Protein AF-A0A4U1CAQ6-F1 (afdb_monomer)

pLDDT: mean 84.87, std 18.34, range [22.44, 98.56]

Solvent-accessible surface area (backbone atoms only — not comparable to full-atom values): 39026 Å² total; per-residue (Å²): 135,87,78,82,72,87,71,79,88,81,68,79,91,65,94,61,98,61,81,80,88,78,86,79,64,59,52,68,44,67,55,95,91,38,83,58,39,37,32,54,71,77,51,65,69,80,38,72,37,67,27,78,69,74,65,69,59,48,78,46,81,89,64,81,45,66,60,28,44,23,30,44,68,43,78,78,47,75,51,74,36,54,25,48,45,38,72,31,66,42,80,91,70,48,24,41,39,34,46,28,22,43,34,42,37,37,40,30,72,85,81,68,52,73,50,79,44,65,35,75,74,52,66,46,82,38,43,71,60,46,46,51,47,63,42,83,90,78,73,31,42,35,40,36,34,83,85,76,70,44,77,34,39,44,38,84,89,74,36,36,63,74,63,89,80,80,81,74,87,74,80,49,56,41,30,58,40,30,73,49,76,40,80,89,76,42,28,41,38,36,39,34,2,29,26,88,65,29,27,29,53,62,37,39,36,36,32,71,84,75,73,44,78,45,76,59,86,70,43,77,47,87,67,63,13,21,19,39,22,19,34,28,53,38,73,87,60,54,34,36,39,38,37,38,7,39,31,10,87,82,14,38,54,89,54,72,54,39,77,38,44,42,34,32,36,35,34,68,87,77,39,25,33,41,74,75,53,63,56,88,80,87,71,86,71,51,30,33,20,46,21,25,43,56,56,54,89,45,33,39,37,39,39,31,32,48,78,92,35,47,85,33,49,36,36,37,32,43,34,34,68,84,76,61,46,68,46,64,23,26,49,69,43,86,37,68,44,54,68,92,44,32,51,38,41,43,47,72,40,76,93,77,39,24,38,36,40,38,41,34,34,50,45,98,84,44,32,20,39,37,40,34,30,36,31,34,61,80,55,37,60,52,82,71,66,68,79,70,76,77,73,73,59,66,63,59,54,53,51,51,53,50,52,51,51,51,52,50,54,49,50,55,58,59,66,72,70,72,86,84,88,88,82,86,88,80,89,82,85,84,83,87,83,84,86,89,81,93,76,87,75,88,78,80,82,77,77,76,80,79,78,82,59,44,18,32,38,36,44,41,12,70,72,40,34,21,21,62,90,38,50,79,51,42,88,73,49,47,74,68,47,40,51,52,48,48,53,26,41,52,33,18,72,75,69,75,62,25,33,40,66,67,55,51,30,57,75,76,30,63,91,42,57,72,70,56,30,52,54,53,47,56,56,47,51,55,52,48,35,66,58,31,64,51,24,56,67,32,41,66,49,72,58,99,70,14,32,29,59,49,62,44,79,92,64,36,48,41,51,59,58,54,48,49,57,58,73,68,45,88,62,83,77,46,74,68,57,51,51,52,52,47,63,47,51,77,58,28,58,66,33,75,89,61,92,49,80,83,48,50,60,53,47,53,50,52,52,51,53,52,45,51,54,49,53,55,44,55,74,73,48,63,70,86,76,52,31,69,58,48,37,54,54,23,51,56,41,40,72,75,40,61,65,47,64,67,40,50,43,52,28,32,42,24,27,44,76,71,68,38,49,70,58,20,53,53,51,50,54,49,34,41,52,47,34,27,69,74,70,75,43,77,67,91,73,56,69,69,72,58,65,104

InterPro domains:
  IPR011043 Galactose oxidase/kelch, beta-propeller [SSF50965] (87-329)
  IPR015915 Kelch-type beta-propeller [G3DSA:2.120.10.80] (70-351)
  IPR051677 AfsR/DnrI/RedD regulatory protein [PTHR35807] (457-677)

Secondary structure (DSSP, 8-state):
----------------SS--------EEEEETTEEEEEE----SSSSEE--SSS---EE-SS---GGGGGTSPEEEEEEEEEBS-EEEEETTTTEEEEE-SSEEEEEETTT--EEEEE-TTS-----TT-EEEEETTTTEEEEEETTTTEEEEEETTTTEESS------PPPS-BT-EEEEETTTTEEEEE--EETTEE---EEEEETTTTEEEE---EES-----BS-EEEE-TTSSEEEEEEEEE-TTSBSSS--EEEEEEEEEETTTTEEEEEEE----SS--EEEEEEEEETTTEEEEEEE-TT-SEEEEEEEEEETTT--EEEEEEEEEEE--GGGEEEEEEEETTTTEEEEEEEEE-TTSEEEEEEEEEESSPPBGGG--------THHHHHHHHHHHHHHHHHHHHHHTS----------------------------PPPP-----SEEE-BBS-EEE-TT--B-GGG--HHHHHHHHHHHHHHHHHSS-EEHHHHHHHH-TTS-HHHHHHHHHHHHHHHHHHHTTSTTEEEEEETTEEEEEE-TTT-EEHHHHHHHHHT--SPPPHHHHHHHHHHHTT-SBSTT---HHHHHHHHHHHHHHHHHHHHHHHHS-TTT-HHHHHHHHHHHHHH-TT-HHHHHHHHHHHHHTT-HHHHHHHHHHHHHHHHHHHSS--SS-HHHHH-

Mean predicted aligned error: 18.47 Å

Sequence (692 aa):
MIYLVLCVKHILLLRISYVPRFKIQDIKITENQKIKYHWPLNELRGTNVSEEVSGNNAYAVNPQWIKNFYLEWNQVATYKIHGAATVVYDYKKDKLITIGTDSVFTCNLINGIFENKNYKSGKYPTTKGNRSFFNPINDRVYNFTSERQEVNFFNFKTNEWSGKIKNTDEVPLHWHLNHFFSAKDSSLYLFGGYGQFTYKSDVYKYSFINNSWDTLKVSGDIFTPRYLAALAPSENKNNLYILGGYGSTTGQQVLKPRFLYDLVSFDLEKQSFKKLFTLNVKDEDFVFGNSMVSEGDSILYALTYPKHKFNTEIQLIKISLKNSSWKKVGKRLPFLFHDTQSFVELFYSKPLKKFIAVTSFLDKNDDSNFVVYTLNSPPLSDVYSSSAAKIKFKWIYLLLIFLILLLAVFYIKRNRKNGTEKAFEANPNSEIKTPYNTNHPIIDVVAPEANIIKNTIFLFGDLQLFDKEGNDITKYFTPLIKELFLAVTLYTLRWGRGISSEKLNELIWFDKSVKSARNNRSVNIAKLKGILENVQNCTVSKETGYWTIDFDNHLVKIDYQTYINIVSDKNKLDQEKAMQLISIIERGSFLPNAEYEWLDAFKSEISNEIIDVYNHYIKSIDLSSDPEFLIRLSDCIFYIDPVNEEAMIIKCKSLALLGKHSLAQKSFENFSREYAKIYSQAFDRDLNTILS

Foldseek 3Di:
DPPPPPPPPDDPPDPDVDDDDDDDAWDFDDDPNHTPWTFGLQDQDDFWTAIDHPRPIDGHDPDDRPLNLLFAWDWLDWDKAFFLKEWEAPLVQCKIWIDHFFWIWIARPVVRDIDIDGAPVRTDHRDQQKYWYADPVVRWIWIDAPVVLDIWIADPVRSYIPDDDDDDPDWGAFQQWAWDQDPPQRKIWTAWGHDPQFIDGWIWIAGPVVRDIDTDPEAEDDRARFHLWAWDAAPVRQKIKIAWGWAGNVRGNLHDIDTFGWIWIQGPVRRYIDTQDGADDDDAGWGWASYWDDDHRFKIKTWIWHQPDQFTWIWIKIATSVPRDMATFHDIDTAGDDDSQKGWDWDARPVQQKIKIKIWGQDPSSMIIIIIIIGHPPHHGPPPPDPPPPPPCVVVVVVVVVVVVVVVVVVVVVVVPDDDDDDDDDDDDDDDDDDDDDDDDDDDPDDDDDDQDEQEFAQAAATWGAFRVSDTLVVLCDLLLVQVCCQQECQCLVPVFGAALVRSCVQRPVVDDPVVSVVVVVVSLVSNQVSCVRRPAWHWDADPRHIHIGHDPVRHHYLVNLLCVQLVDPDQRDPVSLVSVLVSCVSHQRNPPDPRSVCVVVSVVSLVSLLVNLVSNVVVDDLLPDLPVLLSSLVSNCRSPVQDPVSLLSNLLSCVSVVNNVVNVVSVVSNQVVVCVVVVDGDDDDSVRSND

Nearest PDB structures (foldseek):
  7k5b-assembly1_C  TM=6.777E-01  e=6.414E-10  Tetrahymena thermophila
  7kek-assembly1_C  TM=6.498E-01  e=7.086E-10  Tetrahymena thermophila
  7moq-assembly1_A  TM=6.507E-01  e=5.476E-09  Tetrahymena thermophila CU428
  6zyw-assembly1_A  TM=6.488E-01  e=6.359E-09  Tetrahymena thermophila SB210
  8bwy-assembly1_A  TM=6.507E-01  e=1.412E-08  Chlamydomonas reinhardtii

Structure (mmCIF, N/CA/C/O backbone):
data_AF-A0A4U1CAQ6-F1
#
_entry.id   AF-A0A4U1CAQ6-F1
#
loop_
_atom_site.group_PDB
_atom_site.id
_atom_site.type_symbol
_atom_site.label_atom_id
_atom_site.label_alt_id
_atom_site.label_comp_id
_atom_site.label_asym_id
_atom_site.label_entity_id
_atom_site.label_seq_id
_atom_site.pdbx_PDB_ins_code
_atom_site.Cartn_x
_atom_site.Cartn_y
_atom_site.Cartn_z
_atom_site.occupancy
_atom_site.B_iso_or_equiv
_atom_site.auth_seq_id
_atom_site.auth_comp_id
_atom_site.auth_asym_id
_atom_site.auth_atom_id
_atom_site.pdbx_PDB_model_num
ATOM 1 N N . MET A 1 1 ? -51.496 5.328 18.119 1.00 28.23 1 MET A N 1
ATOM 2 C CA . MET A 1 1 ? -50.602 5.634 16.984 1.00 28.23 1 MET A CA 1
ATOM 3 C C . MET A 1 1 ? -50.786 7.109 16.648 1.00 28.23 1 MET A C 1
ATOM 5 O O . MET A 1 1 ? -51.776 7.464 16.023 1.00 28.23 1 MET A O 1
ATOM 9 N N . ILE A 1 2 ? -49.935 7.987 17.188 1.00 25.06 2 ILE A N 1
ATOM 10 C CA . ILE A 1 2 ? -49.988 9.421 16.869 1.00 25.06 2 ILE A CA 1
ATOM 11 C C . ILE A 1 2 ? -49.348 9.566 15.490 1.00 25.06 2 ILE A C 1
ATOM 13 O O . ILE A 1 2 ? -48.133 9.461 15.352 1.00 25.06 2 ILE A O 1
ATOM 17 N N . TYR A 1 3 ? -50.169 9.740 14.457 1.00 24.58 3 TYR A N 1
ATOM 18 C CA . TYR A 1 3 ? -49.680 10.127 13.141 1.00 24.58 3 TYR A CA 1
ATOM 19 C C . TYR A 1 3 ? -49.303 11.603 13.207 1.00 24.58 3 TYR A C 1
ATOM 21 O O . TYR A 1 3 ? -50.162 12.475 13.085 1.00 24.58 3 TYR A O 1
ATOM 29 N N . LEU A 1 4 ? -48.020 11.900 13.408 1.00 32.16 4 LEU A N 1
ATOM 30 C CA . LEU A 1 4 ? -47.519 13.248 13.176 1.00 32.16 4 LEU A CA 1
ATOM 31 C C . LEU A 1 4 ? -47.391 13.445 11.657 1.00 32.16 4 LEU A C 1
ATOM 33 O O . LEU A 1 4 ? -46.311 13.345 11.080 1.00 32.16 4 LEU A O 1
ATOM 37 N N . VAL A 1 5 ? -48.519 13.669 10.982 1.00 30.58 5 VAL A N 1
ATOM 38 C CA . VAL A 1 5 ? -48.504 14.173 9.608 1.00 30.58 5 VAL A CA 1
ATOM 39 C C . VAL A 1 5 ? -48.152 15.651 9.709 1.00 30.58 5 VAL A C 1
ATOM 41 O O . VAL A 1 5 ? -49.009 16.483 9.997 1.00 30.58 5 VAL A O 1
ATOM 44 N N . LEU A 1 6 ? -46.881 15.987 9.485 1.00 34.41 6 LEU A N 1
ATOM 45 C CA . LEU A 1 6 ? -46.457 17.358 9.204 1.00 34.41 6 LEU A CA 1
ATOM 46 C C . LEU A 1 6 ? -47.029 17.769 7.838 1.00 34.41 6 LEU A C 1
ATOM 48 O O . LEU A 1 6 ? -46.345 17.794 6.821 1.00 34.41 6 LEU A O 1
ATOM 52 N N . CYS A 1 7 ? -48.330 18.049 7.808 1.00 27.36 7 CYS A N 1
ATOM 53 C CA . CYS A 1 7 ? -48.971 18.724 6.698 1.00 27.36 7 CYS A CA 1
ATOM 54 C C . CYS A 1 7 ? -48.710 20.216 6.899 1.00 27.36 7 CYS A C 1
ATOM 56 O O . CYS A 1 7 ? -49.371 20.868 7.708 1.00 27.36 7 CYS A O 1
ATOM 58 N N . VAL A 1 8 ? -47.715 20.756 6.196 1.00 33.28 8 VAL A N 1
ATOM 59 C CA . VAL A 1 8 ? -47.498 22.205 6.123 1.00 33.28 8 VAL A CA 1
ATOM 60 C C . VAL A 1 8 ? -48.642 22.803 5.294 1.00 33.28 8 VAL A C 1
ATOM 62 O O . VAL A 1 8 ? -48.516 23.054 4.098 1.00 33.28 8 VAL A O 1
ATOM 65 N N . LYS A 1 9 ? -49.806 22.997 5.924 1.00 28.44 9 LYS A N 1
ATOM 66 C CA . LYS A 1 9 ? -50.920 23.797 5.400 1.00 28.44 9 LYS A CA 1
ATOM 67 C C . LYS A 1 9 ? -50.545 25.273 5.527 1.00 28.44 9 LYS A C 1
ATOM 69 O O . LYS A 1 9 ? -50.965 25.917 6.472 1.00 28.44 9 LYS A O 1
ATOM 74 N N . HIS A 1 10 ? -49.684 25.757 4.634 1.00 31.92 10 HIS A N 1
ATOM 75 C CA . HIS A 1 10 ? -49.628 27.138 4.125 1.00 31.92 10 HIS A CA 1
ATOM 76 C C . HIS A 1 10 ? -48.306 27.358 3.388 1.00 31.92 10 HIS A C 1
ATOM 78 O O . HIS A 1 10 ? -47.423 28.083 3.832 1.00 31.92 10 HIS A O 1
ATOM 84 N N . ILE A 1 11 ? -48.183 26.748 2.214 1.00 34.62 11 ILE A N 1
ATOM 85 C CA . ILE A 1 11 ? -47.408 27.354 1.136 1.00 34.62 11 ILE A CA 1
ATOM 86 C C . ILE A 1 11 ? -48.393 27.476 -0.018 1.00 34.62 11 ILE A C 1
ATOM 88 O O . ILE A 1 11 ? -48.931 26.471 -0.486 1.00 34.62 11 ILE A O 1
ATOM 92 N N . LEU A 1 12 ? -48.709 28.721 -0.394 1.00 29.03 12 LEU A N 1
ATOM 93 C CA . LEU A 1 12 ? -49.419 29.021 -1.633 1.00 29.03 12 LEU A CA 1
ATOM 94 C C . LEU A 1 12 ? -48.791 28.193 -2.755 1.00 29.03 12 LEU A C 1
ATOM 96 O O . LEU A 1 12 ? -47.568 28.141 -2.858 1.00 29.03 12 LEU A O 1
ATOM 100 N N . LEU A 1 13 ? -49.638 27.568 -3.573 1.00 31.66 13 LEU A N 1
ATOM 101 C CA . LEU A 1 13 ? -49.295 26.841 -4.793 1.00 31.66 13 LEU A CA 1
ATOM 102 C C . LEU A 1 13 ? -48.465 27.715 -5.752 1.00 31.66 13 LEU A C 1
ATOM 104 O O . LEU A 1 13 ? -48.960 28.235 -6.745 1.00 31.66 13 LEU A O 1
ATOM 108 N N . LEU A 1 14 ? -47.175 27.844 -5.474 1.00 29.06 14 LEU A N 1
ATOM 109 C CA . LEU A 1 14 ? -46.151 28.093 -6.465 1.00 29.06 14 LEU A CA 1
ATOM 110 C C . LEU A 1 14 ? -45.656 26.710 -6.867 1.00 29.06 14 LEU A C 1
ATOM 112 O O . LEU A 1 14 ? -45.165 25.949 -6.032 1.00 29.06 14 LEU A O 1
ATOM 116 N N . ARG A 1 15 ? -45.824 26.360 -8.146 1.00 32.84 15 ARG A N 1
ATOM 117 C CA . ARG A 1 15 ? -45.139 25.221 -8.767 1.00 32.84 15 ARG A CA 1
ATOM 118 C C . ARG A 1 15 ? -43.631 25.464 -8.663 1.00 32.84 15 ARG A C 1
ATOM 120 O O . ARG A 1 15 ? -43.019 26.007 -9.574 1.00 32.84 15 ARG A O 1
ATOM 127 N N . ILE A 1 16 ? -43.044 25.098 -7.532 1.00 31.36 16 ILE A N 1
ATOM 128 C CA . ILE A 1 16 ? -41.603 25.057 -7.337 1.00 31.36 16 ILE A CA 1
ATOM 129 C C . ILE A 1 16 ? -41.195 23.616 -7.628 1.00 31.36 16 ILE A C 1
ATOM 131 O O . ILE A 1 16 ? -41.531 22.699 -6.885 1.00 31.36 16 ILE A O 1
ATOM 135 N N . SER A 1 17 ? -40.458 23.415 -8.718 1.00 37.69 17 SER A N 1
ATOM 136 C CA . SER A 1 17 ? -39.894 22.132 -9.174 1.00 37.69 17 SER A CA 1
ATOM 137 C C . SER A 1 17 ? -38.837 21.540 -8.224 1.00 37.69 17 SER A C 1
ATOM 139 O O . SER A 1 17 ? -38.138 20.595 -8.577 1.00 37.69 17 SER A O 1
ATOM 141 N N . TYR A 1 18 ? -38.689 22.108 -7.029 1.00 38.78 18 TYR A N 1
ATOM 142 C CA . TYR A 1 18 ? -37.704 21.744 -6.025 1.00 38.78 18 TYR A CA 1
ATOM 143 C C . TYR A 1 18 ? -38.428 21.441 -4.719 1.00 38.78 18 TYR A C 1
ATOM 145 O O . TYR A 1 18 ? -38.875 22.345 -4.017 1.00 38.78 18 TYR A O 1
ATOM 153 N N . VAL A 1 19 ? -38.519 20.154 -4.382 1.00 45.56 19 VAL A N 1
ATOM 154 C CA . VAL A 1 19 ? -38.873 19.731 -3.025 1.00 45.56 19 VAL A CA 1
ATOM 155 C C . VAL A 1 19 ? -37.799 20.298 -2.084 1.00 45.56 19 VAL A C 1
ATOM 157 O O . VAL A 1 19 ? -36.616 19.995 -2.282 1.00 45.56 19 VAL A O 1
ATOM 160 N N . PRO A 1 20 ? -38.149 21.130 -1.086 1.00 43.97 20 PRO A N 1
ATOM 161 C CA . PRO A 1 20 ? -37.180 21.643 -0.128 1.00 43.97 20 PRO A CA 1
ATOM 162 C C . PRO A 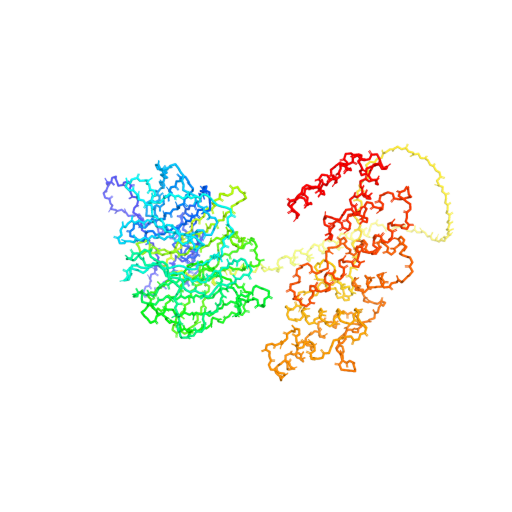1 20 ? -36.481 20.476 0.568 1.00 43.97 20 PRO A C 1
ATOM 164 O O . PRO A 1 20 ? -37.133 19.595 1.125 1.00 43.97 20 PRO A O 1
ATOM 167 N N . ARG A 1 21 ? -35.146 20.450 0.551 1.00 58.28 21 ARG A N 1
ATOM 168 C CA . ARG A 1 21 ? -34.379 19.462 1.319 1.00 58.28 21 ARG A CA 1
ATOM 169 C C . ARG A 1 21 ? -34.323 19.918 2.774 1.00 58.28 21 ARG A C 1
ATOM 171 O O . ARG A 1 21 ? -33.455 20.704 3.140 1.00 58.28 21 ARG A O 1
ATOM 178 N N . PHE A 1 22 ? -35.249 19.443 3.599 1.00 71.56 22 PHE A N 1
ATOM 179 C CA . PHE A 1 22 ? -35.213 19.648 5.047 1.00 71.56 22 PHE A CA 1
ATOM 180 C C . PHE A 1 22 ? -34.475 18.493 5.739 1.00 71.56 22 PHE A C 1
ATOM 182 O O . PHE A 1 22 ? -34.559 17.339 5.323 1.00 71.56 22 PHE A O 1
ATOM 189 N N . LYS A 1 23 ? -33.722 18.815 6.795 1.00 83.81 23 LYS A N 1
ATOM 190 C CA . LYS A 1 23 ? -33.110 17.837 7.704 1.00 83.81 23 LYS A CA 1
ATOM 191 C C . LYS A 1 23 ? -33.914 17.851 8.999 1.00 83.81 23 LYS A C 1
ATOM 193 O O . LYS A 1 23 ? -34.172 18.930 9.523 1.00 83.81 23 LYS A O 1
ATOM 198 N N . ILE A 1 24 ? -34.294 16.681 9.502 1.00 86.88 24 ILE A N 1
ATOM 199 C CA . ILE A 1 24 ? -35.015 16.533 10.772 1.00 86.88 24 ILE A CA 1
ATOM 200 C C . ILE A 1 24 ? -34.137 15.697 11.702 1.00 86.88 24 ILE A C 1
ATOM 202 O O . ILE A 1 24 ? -33.580 14.691 11.270 1.00 86.88 24 ILE A O 1
ATOM 206 N N . GLN A 1 25 ? -34.001 16.132 12.950 1.00 89.00 25 GLN A N 1
ATOM 207 C CA . GLN A 1 25 ? -33.320 15.413 14.028 1.00 89.00 25 GLN A CA 1
ATOM 208 C C . GLN A 1 25 ? -34.000 15.748 15.361 1.00 89.00 25 GLN A C 1
ATOM 210 O O . GLN A 1 25 ? -34.669 16.779 15.448 1.00 89.00 25 GLN A O 1
ATOM 215 N N . ASP A 1 26 ? -33.810 14.911 16.381 1.00 90.75 26 ASP A N 1
ATOM 216 C CA . ASP A 1 26 ? -34.224 15.188 17.766 1.00 90.75 26 ASP A CA 1
ATOM 217 C C . ASP A 1 26 ? -35.695 15.606 17.942 1.00 90.75 26 ASP A C 1
ATOM 219 O O . ASP A 1 26 ? -36.009 16.640 18.539 1.00 90.75 26 ASP A O 1
ATOM 223 N N . ILE A 1 27 ? -36.629 14.780 17.467 1.00 92.69 27 ILE A N 1
ATOM 224 C CA . ILE A 1 27 ? -38.053 15.004 17.737 1.00 92.69 27 ILE A CA 1
ATOM 225 C C . ILE A 1 27 ? -38.309 14.731 19.220 1.00 92.69 27 ILE A C 1
ATOM 227 O O . ILE A 1 27 ? -38.175 13.598 19.679 1.00 92.69 27 ILE A O 1
ATOM 231 N N . LYS A 1 28 ? -38.705 15.765 19.966 1.00 93.50 28 LYS A N 1
ATOM 232 C CA . LYS A 1 28 ? -39.032 15.686 21.395 1.00 93.50 28 LYS A CA 1
ATOM 233 C C . LYS A 1 28 ? -40.467 16.131 21.629 1.00 93.50 28 LYS A C 1
ATOM 235 O O . LYS A 1 28 ? -40.875 17.184 21.148 1.00 93.50 28 LYS A O 1
ATOM 240 N N . ILE A 1 29 ? -41.211 15.349 22.403 1.00 92.75 29 ILE A N 1
ATOM 241 C CA . ILE A 1 29 ? -42.544 15.713 22.888 1.00 92.75 29 ILE A CA 1
ATOM 242 C C . ILE A 1 29 ? -42.456 15.870 24.401 1.00 92.75 29 ILE A C 1
ATOM 244 O O . ILE A 1 29 ? -42.012 14.957 25.100 1.00 92.75 29 ILE A O 1
ATOM 248 N N . THR A 1 30 ? -42.873 17.029 24.902 1.00 93.31 30 THR A N 1
ATOM 249 C CA . THR A 1 30 ? -42.869 17.357 26.329 1.00 93.31 30 THR A CA 1
ATOM 250 C C . THR A 1 30 ? -44.290 17.424 26.882 1.00 93.31 30 THR A C 1
ATOM 252 O O . THR A 1 30 ? -45.215 17.879 26.215 1.00 93.31 30 THR A O 1
ATOM 255 N N . GLU A 1 31 ? -44.467 16.972 28.121 1.00 91.44 31 GLU A N 1
ATOM 256 C CA . GLU A 1 31 ? -45.706 17.080 28.893 1.00 91.44 31 GLU A CA 1
ATOM 257 C C . GLU A 1 31 ? -45.340 17.600 30.286 1.00 91.44 31 GLU A C 1
ATOM 259 O O . GLU A 1 31 ? -44.414 17.088 30.917 1.00 91.44 31 GLU A O 1
ATOM 264 N N . ASN A 1 32 ? -46.010 18.657 30.757 1.00 90.94 32 ASN A N 1
ATOM 265 C CA . ASN A 1 32 ? -45.697 19.314 32.036 1.00 90.94 32 ASN A CA 1
ATOM 266 C C . ASN A 1 32 ? -44.202 19.660 32.194 1.00 90.94 32 ASN A C 1
ATOM 268 O O . ASN A 1 32 ? -43.602 19.416 33.238 1.00 90.94 32 ASN A O 1
ATOM 272 N N . GLN A 1 33 ? -43.589 20.186 31.126 1.00 88.44 33 GLN A N 1
ATOM 273 C CA . GLN A 1 33 ? -42.160 20.540 31.048 1.00 88.44 33 GLN A CA 1
ATOM 274 C C . GLN A 1 33 ? -41.172 19.363 31.195 1.00 88.44 33 GLN A C 1
ATOM 276 O O . GLN A 1 33 ? -39.962 19.583 31.201 1.00 88.44 33 GLN A O 1
ATOM 281 N N . LYS A 1 34 ? -41.644 18.111 31.241 1.00 90.56 34 LYS A N 1
ATOM 282 C CA . LYS A 1 34 ? -40.799 16.909 31.185 1.00 90.56 34 LYS A CA 1
ATOM 283 C C . LYS A 1 34 ? -40.857 16.283 29.797 1.00 90.56 34 LYS A C 1
ATOM 285 O O . LYS A 1 34 ? -41.908 16.266 29.162 1.00 90.56 34 LYS A O 1
ATOM 290 N N . ILE A 1 35 ? -39.729 15.765 29.312 1.00 91.44 35 ILE A N 1
ATOM 291 C CA . ILE A 1 35 ? -39.686 15.018 28.049 1.00 91.44 35 ILE A CA 1
ATOM 292 C C . ILE A 1 35 ? -40.438 13.702 28.252 1.00 91.44 35 ILE A C 1
ATOM 294 O O . ILE A 1 35 ? -40.077 12.911 29.119 1.00 91.44 35 ILE A O 1
ATOM 298 N N . LYS A 1 36 ? -41.487 13.498 27.457 1.00 91.25 36 LYS A N 1
ATOM 299 C CA . LYS A 1 36 ? -42.315 12.289 27.461 1.00 91.25 36 LYS A CA 1
ATOM 300 C C . LYS A 1 36 ? -41.901 11.313 26.362 1.00 91.25 36 LYS A C 1
ATOM 302 O O . LYS A 1 36 ? -41.936 10.111 26.589 1.00 91.25 36 LYS A O 1
ATOM 307 N N . TYR A 1 37 ? -41.486 11.837 25.206 1.00 92.00 37 TYR A N 1
ATOM 308 C CA . TYR A 1 37 ? -40.961 11.055 24.086 1.00 92.00 37 TYR A CA 1
ATOM 309 C C . TYR A 1 37 ? -39.767 11.759 23.441 1.00 92.00 37 TYR A C 1
ATOM 311 O O . TYR A 1 37 ? -39.779 12.989 23.305 1.00 92.00 37 TYR A O 1
ATOM 319 N N . HIS A 1 38 ? -38.771 10.995 22.998 1.00 93.19 38 HIS A N 1
ATOM 320 C CA . HIS A 1 38 ? -37.619 11.498 22.248 1.00 93.19 38 HIS A CA 1
ATOM 321 C C . HIS A 1 38 ? -37.181 10.493 21.180 1.00 93.19 38 HIS A C 1
ATOM 323 O O . HIS A 1 38 ? -36.745 9.387 21.489 1.00 93.19 38 HIS A O 1
ATOM 329 N N . TRP A 1 39 ? -37.265 10.914 19.917 1.00 94.12 39 TRP A N 1
ATOM 330 C CA . TRP A 1 39 ? -36.693 10.221 18.764 1.00 94.12 39 TRP A CA 1
ATOM 331 C C . TRP A 1 39 ? -35.493 11.021 18.241 1.00 94.12 39 TRP A C 1
ATOM 333 O O . TRP A 1 39 ? -35.684 12.064 17.604 1.00 94.12 39 TRP A O 1
ATOM 343 N N . PRO A 1 40 ? -34.254 10.561 18.472 1.00 91.38 40 PRO A N 1
ATOM 344 C CA . PRO A 1 40 ? -33.057 11.247 17.987 1.00 91.38 40 PRO A CA 1
ATOM 345 C C . PRO A 1 40 ? -32.954 11.306 16.458 1.00 91.38 40 PRO A C 1
ATOM 347 O O . PRO A 1 40 ? -32.348 12.239 15.931 1.00 91.38 40 PRO A O 1
ATOM 350 N N . LEU A 1 41 ? -33.549 10.333 15.749 1.00 90.69 41 LEU A N 1
ATOM 351 C CA . LEU A 1 41 ? -33.422 10.142 14.295 1.00 90.69 41 LEU A CA 1
ATOM 352 C C . LEU A 1 41 ? -31.959 9.927 13.856 1.00 90.69 41 LEU A C 1
ATOM 354 O O . LEU A 1 41 ? -31.465 10.545 12.909 1.00 90.69 41 LEU A O 1
ATOM 358 N N . ASN A 1 42 ? -31.237 9.073 14.585 1.00 87.81 42 ASN A N 1
ATOM 359 C CA . ASN A 1 42 ? -29.804 8.825 14.420 1.00 87.81 42 ASN A CA 1
ATOM 360 C C . ASN A 1 42 ? -29.485 7.406 13.903 1.00 87.81 42 ASN A C 1
ATOM 362 O O . ASN A 1 42 ? -28.390 6.876 14.139 1.00 87.81 42 ASN A O 1
ATOM 366 N N . GLU A 1 43 ? -30.432 6.790 13.210 1.00 88.56 43 GLU A N 1
ATOM 367 C CA . GLU A 1 43 ? -30.311 5.482 12.589 1.00 88.56 43 GLU A CA 1
ATOM 368 C C . GLU A 1 43 ? -29.311 5.515 11.424 1.00 88.56 43 GLU A C 1
ATOM 370 O O . GLU A 1 43 ? -29.066 6.546 10.796 1.00 88.56 43 GLU A O 1
ATOM 375 N N . LEU A 1 44 ? -28.692 4.366 11.138 1.00 85.69 44 LEU A N 1
ATOM 376 C CA . LEU A 1 44 ? -27.789 4.218 9.989 1.00 85.69 44 LEU A CA 1
ATOM 377 C C . LEU A 1 44 ? -28.541 3.809 8.716 1.00 85.69 44 LEU A C 1
ATOM 379 O O . LEU A 1 44 ? -28.158 4.196 7.618 1.00 85.69 44 LEU A O 1
ATOM 383 N N . ARG A 1 45 ? -29.596 2.999 8.855 1.00 87.62 45 ARG A N 1
ATOM 384 C CA . ARG A 1 45 ? -30.367 2.424 7.747 1.00 87.62 45 ARG A CA 1
ATOM 385 C C . ARG A 1 45 ? -31.740 1.955 8.217 1.00 87.62 45 ARG A C 1
ATOM 387 O O . ARG A 1 45 ? -31.965 1.793 9.413 1.00 87.62 45 ARG A O 1
ATOM 394 N N . GLY A 1 46 ? -32.600 1.629 7.256 1.00 89.81 46 GLY A N 1
ATOM 395 C CA . GLY A 1 46 ? -33.924 1.064 7.508 1.00 89.81 46 GLY A CA 1
ATOM 396 C C . GLY A 1 46 ? -34.971 2.132 7.797 1.00 89.81 46 GLY A C 1
ATOM 397 O O . GLY A 1 46 ? -34.743 3.316 7.578 1.00 89.81 46 GLY A O 1
ATOM 398 N N . THR A 1 47 ? -36.137 1.696 8.249 1.00 91.75 47 THR A N 1
ATOM 399 C CA . THR A 1 47 ? -37.320 2.551 8.421 1.00 91.75 47 THR A CA 1
ATOM 400 C C . THR A 1 47 ? -37.786 2.638 9.869 1.00 91.75 47 THR A C 1
ATOM 402 O O . THR A 1 47 ? -38.593 3.496 10.194 1.00 91.75 47 THR A O 1
ATOM 405 N N . ASN A 1 48 ? -37.294 1.773 10.754 1.00 92.25 48 ASN A N 1
ATOM 406 C CA . ASN A 1 48 ? -37.661 1.797 12.167 1.00 92.25 48 ASN A CA 1
ATOM 407 C C . ASN A 1 48 ? -36.829 2.844 12.899 1.00 92.25 48 ASN A C 1
ATOM 409 O O . ASN A 1 48 ? -35.609 2.845 12.764 1.00 92.25 48 ASN A O 1
ATOM 413 N N . VAL A 1 49 ? -37.490 3.678 13.694 1.00 91.06 49 VAL A N 1
ATOM 414 C CA . VAL A 1 49 ? -36.873 4.742 14.483 1.00 91.06 49 VAL A CA 1
ATOM 415 C C . VAL A 1 49 ? -37.032 4.426 15.958 1.00 91.06 49 VAL A C 1
ATOM 417 O O . VAL A 1 49 ? -38.151 4.193 16.423 1.00 91.06 49 VAL A O 1
ATOM 420 N N . SER A 1 50 ? -35.926 4.419 16.692 1.00 90.06 50 SER A N 1
ATOM 421 C CA . SER A 1 50 ? -35.945 4.092 18.121 1.00 90.06 50 SER A CA 1
ATOM 422 C C . SER A 1 50 ? -36.365 5.300 18.955 1.00 90.06 50 SER A C 1
ATOM 424 O O . SER A 1 50 ? -35.975 6.430 18.665 1.00 90.06 50 SER A O 1
ATOM 426 N N . GLU A 1 51 ? -37.169 5.060 19.987 1.00 93.06 51 GLU A N 1
ATOM 427 C CA . GLU A 1 51 ? -37.584 6.077 20.959 1.00 93.06 51 GLU A CA 1
ATOM 428 C C . GLU A 1 51 ? -36.909 5.812 22.307 1.00 93.06 51 GLU A C 1
ATOM 430 O O . GLU A 1 51 ? -36.935 4.682 22.793 1.00 93.06 51 GLU A O 1
ATOM 435 N N . GLU A 1 52 ? -36.287 6.831 22.901 1.00 92.12 52 GLU A N 1
ATOM 436 C CA . GLU A 1 52 ? -35.361 6.640 24.028 1.00 92.12 52 GLU A CA 1
ATOM 437 C C . GLU A 1 52 ? -36.012 6.704 25.424 1.00 92.12 52 GLU A C 1
ATOM 439 O O . GLU A 1 52 ? -35.406 6.230 26.383 1.00 92.12 52 GLU A O 1
ATOM 444 N N . VAL A 1 53 ? -37.221 7.260 25.581 1.00 90.56 53 VAL A N 1
ATOM 445 C CA . VAL A 1 53 ? -37.822 7.524 26.908 1.00 90.56 53 VAL A CA 1
ATOM 446 C C . VAL A 1 53 ? -38.819 6.448 27.335 1.00 90.56 53 VAL A C 1
ATOM 448 O O . VAL A 1 53 ? -38.787 5.971 28.466 1.00 90.56 53 VAL A O 1
ATOM 451 N N . SER A 1 54 ? -39.727 6.069 26.443 1.00 86.94 54 SER A N 1
ATOM 452 C CA . SER A 1 54 ? -40.871 5.189 26.719 1.00 86.94 54 SER A CA 1
ATOM 453 C C . SER A 1 54 ? -40.881 3.903 25.881 1.00 86.94 54 SER A C 1
ATOM 455 O O . SER A 1 54 ? -41.751 3.055 26.075 1.00 86.94 54 SER A O 1
ATOM 457 N N . GLY A 1 55 ? -39.940 3.756 24.941 1.00 86.38 55 GLY A N 1
ATOM 458 C CA . GLY A 1 55 ? -39.833 2.617 24.027 1.00 86.38 55 GLY A CA 1
ATOM 459 C C . GLY A 1 55 ? -40.858 2.619 22.887 1.00 86.38 55 GLY A C 1
ATOM 460 O O . GLY A 1 55 ? -41.058 1.593 22.235 1.00 86.38 55 GLY A O 1
ATOM 461 N N . ASN A 1 56 ? -41.525 3.750 22.631 1.00 88.75 56 ASN A N 1
ATOM 462 C CA . ASN A 1 56 ? -42.530 3.871 21.572 1.00 88.75 56 ASN A CA 1
ATOM 463 C C . ASN A 1 56 ? -41.885 4.183 20.215 1.00 88.75 56 ASN A C 1
ATOM 465 O O . ASN A 1 56 ? -41.898 5.319 19.739 1.00 88.75 56 ASN A O 1
ATOM 469 N N . ASN A 1 57 ? -41.320 3.155 19.585 1.00 91.31 57 ASN A N 1
ATOM 470 C CA . ASN A 1 57 ? -40.650 3.273 18.290 1.00 91.31 57 ASN A CA 1
ATOM 471 C C . ASN A 1 57 ? -41.567 3.854 17.197 1.00 91.31 57 ASN A C 1
ATOM 473 O O . ASN A 1 57 ? -42.769 3.587 17.154 1.00 91.31 57 ASN A O 1
ATOM 477 N N . ALA A 1 58 ? -40.974 4.625 16.287 1.00 89.44 58 ALA A N 1
ATOM 478 C CA . ALA A 1 58 ? -41.647 5.227 15.140 1.00 89.44 58 ALA A CA 1
ATOM 479 C C . ALA A 1 58 ? -41.204 4.580 13.817 1.00 89.44 58 ALA A C 1
ATOM 481 O O . ALA A 1 58 ? -40.301 3.742 13.777 1.00 89.44 58 ALA A O 1
ATOM 482 N N . TYR A 1 59 ? -41.856 4.972 12.722 1.00 90.94 59 TYR A N 1
ATOM 483 C CA . TYR A 1 59 ? -41.537 4.511 11.375 1.00 90.94 59 TYR A CA 1
ATOM 484 C C . TYR A 1 59 ? -41.312 5.706 10.447 1.00 90.94 59 TYR A C 1
ATOM 486 O O . TYR A 1 59 ? -42.152 6.601 10.361 1.00 90.94 59 TYR A O 1
ATOM 494 N N . ALA A 1 60 ? -40.188 5.706 9.742 1.00 88.38 60 ALA A N 1
ATOM 495 C CA . ALA A 1 60 ? -39.847 6.670 8.712 1.00 88.38 60 ALA A CA 1
ATOM 496 C C . ALA A 1 60 ? -40.078 6.055 7.325 1.00 88.38 60 ALA A C 1
ATOM 498 O O . ALA A 1 60 ? -39.593 4.965 7.026 1.00 88.38 60 ALA A O 1
ATOM 499 N N . VAL A 1 61 ? -40.793 6.773 6.460 1.00 86.56 61 VAL A N 1
ATOM 500 C CA . VAL A 1 61 ? -41.050 6.366 5.071 1.00 86.56 61 VAL A CA 1
ATOM 501 C C . VAL A 1 61 ? -39.990 6.999 4.170 1.00 86.56 61 VAL A C 1
ATOM 503 O O . VAL A 1 61 ? -39.827 8.216 4.181 1.00 86.56 61 VAL A O 1
ATOM 506 N N . ASN A 1 62 ? -39.272 6.179 3.395 1.00 84.00 62 ASN A N 1
ATOM 507 C CA . ASN A 1 62 ? -38.176 6.598 2.506 1.00 84.00 62 ASN A CA 1
ATOM 508 C C . ASN A 1 62 ? -37.113 7.514 3.163 1.00 84.00 62 ASN A C 1
ATOM 510 O O . ASN A 1 62 ? -36.756 8.547 2.586 1.00 84.00 62 ASN A O 1
ATOM 514 N N . PRO A 1 63 ? -36.588 7.177 4.359 1.00 87.69 63 PRO A N 1
ATOM 515 C CA . PRO A 1 63 ? -35.602 8.021 5.017 1.00 87.69 63 PRO A CA 1
ATOM 516 C C . PRO A 1 63 ? -34.266 8.031 4.268 1.00 87.69 63 PRO A C 1
ATOM 518 O O . PRO A 1 63 ? -33.800 7.016 3.750 1.00 87.69 63 PRO A O 1
ATOM 521 N N . GLN A 1 64 ? -33.611 9.190 4.282 1.00 86.94 64 GLN A N 1
ATOM 522 C CA . GLN A 1 64 ? -32.216 9.360 3.879 1.00 86.94 64 GLN A CA 1
ATOM 523 C C . GLN A 1 64 ? -31.393 9.667 5.131 1.00 86.94 64 GLN A C 1
ATOM 525 O O . GLN A 1 64 ? -31.312 10.813 5.578 1.00 86.94 64 GLN A O 1
ATOM 530 N N . TRP A 1 65 ? -30.812 8.628 5.728 1.00 89.38 65 TRP A N 1
ATOM 531 C CA . TRP A 1 65 ? -30.093 8.740 6.994 1.00 89.38 65 TRP A CA 1
ATOM 532 C C . TRP A 1 65 ? -28.757 9.457 6.828 1.00 89.38 65 TRP A C 1
ATOM 534 O O . TRP A 1 65 ? -27.772 8.898 6.349 1.00 89.38 65 TRP A O 1
ATOM 544 N N . ILE A 1 66 ? -28.709 10.710 7.279 1.00 88.12 66 ILE A N 1
ATOM 545 C CA . ILE A 1 66 ? -27.538 11.576 7.107 1.00 88.12 66 ILE A CA 1
ATOM 546 C C . ILE A 1 66 ? -26.308 11.021 7.826 1.00 88.12 66 ILE A C 1
ATOM 548 O O . ILE A 1 66 ? -25.199 11.135 7.307 1.00 88.12 66 ILE A O 1
ATOM 552 N N . LYS A 1 67 ? -26.505 10.386 8.988 1.00 88.62 67 LYS A N 1
ATOM 553 C CA . LYS A 1 67 ? -25.442 9.752 9.777 1.00 88.62 67 LYS A CA 1
ATOM 554 C C . LYS A 1 67 ? -24.652 8.726 8.963 1.00 88.62 67 LYS A C 1
ATOM 556 O O . LYS A 1 67 ? -23.440 8.634 9.141 1.00 88.62 67 LYS A O 1
ATOM 561 N N . ASN A 1 68 ? -25.306 8.017 8.037 1.00 89.75 68 ASN A N 1
ATOM 562 C CA . ASN A 1 68 ? -24.641 7.034 7.188 1.00 89.75 68 ASN A CA 1
ATOM 563 C C . ASN A 1 68 ? -23.584 7.674 6.279 1.00 89.75 68 ASN A C 1
ATOM 565 O O . ASN A 1 68 ? -22.513 7.111 6.119 1.00 89.75 68 ASN A O 1
ATOM 569 N N . PHE A 1 69 ? -23.808 8.891 5.768 1.00 90.31 69 PHE A N 1
ATOM 570 C CA . PHE A 1 69 ? -22.835 9.581 4.905 1.00 90.31 69 PHE A CA 1
ATOM 571 C C . PHE A 1 69 ? -21.539 10.001 5.618 1.00 90.31 69 PHE A C 1
ATOM 573 O O . PHE A 1 69 ? -20.575 10.377 4.954 1.00 90.31 69 PHE A O 1
ATOM 580 N N . TYR A 1 70 ? -21.513 9.979 6.955 1.00 93.56 70 TYR A N 1
ATOM 581 C CA . TYR A 1 70 ? -20.311 10.217 7.766 1.00 93.56 70 TYR A CA 1
ATOM 582 C C . TYR A 1 70 ? -19.620 8.912 8.187 1.00 93.56 70 TYR A C 1
ATOM 584 O O . TYR A 1 70 ? -18.593 8.955 8.865 1.00 93.56 70 TYR A O 1
ATOM 592 N N . LEU A 1 71 ? -20.181 7.756 7.823 1.00 91.81 71 LEU A N 1
ATOM 593 C CA . LEU A 1 71 ? -19.662 6.437 8.166 1.00 91.81 71 LEU A CA 1
ATOM 594 C C . LEU A 1 71 ? -19.326 5.619 6.911 1.00 91.81 71 LEU A C 1
ATOM 596 O O . LEU A 1 71 ? -18.243 5.054 6.838 1.00 91.81 71 LEU A O 1
ATOM 600 N N . GLU A 1 72 ? -20.216 5.557 5.925 1.00 92.62 72 GLU A N 1
ATOM 601 C CA . GLU A 1 72 ? -20.047 4.776 4.698 1.00 92.62 72 GLU A CA 1
ATOM 602 C C . GLU A 1 72 ? -19.505 5.620 3.544 1.00 92.62 72 GLU A C 1
ATOM 604 O O . GLU A 1 72 ? -19.960 6.739 3.292 1.00 92.62 72 GLU A O 1
ATOM 609 N N . TRP A 1 73 ? -18.539 5.052 2.822 1.00 95.62 73 TRP A N 1
ATOM 610 C CA . TRP A 1 73 ? -18.022 5.623 1.585 1.00 95.62 73 TRP A CA 1
ATOM 611 C C . TRP A 1 73 ? -19.058 5.498 0.474 1.00 95.62 73 TRP A C 1
ATOM 613 O O . TRP A 1 73 ? -19.532 4.406 0.172 1.00 95.62 73 TRP A O 1
ATOM 623 N N . ASN A 1 74 ? -19.373 6.616 -0.173 1.00 93.19 74 ASN A N 1
ATOM 624 C CA . ASN A 1 74 ? -20.224 6.628 -1.352 1.00 93.19 74 ASN A CA 1
ATOM 625 C C . ASN A 1 74 ? -19.367 6.587 -2.619 1.00 93.19 74 ASN A C 1
ATOM 627 O O . ASN A 1 74 ? -18.598 7.522 -2.859 1.00 93.19 74 ASN A O 1
ATOM 631 N N . GLN A 1 75 ? -19.515 5.544 -3.431 1.00 94.31 75 GLN A N 1
ATOM 632 C CA . GLN A 1 75 ? -18.885 5.458 -4.748 1.00 94.31 75 GLN A CA 1
ATOM 633 C C . GLN A 1 75 ? -19.587 6.420 -5.712 1.00 94.31 75 GLN A C 1
ATOM 635 O O . GLN A 1 75 ? -20.783 6.293 -5.961 1.00 94.31 75 GLN A O 1
ATOM 640 N N . VAL A 1 76 ? -18.852 7.397 -6.242 1.00 91.88 76 VAL A N 1
ATOM 641 C CA . VAL A 1 76 ? -19.407 8.447 -7.117 1.00 91.88 76 VAL A CA 1
ATOM 642 C C . VAL A 1 76 ? -18.996 8.296 -8.577 1.00 91.88 76 VAL A C 1
ATOM 644 O O . VAL A 1 76 ? -19.679 8.833 -9.445 1.00 91.88 76 VAL A O 1
ATOM 647 N N . ALA A 1 77 ? -17.904 7.582 -8.865 1.00 91.56 77 ALA A N 1
ATOM 648 C CA . ALA A 1 77 ? -17.464 7.333 -10.234 1.00 91.56 77 ALA A CA 1
ATOM 649 C C . ALA A 1 77 ? -16.636 6.048 -10.345 1.00 91.56 77 ALA A C 1
ATOM 651 O O . ALA A 1 77 ? -15.877 5.709 -9.436 1.00 91.56 77 ALA A O 1
ATOM 652 N N . THR A 1 78 ? -16.738 5.396 -11.501 1.00 94.38 78 THR A N 1
ATOM 653 C CA . THR A 1 78 ? -15.855 4.313 -11.943 1.00 94.38 78 THR A CA 1
ATOM 654 C C . THR A 1 78 ? -15.586 4.507 -13.422 1.00 94.38 78 THR A C 1
ATOM 656 O O . THR A 1 78 ? -16.528 4.691 -14.192 1.00 94.38 78 THR A O 1
ATOM 659 N N . TYR A 1 79 ? -14.320 4.507 -13.819 1.00 94.44 79 TYR A N 1
ATOM 660 C CA . TYR A 1 79 ? -13.935 4.722 -15.211 1.00 94.44 79 TYR A CA 1
ATOM 661 C C . TYR A 1 79 ? -12.566 4.109 -15.502 1.00 94.44 79 TYR A C 1
ATOM 663 O O . TYR A 1 79 ? -11.768 3.873 -14.597 1.00 94.44 79 TYR A O 1
ATOM 671 N N . LYS A 1 80 ? -12.305 3.846 -16.781 1.00 95.25 80 LYS A N 1
ATOM 672 C CA . LYS A 1 80 ? -11.055 3.274 -17.279 1.00 95.25 80 LYS A CA 1
ATOM 673 C C . LYS A 1 80 ? -10.394 4.268 -18.227 1.00 95.25 80 LYS A C 1
ATOM 675 O O . LYS A 1 80 ? -11.086 4.881 -19.036 1.00 95.25 80 LYS A O 1
ATOM 680 N N . ILE A 1 81 ? -9.079 4.426 -18.109 1.00 95.31 81 ILE A N 1
ATOM 681 C CA . ILE A 1 81 ? -8.267 5.324 -18.935 1.00 95.31 81 ILE A CA 1
ATOM 682 C C . ILE A 1 81 ? -7.085 4.543 -19.493 1.00 95.31 81 ILE A C 1
ATOM 684 O O . ILE A 1 81 ? -6.427 3.818 -18.750 1.00 95.31 81 ILE A O 1
ATOM 688 N N . HIS A 1 82 ? -6.803 4.720 -20.780 1.00 93.06 82 HIS A N 1
ATOM 689 C CA . HIS A 1 82 ? -5.689 4.048 -21.434 1.00 93.06 82 HIS A CA 1
ATOM 690 C C . HIS A 1 82 ? -4.328 4.592 -20.965 1.00 93.06 82 HIS A C 1
ATOM 692 O O . HIS A 1 82 ? -4.115 5.811 -20.910 1.00 93.06 82 HIS A O 1
ATOM 698 N N . GLY A 1 83 ? -3.401 3.684 -20.664 1.00 92.31 83 GLY A N 1
ATOM 699 C CA . GLY A 1 83 ? -2.056 3.944 -20.154 1.00 92.31 83 GLY A CA 1
ATOM 700 C C . GLY A 1 83 ? -1.932 3.880 -18.630 1.00 92.31 83 GLY A C 1
ATOM 701 O O . GLY A 1 83 ? -2.922 3.750 -17.904 1.00 92.31 83 GLY A O 1
ATOM 702 N N . ALA A 1 84 ? -0.696 4.037 -18.135 1.00 92.94 84 ALA A N 1
ATOM 703 C CA . ALA A 1 84 ? -0.372 4.268 -16.722 1.00 92.94 84 ALA A CA 1
ATOM 704 C C . ALA A 1 84 ? -0.844 5.666 -16.277 1.00 92.94 84 ALA A C 1
ATOM 706 O O . ALA A 1 84 ? -0.068 6.596 -16.063 1.00 92.94 84 ALA A O 1
ATOM 707 N N . ALA A 1 85 ? -2.159 5.841 -16.221 1.00 95.81 85 ALA A N 1
ATOM 708 C CA . ALA A 1 85 ? -2.786 7.122 -15.997 1.00 95.81 85 ALA A CA 1
ATOM 709 C C . ALA A 1 85 ? -2.628 7.581 -14.545 1.00 95.81 85 ALA A C 1
ATOM 711 O O . ALA A 1 85 ? -2.599 6.794 -13.598 1.00 95.81 85 ALA A O 1
ATOM 712 N N . THR A 1 86 ? -2.600 8.896 -14.357 1.00 96.31 86 THR A N 1
ATOM 713 C CA . THR A 1 86 ? -2.438 9.524 -13.037 1.00 96.31 86 THR A CA 1
ATOM 714 C C . THR A 1 86 ? -3.599 10.460 -12.750 1.00 96.31 86 THR A C 1
ATOM 716 O O . THR A 1 86 ? -4.172 11.037 -13.672 1.00 96.31 86 THR A O 1
ATOM 719 N N . VAL A 1 87 ? -3.959 10.627 -11.477 1.00 97.06 87 VAL A N 1
ATOM 720 C CA . VAL A 1 87 ? -5.054 11.507 -11.048 1.00 97.06 87 VAL A CA 1
ATOM 721 C C . VAL A 1 87 ? -4.532 12.625 -10.156 1.00 97.06 87 VAL A C 1
ATOM 723 O O . VAL A 1 87 ? -3.703 12.401 -9.278 1.00 97.06 87 VAL A O 1
ATOM 726 N N . VAL A 1 88 ? -5.035 13.837 -10.375 1.00 97.00 88 VAL A N 1
ATOM 727 C CA . VAL A 1 88 ? -4.753 15.015 -9.552 1.00 97.00 88 VAL A CA 1
ATOM 728 C C . VAL A 1 88 ? -6.046 15.721 -9.180 1.00 97.00 88 VAL A C 1
ATOM 730 O O . VAL A 1 88 ? -7.065 15.596 -9.863 1.00 97.00 88 VAL A O 1
ATOM 733 N N . TYR A 1 89 ? -5.995 16.499 -8.105 1.00 96.25 89 TYR A N 1
ATOM 734 C CA . TYR A 1 89 ? -7.132 17.269 -7.624 1.00 96.25 89 TYR A CA 1
ATOM 735 C C . TYR A 1 89 ? -6.890 18.774 -7.773 1.00 96.25 89 TYR A C 1
ATOM 737 O O . TYR A 1 89 ? -6.026 19.354 -7.110 1.00 96.25 89 TYR A O 1
ATOM 745 N N . ASP A 1 90 ? -7.682 19.417 -8.631 1.00 95.12 90 ASP A N 1
ATOM 746 C CA . ASP A 1 90 ? -7.797 20.872 -8.684 1.00 95.12 90 ASP A CA 1
ATOM 747 C C . ASP A 1 90 ? -8.751 21.334 -7.576 1.00 95.12 90 ASP A C 1
ATOM 749 O O . ASP A 1 90 ? -9.976 21.379 -7.725 1.00 95.12 90 ASP A O 1
ATOM 753 N N . TYR A 1 91 ? -8.154 21.702 -6.444 1.00 91.00 91 TYR A N 1
ATOM 754 C CA . TYR A 1 91 ? -8.867 22.173 -5.262 1.00 91.00 91 TYR A CA 1
ATOM 755 C C . TYR A 1 91 ? -9.519 23.555 -5.430 1.00 91.00 91 TYR A C 1
ATOM 757 O O . TYR A 1 91 ? -10.293 23.947 -4.559 1.00 91.00 91 TYR A O 1
ATOM 765 N N . LYS A 1 92 ? -9.208 24.319 -6.492 1.00 91.19 92 LYS A N 1
ATOM 766 C CA . LYS A 1 92 ? -9.867 25.609 -6.767 1.00 91.19 92 LYS A CA 1
ATOM 767 C C . LYS A 1 92 ? -11.225 25.414 -7.437 1.00 91.19 92 LYS A C 1
ATOM 769 O O . LYS A 1 92 ? -12.100 26.259 -7.271 1.00 91.19 92 LYS A O 1
ATOM 774 N N . LYS A 1 93 ? -11.380 24.332 -8.206 1.00 92.38 93 LYS A N 1
ATOM 775 C CA . LYS A 1 93 ? -12.581 24.042 -9.009 1.00 92.38 93 LYS A CA 1
ATOM 776 C C . LYS A 1 93 ? -13.323 22.773 -8.571 1.00 92.38 93 LYS A C 1
ATOM 778 O O . LYS A 1 93 ? -14.253 22.373 -9.267 1.00 92.38 93 LYS A O 1
ATOM 783 N N . ASP A 1 94 ? -12.899 22.134 -7.476 1.00 93.88 94 ASP A N 1
ATOM 784 C CA . ASP A 1 94 ? -13.393 20.827 -7.004 1.00 93.88 94 ASP A CA 1
ATOM 785 C C . ASP A 1 94 ? -13.459 19.789 -8.133 1.00 93.88 94 ASP A C 1
ATOM 787 O O . ASP A 1 94 ? -14.474 19.124 -8.368 1.00 93.88 94 ASP A O 1
ATOM 791 N N . LYS A 1 95 ? -12.357 19.685 -8.878 1.00 95.25 95 LYS A N 1
ATOM 792 C CA . LYS A 1 95 ? -12.278 18.884 -10.097 1.00 95.25 95 LYS A CA 1
ATOM 793 C C . LYS A 1 95 ? -11.157 17.858 -9.986 1.00 95.25 95 LYS A C 1
ATOM 795 O O . LYS A 1 95 ? -10.004 18.213 -9.753 1.00 95.25 95 LYS A O 1
ATOM 800 N N . LEU A 1 96 ? -11.493 16.587 -10.180 1.00 97.38 96 LEU A N 1
ATOM 801 C CA . LEU A 1 96 ? -10.497 15.551 -10.441 1.00 97.38 96 LEU A CA 1
ATOM 802 C C . LEU A 1 96 ? -10.085 15.632 -11.905 1.00 97.38 96 LEU A C 1
ATOM 804 O O . LEU A 1 96 ? -10.933 15.804 -12.782 1.00 97.38 96 LEU A O 1
ATOM 808 N N . ILE A 1 97 ? -8.788 15.518 -12.155 1.00 97.44 97 ILE A N 1
ATOM 809 C CA . ILE A 1 97 ? -8.204 15.526 -13.491 1.00 97.44 97 ILE A CA 1
ATOM 810 C C . ILE A 1 97 ? -7.359 14.264 -13.616 1.00 97.44 97 ILE A C 1
ATOM 812 O O . ILE A 1 97 ? -6.408 14.081 -12.858 1.00 97.44 97 ILE A O 1
ATOM 816 N N . THR A 1 98 ? -7.707 13.400 -14.561 1.00 97.25 98 THR A N 1
ATOM 817 C CA . THR A 1 98 ? -6.978 12.172 -14.865 1.00 97.25 98 THR A CA 1
ATOM 818 C C . THR A 1 98 ? -6.266 12.320 -16.204 1.00 97.25 98 THR A C 1
ATOM 820 O O . THR A 1 98 ? -6.874 12.692 -17.206 1.00 97.25 98 THR A O 1
ATOM 823 N N . ILE A 1 99 ? -4.966 12.049 -16.204 1.00 96.06 99 ILE A N 1
ATOM 824 C CA . ILE A 1 99 ? -4.080 12.141 -17.362 1.00 96.06 99 ILE A CA 1
ATOM 825 C C . ILE A 1 99 ? -3.855 10.737 -17.915 1.00 96.06 99 ILE A C 1
ATOM 827 O O . ILE A 1 99 ? -3.236 9.928 -17.226 1.00 96.06 99 ILE A O 1
ATOM 831 N N . GLY A 1 100 ? -4.366 10.463 -19.116 1.00 95.00 100 GLY A N 1
ATOM 832 C CA . GLY A 1 100 ? -4.158 9.217 -19.854 1.00 95.00 100 GLY A CA 1
ATOM 833 C C . GLY A 1 100 ? -3.183 9.367 -21.017 1.00 95.00 100 GLY A C 1
ATOM 834 O O . GLY A 1 100 ? -2.536 10.400 -21.176 1.00 95.00 100 GLY A O 1
ATOM 835 N N . THR A 1 101 ? -3.093 8.331 -21.850 1.00 92.62 101 THR A N 1
ATOM 836 C CA . THR A 1 101 ? -2.180 8.325 -23.002 1.00 92.62 101 THR A CA 1
ATOM 837 C C . THR A 1 101 ? -2.683 9.164 -24.174 1.00 92.62 101 THR A C 1
ATOM 839 O O . THR A 1 101 ? -1.901 9.766 -24.899 1.00 92.62 101 THR A O 1
ATOM 842 N N . ASP A 1 102 ? -3.986 9.215 -24.407 1.00 91.56 102 ASP A N 1
ATOM 843 C CA . ASP A 1 102 ? -4.595 9.879 -25.567 1.00 91.56 102 ASP A CA 1
ATOM 844 C C . ASP A 1 102 ? -5.461 11.083 -25.184 1.00 91.56 102 ASP A C 1
ATOM 846 O O . ASP A 1 102 ? -5.820 11.907 -26.032 1.00 91.56 102 ASP A O 1
ATOM 850 N N . SER A 1 103 ? -5.799 11.193 -23.901 1.00 93.19 103 SER A N 1
ATOM 851 C CA . SER A 1 103 ? -6.845 12.086 -23.449 1.00 93.19 103 SER A CA 1
ATOM 852 C C . SER A 1 103 ? -6.706 12.494 -21.984 1.00 93.19 103 SER A C 1
ATOM 854 O O . SER A 1 103 ? -6.113 11.807 -21.148 1.00 93.19 103 SER A O 1
ATOM 856 N N . VAL A 1 104 ? -7.255 13.669 -21.670 1.00 95.31 104 VAL A N 1
ATOM 857 C CA . VAL A 1 104 ? -7.464 14.136 -20.300 1.00 95.31 104 VAL A CA 1
ATOM 858 C C . VAL A 1 104 ? -8.935 14.001 -19.938 1.00 95.31 104 VAL A C 1
ATOM 860 O O . VAL A 1 104 ? -9.816 14.558 -20.596 1.00 95.31 104 VAL A O 1
ATOM 863 N N . PHE A 1 105 ? -9.184 13.302 -18.841 1.00 95.25 105 PHE A N 1
ATOM 864 C CA . PHE A 1 105 ? -10.508 13.141 -18.271 1.00 95.25 105 PHE A CA 1
ATOM 865 C C . PHE A 1 105 ? -10.669 14.073 -17.075 1.00 95.25 105 PHE A C 1
ATOM 867 O O . PHE A 1 105 ? -9.763 14.202 -16.252 1.00 95.25 105 PHE A O 1
ATOM 874 N N . THR A 1 106 ? -11.817 14.733 -16.948 1.00 95.25 106 THR A N 1
ATOM 875 C CA . THR A 1 106 ? -12.122 15.551 -15.774 1.00 95.25 106 THR A CA 1
ATOM 876 C C . THR A 1 106 ? -13.474 15.206 -15.181 1.00 95.25 106 THR A C 1
ATOM 878 O O . THR A 1 106 ? -14.432 14.984 -15.912 1.00 95.25 106 THR A O 1
ATOM 881 N N . CYS A 1 107 ? -13.549 15.198 -13.852 1.00 94.38 107 CYS A N 1
ATOM 882 C CA . CYS A 1 107 ? -14.768 14.971 -13.084 1.00 94.38 107 CYS A CA 1
ATOM 883 C C . CYS A 1 107 ? -14.963 16.135 -12.112 1.00 94.38 107 CYS A C 1
ATOM 885 O O . CYS A 1 107 ? -14.184 16.301 -11.170 1.00 94.38 107 CYS A O 1
ATOM 887 N N . ASN A 1 108 ? -15.997 16.946 -12.326 1.00 92.62 108 ASN A N 1
ATOM 888 C CA . ASN A 1 108 ? -16.386 17.994 -11.388 1.00 92.62 108 ASN A CA 1
ATOM 889 C C . ASN A 1 108 ? -17.250 17.390 -10.274 1.00 92.62 108 ASN A C 1
ATOM 891 O O . ASN A 1 108 ? -18.341 16.883 -10.520 1.00 92.62 108 ASN A O 1
ATOM 895 N N . LEU A 1 109 ? -16.770 17.457 -9.035 1.00 89.50 109 LEU A N 1
ATOM 896 C CA . LEU A 1 109 ? -17.412 16.804 -7.894 1.00 89.50 109 LEU A CA 1
ATOM 897 C C . LEU A 1 109 ? -18.640 17.559 -7.363 1.00 89.50 109 LEU A C 1
ATOM 899 O O . LEU A 1 109 ? -19.417 16.990 -6.598 1.00 89.50 109 LEU A O 1
ATOM 903 N N . ILE A 1 110 ? -18.828 18.825 -7.747 1.00 86.62 110 ILE A N 1
ATOM 904 C CA . ILE A 1 110 ? -19.963 19.652 -7.311 1.00 86.62 110 ILE A CA 1
ATOM 905 C C . ILE A 1 110 ? -21.222 19.289 -8.097 1.00 86.62 110 ILE A C 1
ATOM 907 O O . ILE A 1 110 ? -22.290 19.119 -7.512 1.00 86.62 110 ILE A O 1
ATOM 911 N N . ASN A 1 111 ? -21.103 19.190 -9.422 1.00 85.44 111 ASN A N 1
ATOM 912 C CA . ASN A 1 111 ? -22.236 18.949 -10.319 1.00 85.44 111 ASN A CA 1
ATOM 913 C C . ASN A 1 111 ? -22.233 17.549 -10.956 1.00 85.44 111 ASN A C 1
ATOM 915 O O . ASN A 1 111 ? -23.198 17.202 -11.629 1.00 85.44 111 ASN A O 1
ATOM 919 N N . GLY A 1 112 ? -21.185 16.749 -10.737 1.00 83.38 112 GLY A N 1
ATOM 920 C CA . GLY A 1 112 ? -21.056 15.399 -11.287 1.00 83.38 112 GLY A CA 1
ATOM 921 C C . GLY A 1 112 ? -20.783 15.362 -12.792 1.00 83.38 112 GLY A C 1
ATOM 922 O O . GLY A 1 112 ? -20.983 14.322 -13.411 1.00 83.38 112 GLY A O 1
ATOM 923 N N . ILE A 1 113 ? -20.373 16.481 -13.402 1.00 89.50 113 ILE A N 1
ATOM 924 C CA . ILE A 1 113 ? -20.106 16.546 -14.843 1.00 89.50 113 ILE A CA 1
ATOM 925 C C . ILE A 1 113 ? -18.750 15.910 -15.154 1.00 89.50 113 ILE A C 1
ATOM 927 O O . ILE A 1 113 ? -17.728 16.274 -14.561 1.00 89.50 113 ILE A O 1
ATOM 931 N N . PHE A 1 114 ? -18.760 15.011 -16.139 1.00 90.88 114 PHE A N 1
ATOM 932 C CA . PHE A 1 114 ? -17.579 14.376 -16.709 1.00 90.88 114 PHE A CA 1
ATOM 933 C C . PHE A 1 114 ? -17.273 14.952 -18.091 1.00 90.88 114 PHE A C 1
ATOM 935 O O . PHE A 1 114 ? -18.169 15.111 -18.919 1.00 90.88 114 PHE A O 1
ATOM 942 N N . GLU A 1 115 ? -16.001 15.229 -18.354 1.00 93.50 115 GLU A N 1
ATOM 943 C CA . GLU A 1 115 ? -15.515 15.657 -19.666 1.00 93.50 115 GLU A CA 1
ATOM 944 C C . GLU A 1 115 ? -14.307 14.814 -20.056 1.00 93.50 115 GLU A C 1
ATOM 946 O O . GLU A 1 115 ? -13.423 14.592 -19.230 1.00 93.50 115 GLU A O 1
ATOM 951 N N . ASN A 1 116 ? -14.236 14.413 -21.324 1.00 93.81 116 ASN A N 1
ATOM 952 C CA . ASN A 1 116 ? -13.042 13.818 -21.907 1.00 93.81 116 ASN A CA 1
ATOM 953 C C . ASN A 1 116 ? -12.544 14.690 -23.063 1.00 93.81 116 ASN A C 1
ATOM 955 O O . ASN A 1 116 ? -13.342 15.109 -23.904 1.00 93.81 116 ASN A O 1
ATOM 959 N N . LYS A 1 117 ? -11.243 14.982 -23.107 1.00 93.12 117 LYS A N 1
ATOM 960 C CA . LYS A 1 117 ? -10.625 15.773 -24.177 1.00 93.12 117 LYS A CA 1
ATOM 961 C C . LYS A 1 117 ? -9.402 15.057 -24.718 1.00 93.12 117 LYS A C 1
ATOM 963 O O . LYS A 1 117 ? -8.425 14.871 -23.997 1.00 93.12 117 LYS A O 1
ATOM 968 N N . ASN A 1 118 ? -9.446 14.728 -26.003 1.00 94.50 118 ASN A N 1
ATOM 969 C CA . ASN A 1 118 ? -8.306 14.156 -26.709 1.00 94.50 118 ASN A CA 1
ATOM 970 C C . ASN A 1 118 ? -7.192 15.193 -26.860 1.00 94.50 118 ASN A C 1
ATOM 972 O O . ASN A 1 118 ? -7.450 16.392 -27.020 1.00 94.50 118 ASN A O 1
ATOM 976 N N . TYR A 1 119 ? -5.949 14.728 -26.845 1.00 92.94 119 TYR A N 1
ATOM 977 C CA . TYR A 1 119 ? -4.801 15.586 -27.096 1.00 92.94 119 TYR A CA 1
ATOM 978 C C . TYR A 1 119 ? -4.725 15.958 -28.571 1.00 92.94 119 TYR A C 1
ATOM 980 O O . TYR A 1 119 ? -4.766 15.102 -29.453 1.00 92.94 119 TYR A O 1
ATOM 988 N N . LYS A 1 120 ? -4.530 17.245 -28.858 1.00 89.62 120 LYS A N 1
ATOM 989 C CA . LYS A 1 120 ? -4.326 17.716 -30.233 1.00 89.62 120 LYS A CA 1
ATOM 990 C C . LYS A 1 120 ? -3.010 17.200 -30.829 1.00 89.62 120 LYS A C 1
ATOM 992 O O . LYS A 1 120 ? -2.910 17.033 -32.038 1.00 89.62 120 LYS A O 1
ATOM 997 N N . SER A 1 121 ? -2.035 16.870 -29.980 1.00 83.75 121 SER A N 1
ATOM 998 C CA . SER A 1 121 ? -0.796 16.177 -30.356 1.00 83.75 121 SER A CA 1
ATOM 999 C C . SER A 1 121 ? -0.975 14.675 -30.637 1.00 83.75 121 SER A C 1
ATOM 1001 O O . SER A 1 121 ? 0.001 13.998 -30.948 1.00 83.75 121 SER A O 1
ATOM 1003 N N . GLY A 1 122 ? -2.188 14.126 -30.505 1.00 86.44 122 GLY A N 1
ATOM 1004 C CA . GLY A 1 122 ? -2.485 12.704 -30.682 1.00 86.44 122 GLY A CA 1
ATOM 1005 C C . GLY A 1 122 ? -2.285 11.895 -29.402 1.00 86.44 122 GLY A C 1
ATOM 1006 O O . GLY A 1 122 ? -3.261 11.477 -28.788 1.00 86.44 122 GLY A O 1
ATOM 1007 N N . LYS A 1 123 ? -1.033 11.665 -28.991 1.00 88.88 123 LYS A N 1
ATOM 1008 C CA . LYS A 1 123 ? -0.705 10.862 -27.798 1.00 88.88 123 LYS A CA 1
ATOM 1009 C C . LYS A 1 123 ? 0.339 11.535 -26.905 1.00 88.88 123 LYS A C 1
ATOM 1011 O O . LYS A 1 123 ? 1.145 12.342 -27.364 1.00 88.88 123 LYS A O 1
ATOM 1016 N N . TYR A 1 124 ? 0.313 11.162 -25.634 1.00 88.75 124 TYR A N 1
ATOM 1017 C CA . TYR A 1 124 ? 1.246 11.497 -24.571 1.00 88.75 124 TYR A CA 1
ATOM 1018 C C . TYR A 1 124 ? 1.633 10.196 -23.851 1.00 88.75 124 TYR A C 1
ATOM 1020 O O . TYR A 1 124 ? 0.781 9.609 -23.193 1.00 88.75 124 TYR A O 1
ATOM 1028 N N . PRO A 1 125 ? 2.868 9.687 -23.983 1.00 83.94 125 PRO A N 1
ATOM 1029 C CA . PRO A 1 125 ? 3.260 8.432 -23.347 1.00 83.94 125 PRO A CA 1
ATOM 1030 C C . PRO A 1 125 ? 3.186 8.543 -21.818 1.00 83.94 125 PRO A C 1
ATOM 1032 O O . PRO A 1 125 ? 3.998 9.227 -21.199 1.00 83.94 125 PRO A O 1
ATOM 1035 N N . THR A 1 126 ? 2.221 7.867 -21.194 1.00 85.69 126 THR A N 1
ATOM 1036 C CA . THR A 1 126 ? 2.187 7.707 -19.737 1.00 85.69 126 THR A CA 1
ATOM 1037 C C . THR A 1 126 ? 2.993 6.469 -19.367 1.00 85.69 126 THR A C 1
ATOM 1039 O O . THR A 1 126 ? 2.486 5.349 -19.457 1.00 85.69 126 THR A O 1
ATOM 1042 N N . THR A 1 127 ? 4.263 6.657 -19.012 1.00 85.69 127 THR A N 1
ATOM 1043 C CA . THR A 1 127 ? 5.125 5.552 -18.587 1.00 85.69 127 THR A CA 1
ATOM 1044 C C . THR A 1 127 ? 4.723 5.058 -17.206 1.00 85.69 127 THR A C 1
ATOM 1046 O O . THR A 1 127 ? 4.243 5.811 -16.356 1.00 85.69 127 THR A O 1
ATOM 1049 N N . LYS A 1 128 ? 4.986 3.777 -16.962 1.00 85.38 128 LYS A N 1
ATOM 1050 C CA . LYS A 1 128 ? 4.960 3.178 -15.629 1.00 85.38 128 LYS A CA 1
ATOM 1051 C C . LYS A 1 128 ? 5.768 4.076 -14.668 1.00 85.38 128 LYS A C 1
ATOM 1053 O O . LYS A 1 128 ? 6.817 4.587 -15.039 1.00 85.38 128 LYS A O 1
ATOM 1058 N N . GLY A 1 129 ? 5.240 4.360 -13.478 1.00 85.50 129 GLY A N 1
ATOM 1059 C CA . GLY A 1 129 ? 5.905 5.200 -12.469 1.00 85.50 129 GLY A CA 1
ATOM 1060 C C . GLY A 1 129 ? 5.822 6.724 -12.660 1.00 85.50 129 GLY A C 1
ATOM 1061 O O . GLY A 1 129 ? 6.243 7.449 -11.756 1.00 85.50 129 GLY A O 1
ATOM 1062 N N . ASN A 1 130 ? 5.248 7.233 -13.759 1.00 90.56 130 ASN A N 1
ATOM 1063 C CA . ASN A 1 130 ? 5.019 8.672 -13.900 1.00 90.56 130 ASN A CA 1
ATOM 1064 C C . ASN A 1 130 ? 4.078 9.202 -12.802 1.00 90.56 130 ASN A C 1
ATOM 1066 O O . ASN A 1 130 ? 3.269 8.475 -12.220 1.00 90.56 130 ASN A O 1
ATOM 1070 N N . ARG A 1 131 ? 4.172 10.497 -12.499 1.00 94.00 131 ARG A N 1
ATOM 1071 C CA . ARG A 1 131 ? 3.278 11.167 -11.546 1.00 94.00 131 ARG A CA 1
ATOM 1072 C C . ARG A 1 131 ? 2.854 12.520 -12.075 1.00 94.00 131 ARG A C 1
ATOM 1074 O O . ARG A 1 131 ? 3.545 13.137 -12.879 1.00 94.00 131 ARG A O 1
ATOM 1081 N N . SER A 1 132 ? 1.703 12.981 -11.605 1.00 95.56 132 SER A N 1
ATOM 1082 C CA . SER A 1 132 ? 1.171 14.288 -11.964 1.00 95.56 132 SER A CA 1
ATOM 1083 C C . SER A 1 132 ? 0.860 15.102 -10.725 1.00 95.56 132 SER A C 1
ATOM 1085 O O . SER A 1 132 ? 0.502 14.550 -9.689 1.00 95.56 132 SER A O 1
ATOM 1087 N N . PHE A 1 133 ? 0.930 16.422 -10.858 1.00 95.56 133 PHE A N 1
ATOM 1088 C CA . PHE A 1 133 ? 0.442 17.357 -9.852 1.00 95.56 133 PHE A CA 1
ATOM 1089 C C . PHE A 1 133 ? -0.221 18.563 -10.522 1.00 95.56 133 PHE A C 1
ATOM 1091 O O . PHE A 1 133 ? 0.067 18.914 -11.669 1.00 95.56 133 PHE A O 1
ATOM 1098 N N . PHE A 1 134 ? -1.124 19.218 -9.797 1.00 94.25 134 PHE A N 1
ATOM 1099 C CA . PHE A 1 134 ? -1.752 20.453 -10.253 1.00 94.25 134 PHE A CA 1
ATOM 1100 C C . PHE A 1 134 ? -0.987 21.668 -9.729 1.00 94.25 134 PHE A C 1
ATOM 1102 O O . PHE A 1 134 ? -0.760 21.795 -8.523 1.00 94.25 134 PHE A O 1
ATOM 1109 N N . ASN A 1 135 ? -0.625 22.583 -10.627 1.00 92.56 135 ASN A N 1
ATOM 1110 C CA . ASN A 1 135 ? -0.054 23.870 -10.267 1.00 92.56 135 ASN A CA 1
ATOM 1111 C C . ASN A 1 135 ? -1.158 24.945 -10.250 1.00 92.56 135 ASN A C 1
ATOM 1113 O O . ASN A 1 135 ? -1.612 25.403 -11.304 1.00 92.56 135 ASN A O 1
ATOM 1117 N N . PRO A 1 136 ? -1.569 25.413 -9.060 1.00 86.06 136 PRO A N 1
ATOM 1118 C CA . PRO A 1 136 ? -2.645 26.384 -8.931 1.00 86.06 136 PRO A CA 1
ATOM 1119 C C . PRO A 1 136 ? -2.251 27.800 -9.366 1.00 86.06 136 PRO A C 1
ATOM 1121 O O . PRO A 1 136 ? -3.142 28.637 -9.507 1.00 86.06 136 PRO A O 1
ATOM 1124 N N . ILE A 1 137 ? -0.958 28.110 -9.519 1.00 87.75 137 ILE A N 1
ATOM 1125 C CA . ILE A 1 137 ? -0.485 29.459 -9.869 1.00 87.75 137 ILE A CA 1
ATOM 1126 C C . ILE A 1 137 ? -0.819 29.768 -11.329 1.00 87.75 137 ILE A C 1
ATOM 1128 O O . ILE A 1 137 ? -1.274 30.864 -11.639 1.00 87.75 137 ILE A O 1
ATOM 1132 N N . ASN A 1 138 ? -0.630 28.789 -12.215 1.00 89.56 138 ASN A N 1
ATOM 1133 C CA . ASN A 1 138 ? -0.790 28.952 -13.659 1.00 89.56 138 ASN A CA 1
ATOM 1134 C C . ASN A 1 138 ? -1.907 28.088 -14.271 1.00 89.56 138 ASN A C 1
ATOM 1136 O O . ASN A 1 138 ? -2.063 28.101 -15.490 1.00 89.56 138 ASN A O 1
ATOM 1140 N N . ASP A 1 139 ? -2.690 27.388 -13.440 1.00 89.12 139 ASP A N 1
ATOM 1141 C CA . ASP A 1 139 ? -3.830 26.553 -13.851 1.00 89.12 139 ASP A CA 1
ATOM 1142 C C . ASP A 1 139 ? -3.429 25.442 -14.839 1.00 89.12 139 ASP A C 1
ATOM 1144 O O . ASP A 1 139 ? -4.106 25.180 -15.835 1.00 89.12 139 ASP A O 1
ATOM 1148 N N . ARG A 1 140 ? -2.280 24.807 -14.579 1.00 92.38 140 ARG A N 1
ATOM 1149 C CA . ARG A 1 140 ? -1.732 23.721 -15.403 1.00 92.38 140 ARG A CA 1
ATOM 1150 C C . ARG A 1 140 ? -1.579 22.444 -14.597 1.00 92.38 140 ARG A C 1
ATOM 1152 O O . ARG A 1 140 ? -1.243 22.472 -13.412 1.00 92.38 140 ARG A O 1
ATOM 1159 N N . VAL A 1 141 ? -1.768 21.317 -15.273 1.00 94.81 141 VAL A N 1
ATOM 1160 C CA . VAL A 1 141 ? -1.374 20.007 -14.753 1.00 94.81 141 VAL A CA 1
ATOM 1161 C C . VAL A 1 141 ? -0.006 19.676 -15.311 1.00 94.81 141 VAL A C 1
ATOM 1163 O O . VAL A 1 141 ? 0.219 19.783 -16.514 1.00 94.81 141 VAL A O 1
ATOM 1166 N N . TYR A 1 142 ? 0.895 19.297 -14.420 1.00 95.06 142 TYR A N 1
ATOM 1167 C CA . TYR A 1 142 ? 2.224 18.830 -14.757 1.00 95.06 142 TYR A CA 1
ATOM 1168 C C . TYR A 1 142 ? 2.265 17.318 -14.609 1.00 95.06 142 TYR A C 1
ATOM 1170 O O . TYR A 1 142 ? 1.693 16.787 -13.659 1.00 95.06 142 TYR A O 1
ATOM 1178 N N . ASN A 1 143 ? 2.960 16.653 -15.521 1.00 94.56 143 ASN A N 1
ATOM 1179 C CA . ASN A 1 143 ? 3.343 15.256 -15.435 1.00 94.56 143 ASN A CA 1
ATOM 1180 C C . ASN A 1 143 ? 4.869 15.172 -15.469 1.00 94.56 143 ASN A C 1
ATOM 1182 O O . ASN A 1 143 ? 5.530 15.949 -16.166 1.00 94.56 143 ASN A O 1
ATOM 1186 N N . PHE A 1 144 ? 5.421 14.272 -14.671 1.00 92.38 144 PHE A N 1
ATOM 1187 C CA . PHE A 1 144 ? 6.853 14.097 -14.550 1.00 92.38 144 PHE A CA 1
ATOM 1188 C C . PHE A 1 144 ? 7.222 12.630 -14.354 1.00 92.38 144 PHE A C 1
ATOM 1190 O O . PHE A 1 144 ? 6.431 11.821 -13.859 1.00 92.38 144 PHE A O 1
ATOM 1197 N N . THR A 1 145 ? 8.467 12.324 -14.697 1.00 88.75 145 THR A N 1
ATOM 1198 C CA . THR A 1 145 ? 9.125 11.035 -14.454 1.00 88.75 145 THR A CA 1
ATOM 1199 C C . THR A 1 145 ? 10.450 11.313 -13.761 1.00 88.75 145 THR A C 1
ATOM 1201 O O . THR A 1 145 ? 11.221 12.147 -14.245 1.00 88.75 145 THR A O 1
ATOM 1204 N N . SER A 1 146 ? 10.730 10.651 -12.642 1.00 82.31 146 SER A N 1
ATOM 1205 C CA . SER A 1 146 ? 11.973 10.891 -11.897 1.00 82.31 146 SER A CA 1
ATOM 1206 C C . SER A 1 146 ? 13.193 10.307 -12.610 1.00 82.31 146 SER A C 1
ATOM 1208 O O . SER A 1 146 ? 14.280 10.861 -12.498 1.00 82.31 146 SER A O 1
ATOM 1210 N N . GLU A 1 147 ? 13.007 9.242 -13.388 1.00 79.69 147 GLU A N 1
ATOM 1211 C CA . GLU A 1 147 ? 14.051 8.520 -14.120 1.00 79.69 147 GLU A CA 1
ATOM 1212 C C . GLU A 1 147 ? 14.705 9.401 -15.183 1.00 79.69 147 GLU A C 1
ATOM 1214 O O . GLU A 1 147 ? 15.926 9.452 -15.304 1.00 79.69 147 GLU A O 1
ATOM 1219 N N . ARG A 1 148 ? 13.879 10.138 -15.928 1.00 77.25 148 ARG A N 1
ATOM 1220 C CA . ARG A 1 148 ? 14.328 10.988 -17.039 1.00 77.25 148 ARG A CA 1
ATOM 1221 C C . ARG A 1 148 ? 14.478 12.440 -16.669 1.00 77.25 148 ARG A C 1
ATOM 1223 O O . ARG A 1 148 ? 14.893 13.235 -17.507 1.00 77.25 148 ARG A O 1
ATOM 1230 N N . GLN A 1 149 ? 14.082 12.796 -15.447 1.00 83.44 149 GLN A N 1
ATOM 1231 C CA . GLN A 1 149 ? 14.081 14.183 -15.013 1.00 83.44 149 GLN A CA 1
ATOM 1232 C C . GLN A 1 149 ? 13.255 15.086 -15.959 1.00 83.44 149 GLN A C 1
ATOM 1234 O O . GLN A 1 149 ? 13.480 16.290 -16.079 1.00 83.44 149 GLN A O 1
ATOM 1239 N N . GLU A 1 150 ? 12.246 14.509 -16.615 1.00 87.94 150 GLU A N 1
ATOM 1240 C CA . GLU A 1 150 ? 11.345 15.217 -17.518 1.00 87.94 150 GLU A CA 1
ATOM 1241 C C . GLU A 1 150 ? 10.154 15.776 -16.744 1.00 87.94 150 GLU A C 1
ATOM 1243 O O . GLU A 1 150 ? 9.529 15.081 -15.940 1.00 87.94 150 GLU A O 1
ATOM 1248 N N . VAL A 1 151 ? 9.816 17.036 -17.019 1.00 92.19 151 VAL A N 1
ATOM 1249 C CA . VAL A 1 151 ? 8.662 17.726 -16.440 1.00 92.19 151 VAL A CA 1
ATOM 1250 C C . VAL A 1 151 ? 7.912 18.427 -17.563 1.00 92.19 151 VAL A C 1
ATOM 1252 O O . VAL A 1 151 ? 8.384 19.405 -18.138 1.00 92.19 151 VAL A O 1
ATOM 1255 N N . ASN A 1 152 ? 6.720 17.930 -17.872 1.00 93.00 152 ASN A N 1
ATOM 1256 C CA . ASN A 1 152 ? 5.881 18.427 -18.954 1.00 93.00 152 ASN A CA 1
ATOM 1257 C C . ASN A 1 152 ? 4.555 18.930 -18.394 1.00 93.00 152 ASN A C 1
ATOM 1259 O O . ASN A 1 152 ? 4.066 18.408 -17.397 1.00 93.00 152 ASN A O 1
ATOM 1263 N N . PHE A 1 153 ? 3.945 19.928 -19.028 1.00 93.69 153 PHE A N 1
ATOM 1264 C CA . PHE A 1 153 ? 2.625 20.408 -18.627 1.00 93.69 153 PHE A CA 1
ATOM 1265 C C . PHE A 1 153 ? 1.609 20.293 -19.749 1.00 93.69 153 PHE A C 1
ATOM 1267 O O . PHE A 1 153 ? 1.923 20.487 -20.924 1.00 93.69 153 PHE A O 1
ATOM 1274 N N . PHE A 1 154 ? 0.369 20.036 -19.352 1.00 93.75 154 PHE A N 1
ATOM 1275 C CA . PHE A 1 154 ? -0.784 20.083 -20.227 1.00 93.75 154 PHE A CA 1
ATOM 1276 C C . PHE A 1 154 ? -1.433 21.466 -20.177 1.00 93.75 154 PHE A C 1
ATOM 1278 O O . PHE A 1 154 ? -1.692 22.017 -19.101 1.00 93.75 154 PHE A O 1
ATOM 1285 N N . ASN A 1 155 ? -1.715 22.032 -21.350 1.00 89.62 155 ASN A N 1
ATOM 1286 C CA . ASN A 1 155 ? -2.406 23.307 -21.481 1.00 89.62 155 ASN A CA 1
ATOM 1287 C C . ASN A 1 155 ? -3.870 23.094 -21.895 1.00 89.62 155 ASN A C 1
ATOM 1289 O O . ASN A 1 155 ? -4.163 22.808 -23.053 1.00 89.62 155 ASN A O 1
ATOM 1293 N N . PHE A 1 156 ? -4.801 23.333 -20.967 1.00 89.12 156 PHE A N 1
ATOM 1294 C CA . PHE A 1 156 ? -6.245 23.193 -21.208 1.00 89.12 156 PHE A CA 1
ATOM 1295 C C . PHE A 1 156 ? -6.819 24.126 -22.285 1.00 89.12 156 PHE A C 1
ATOM 1297 O O . PHE A 1 156 ? -7.935 23.891 -22.743 1.00 89.12 156 PHE A O 1
ATOM 1304 N N . LYS A 1 157 ? -6.108 25.195 -22.674 1.00 89.06 157 LYS A N 1
ATOM 1305 C CA . LYS A 1 157 ? -6.561 26.113 -23.733 1.00 89.06 157 LYS A CA 1
ATOM 1306 C C . LYS A 1 157 ? -6.237 25.585 -25.128 1.00 89.06 157 LYS A C 1
ATOM 1308 O O . LYS A 1 157 ? -7.047 25.741 -26.031 1.00 89.06 157 LYS A O 1
ATOM 1313 N N . THR A 1 158 ? -5.057 24.992 -25.306 1.00 89.00 158 THR A N 1
ATOM 1314 C CA . THR A 1 158 ? -4.598 24.475 -26.608 1.00 89.00 158 THR A CA 1
ATOM 1315 C C . THR A 1 158 ? -4.846 22.976 -26.772 1.00 89.00 158 THR A C 1
ATOM 1317 O O . THR A 1 158 ? -4.809 22.482 -27.894 1.00 89.00 158 THR A O 1
ATOM 1320 N N . ASN A 1 159 ? -5.131 22.267 -25.673 1.00 90.44 159 ASN A N 1
ATOM 1321 C CA . ASN A 1 159 ? -5.202 20.807 -25.585 1.00 90.44 159 ASN A CA 1
ATOM 1322 C C . ASN A 1 159 ? -3.909 20.114 -26.046 1.00 90.44 159 ASN A C 1
ATOM 1324 O O . ASN A 1 159 ? -3.942 19.057 -26.676 1.00 90.44 159 ASN A O 1
ATOM 1328 N N . GLU A 1 160 ? -2.765 20.721 -25.733 1.00 90.06 160 GLU A N 1
ATOM 1329 C CA . GLU A 1 160 ? -1.436 20.246 -26.123 1.00 90.06 160 GLU A CA 1
ATOM 1330 C C . GLU A 1 160 ? -0.512 20.151 -24.904 1.00 90.06 160 GLU A C 1
ATOM 1332 O O . GLU A 1 160 ? -0.643 20.904 -23.931 1.00 90.06 160 GLU A O 1
ATOM 1337 N N . TRP A 1 161 ? 0.437 19.221 -24.986 1.00 92.81 161 TRP A N 1
ATOM 1338 C CA . TRP A 1 161 ? 1.536 19.078 -24.038 1.00 92.81 161 TRP A CA 1
ATOM 1339 C C . TRP A 1 161 ? 2.726 19.949 -24.434 1.00 92.81 161 TRP A C 1
ATOM 1341 O O . TRP A 1 161 ? 2.979 20.176 -25.615 1.00 92.81 161 TRP A O 1
ATOM 1351 N N . SER A 1 162 ? 3.475 20.424 -23.440 1.00 90.38 162 SER A N 1
ATOM 1352 C CA . SER A 1 162 ? 4.625 21.309 -23.652 1.00 90.38 162 SER A CA 1
ATOM 1353 C C . SER A 1 162 ? 5.854 20.642 -24.277 1.00 90.38 162 SER A C 1
ATOM 1355 O O . SER A 1 162 ? 6.678 21.345 -24.856 1.00 90.38 162 SER A O 1
ATOM 1357 N N . GLY A 1 163 ? 6.015 19.323 -24.134 1.00 78.69 163 GLY A N 1
ATOM 1358 C CA . GLY A 1 163 ? 7.204 18.591 -24.580 1.00 78.69 163 GLY A CA 1
ATOM 1359 C C . GLY A 1 163 ? 6.900 17.482 -25.582 1.00 78.69 163 GLY A C 1
ATOM 1360 O O . GLY A 1 163 ? 5.788 16.961 -25.649 1.00 78.69 163 GLY A O 1
ATOM 1361 N N . LYS A 1 164 ? 7.920 17.119 -26.368 1.00 67.00 164 LYS A N 1
ATOM 1362 C CA . LYS A 1 164 ? 7.908 15.960 -27.271 1.00 67.00 164 LYS A CA 1
ATOM 1363 C C . LYS A 1 164 ? 8.498 14.773 -26.515 1.00 67.00 164 LYS A C 1
ATOM 1365 O O . LYS A 1 164 ? 9.666 14.832 -26.148 1.00 67.00 164 LYS A O 1
ATOM 1370 N N . ILE A 1 165 ? 7.719 13.721 -26.285 1.00 61.69 165 ILE A N 1
ATOM 1371 C CA . ILE A 1 165 ? 8.147 12.598 -25.438 1.00 61.69 165 ILE A CA 1
ATOM 1372 C C . ILE A 1 165 ? 8.391 11.356 -26.285 1.00 61.69 165 ILE A C 1
ATOM 1374 O O . ILE A 1 165 ? 7.589 11.011 -27.154 1.00 61.69 165 ILE A O 1
ATOM 1378 N N . LYS A 1 166 ? 9.509 10.680 -26.012 1.00 63.84 166 LYS A N 1
ATOM 1379 C CA . LYS A 1 166 ? 9.838 9.371 -26.582 1.00 63.84 166 LYS A CA 1
ATOM 1380 C C . LYS A 1 166 ? 9.249 8.273 -25.703 1.00 63.84 166 LYS A C 1
ATOM 1382 O O . LYS A 1 166 ? 9.464 8.284 -24.492 1.00 63.84 166 LYS A O 1
ATOM 1387 N N . ASN A 1 167 ? 8.549 7.319 -26.311 1.00 66.31 167 ASN A N 1
ATOM 1388 C CA . ASN A 1 167 ? 8.095 6.124 -25.605 1.00 66.31 167 ASN A CA 1
ATOM 1389 C C . ASN A 1 167 ? 9.301 5.313 -25.091 1.00 66.31 167 ASN A C 1
ATOM 1391 O O . ASN A 1 167 ? 10.367 5.364 -25.708 1.00 66.31 167 ASN A O 1
ATOM 1395 N N . THR A 1 168 ? 9.154 4.609 -23.968 1.00 65.31 168 THR A N 1
ATOM 1396 C CA . THR A 1 168 ? 10.224 3.768 -23.409 1.00 65.31 168 THR A CA 1
ATOM 1397 C C . THR A 1 168 ? 9.698 2.614 -22.591 1.00 65.31 168 THR A C 1
ATOM 1399 O O . THR A 1 168 ? 8.653 2.729 -21.952 1.00 65.31 168 THR A O 1
ATOM 1402 N N . ASP A 1 169 ? 10.507 1.563 -22.564 1.00 67.81 169 ASP A N 1
ATOM 1403 C CA . ASP A 1 169 ? 10.302 0.356 -21.774 1.00 67.81 169 ASP A CA 1
ATOM 1404 C C . ASP A 1 169 ? 11.193 0.342 -20.515 1.00 67.81 169 ASP A C 1
ATOM 1406 O O . ASP A 1 169 ? 11.360 -0.691 -19.869 1.00 67.81 169 ASP A O 1
ATOM 1410 N N . GLU A 1 170 ? 11.790 1.486 -20.150 1.00 74.44 170 GLU A N 1
ATOM 1411 C CA . GLU A 1 170 ? 12.592 1.624 -18.930 1.00 74.44 170 GLU A CA 1
ATOM 1412 C C . GLU A 1 170 ? 11.783 1.267 -17.675 1.00 74.44 170 GLU A C 1
ATOM 1414 O O . GLU A 1 170 ? 10.677 1.762 -17.442 1.00 74.44 170 GLU A O 1
ATOM 1419 N N . VAL A 1 171 ? 12.375 0.424 -16.826 1.00 80.25 171 VAL A N 1
ATOM 1420 C CA . VAL A 1 171 ? 11.791 0.052 -15.537 1.00 80.25 171 VAL A CA 1
ATOM 1421 C C . VAL A 1 171 ? 11.896 1.238 -14.571 1.00 80.25 171 VAL A C 1
ATOM 1423 O O . VAL A 1 171 ? 13.009 1.717 -14.335 1.00 80.25 171 VAL A O 1
ATOM 1426 N N . PRO A 1 172 ? 10.790 1.686 -13.949 1.00 85.25 172 PRO A N 1
ATOM 1427 C CA . PRO A 1 172 ? 10.829 2.834 -13.050 1.00 85.25 172 PRO A CA 1
ATOM 1428 C C . PRO A 1 172 ? 11.666 2.570 -11.797 1.00 85.25 172 PRO A C 1
ATOM 1430 O O . PRO A 1 172 ? 11.649 1.479 -11.218 1.00 85.25 172 PRO A O 1
ATOM 1433 N N . LEU A 1 173 ? 12.383 3.603 -11.367 1.00 88.88 173 LEU A N 1
ATOM 1434 C CA . LEU A 1 173 ? 13.301 3.609 -10.231 1.00 88.88 173 LEU A CA 1
ATOM 1435 C C . LEU A 1 173 ? 12.628 4.058 -8.929 1.00 88.88 173 LEU A C 1
ATOM 1437 O O . LEU A 1 173 ? 13.138 3.751 -7.850 1.00 88.88 173 LEU A O 1
ATOM 1441 N N . HIS A 1 174 ? 11.521 4.803 -9.020 1.00 92.75 174 HIS A N 1
ATOM 1442 C CA . HIS A 1 174 ? 10.892 5.469 -7.873 1.00 92.75 174 HIS A CA 1
ATOM 1443 C C . HIS A 1 174 ? 9.377 5.229 -7.793 1.00 92.75 174 HIS A C 1
ATOM 1445 O O . HIS A 1 174 ? 8.582 6.153 -7.590 1.00 92.75 174 HIS A O 1
ATOM 1451 N N . TRP A 1 175 ? 8.949 3.973 -7.909 1.00 93.50 175 TRP A N 1
ATOM 1452 C CA . TRP A 1 175 ? 7.560 3.597 -7.664 1.00 93.50 175 TRP A CA 1
ATOM 1453 C C . TRP A 1 175 ? 7.082 4.085 -6.298 1.00 93.50 175 TRP A C 1
ATOM 1455 O O . TRP A 1 175 ? 7.807 4.008 -5.307 1.00 93.50 175 TRP A O 1
ATOM 1465 N N . HIS A 1 176 ? 5.844 4.578 -6.241 1.00 95.06 176 HIS A N 1
ATOM 1466 C CA . HIS A 1 176 ? 5.234 5.133 -5.029 1.00 95.06 176 HIS A CA 1
ATOM 1467 C C . HIS A 1 176 ? 6.008 6.265 -4.341 1.00 95.06 176 HIS A C 1
ATOM 1469 O O . HIS A 1 176 ? 5.760 6.515 -3.160 1.00 95.06 176 HIS A O 1
ATOM 1475 N N . LEU A 1 177 ? 6.873 6.998 -5.051 1.00 95.81 177 LEU A N 1
ATOM 1476 C CA . LEU A 1 177 ? 7.449 8.225 -4.501 1.00 95.81 177 LEU A CA 1
ATOM 1477 C C . LEU A 1 177 ? 6.347 9.173 -3.998 1.00 95.81 177 LEU A C 1
ATOM 1479 O O . LEU A 1 177 ? 5.247 9.253 -4.569 1.00 95.81 177 LEU A O 1
ATOM 1483 N N . ASN A 1 178 ? 6.631 9.907 -2.929 1.00 97.44 178 ASN A N 1
ATOM 1484 C CA . ASN A 1 178 ? 5.811 11.042 -2.530 1.00 97.44 178 ASN A CA 1
ATOM 1485 C C . ASN A 1 178 ? 6.318 12.295 -3.235 1.00 97.44 178 ASN A C 1
ATOM 1487 O O . ASN A 1 178 ? 7.512 12.435 -3.488 1.00 97.44 178 ASN A O 1
ATOM 1491 N N . HIS A 1 179 ? 5.417 13.221 -3.544 1.00 96.31 179 HIS A N 1
ATOM 1492 C CA . HIS A 1 179 ? 5.793 14.476 -4.173 1.00 96.31 179 HIS A CA 1
ATOM 1493 C C . HIS A 1 179 ? 4.976 15.644 -3.631 1.00 96.31 179 HIS A C 1
ATOM 1495 O O . HIS A 1 179 ? 3.848 15.471 -3.168 1.00 96.31 179 HIS A O 1
ATOM 1501 N N . PHE A 1 180 ? 5.549 16.842 -3.699 1.00 96.50 180 PHE A N 1
ATOM 1502 C CA . PHE A 1 180 ? 4.886 18.072 -3.293 1.00 96.50 180 PHE A CA 1
ATOM 1503 C C . PHE A 1 180 ? 5.347 19.255 -4.141 1.00 96.50 180 PHE A C 1
ATOM 1505 O O . PHE A 1 180 ? 6.543 19.503 -4.279 1.00 96.50 180 PHE A O 1
ATOM 1512 N N . PHE A 1 181 ? 4.393 20.020 -4.670 1.00 95.62 181 PHE A N 1
ATOM 1513 C CA . PHE A 1 181 ? 4.677 21.295 -5.320 1.00 95.62 181 PHE A CA 1
ATOM 1514 C C . PHE A 1 181 ? 4.583 22.445 -4.314 1.00 95.62 181 PHE A C 1
ATOM 1516 O O . PHE A 1 181 ? 3.509 22.749 -3.784 1.00 95.62 181 PHE A O 1
ATOM 1523 N N . SER A 1 182 ? 5.709 23.119 -4.098 1.00 94.94 182 SER A N 1
ATOM 1524 C CA . SER A 1 182 ? 5.806 24.327 -3.291 1.00 94.94 182 SER A CA 1
ATOM 1525 C C . SER A 1 182 ? 5.615 25.561 -4.169 1.00 94.94 182 SER A C 1
ATOM 1527 O O . SER A 1 182 ? 6.437 25.890 -5.023 1.00 94.94 182 SER A O 1
ATOM 1529 N N . ALA A 1 183 ? 4.527 26.288 -3.916 1.00 91.44 183 ALA A N 1
ATOM 1530 C CA . ALA A 1 183 ? 4.268 27.578 -4.550 1.00 91.44 183 ALA A CA 1
ATOM 1531 C C . ALA A 1 183 ? 5.230 28.683 -4.072 1.00 91.44 183 ALA A C 1
ATOM 1533 O O . ALA A 1 183 ? 5.405 29.677 -4.768 1.00 91.44 183 ALA A O 1
ATOM 1534 N N . LYS A 1 184 ? 5.832 28.520 -2.886 1.00 90.25 184 LYS A N 1
ATOM 1535 C CA . LYS A 1 184 ? 6.651 29.542 -2.219 1.00 90.25 184 LYS A CA 1
ATOM 1536 C C . LYS A 1 184 ? 7.969 29.794 -2.947 1.00 90.25 184 LYS A C 1
ATOM 1538 O O . LYS A 1 184 ? 8.369 30.937 -3.113 1.00 90.25 184 LYS A O 1
ATOM 1543 N N . ASP A 1 185 ? 8.609 28.725 -3.397 1.00 92.06 185 ASP A N 1
ATOM 1544 C CA . ASP A 1 185 ? 9.880 28.743 -4.124 1.00 92.06 185 ASP A CA 1
ATOM 1545 C C . ASP A 1 185 ? 9.751 28.127 -5.525 1.00 92.06 185 ASP A C 1
ATOM 1547 O O . ASP A 1 185 ? 10.753 27.777 -6.144 1.00 92.06 185 ASP A O 1
ATOM 1551 N N . SER A 1 186 ? 8.511 27.980 -6.016 1.00 93.31 186 SER A N 1
ATOM 1552 C CA . SER A 1 186 ? 8.177 27.421 -7.333 1.00 93.31 186 SER A CA 1
ATOM 1553 C C . SER A 1 186 ? 8.991 26.168 -7.650 1.00 93.31 186 SER A C 1
ATOM 1555 O O . SER A 1 186 ? 9.736 26.126 -8.629 1.00 93.31 186 SER A O 1
ATOM 1557 N N . SER A 1 187 ? 8.880 25.160 -6.785 1.00 95.31 187 SER A N 1
ATOM 1558 C CA . SER A 1 187 ? 9.686 23.941 -6.869 1.00 95.31 187 SER A CA 1
ATOM 1559 C C . SER A 1 187 ? 8.868 22.679 -6.591 1.00 95.31 187 SER A C 1
ATOM 1561 O O . SER A 1 187 ? 7.944 22.687 -5.776 1.00 95.31 187 SER A O 1
ATOM 1563 N N . LEU A 1 188 ? 9.211 21.584 -7.269 1.00 96.56 188 LEU A N 1
ATOM 1564 C CA . LEU A 1 188 ? 8.676 20.245 -7.014 1.00 96.56 188 LEU A CA 1
ATOM 1565 C C . LEU A 1 188 ? 9.678 19.463 -6.164 1.00 96.56 188 LEU A C 1
ATOM 1567 O O . LEU A 1 188 ? 10.841 19.363 -6.533 1.00 96.56 188 LEU A O 1
ATOM 1571 N N . TYR A 1 189 ? 9.215 18.895 -5.057 1.00 97.25 189 TYR A N 1
ATOM 1572 C CA . TYR A 1 189 ? 10.002 18.059 -4.157 1.00 97.25 189 TYR A CA 1
ATOM 1573 C C . TYR A 1 189 ? 9.550 16.607 -4.274 1.00 97.25 189 TYR A C 1
ATOM 1575 O O . TYR A 1 189 ? 8.343 16.358 -4.253 1.00 97.25 189 TYR A O 1
ATOM 1583 N N . LEU A 1 190 ? 10.493 15.667 -4.366 1.00 97.50 190 LEU A N 1
ATOM 1584 C CA . LEU A 1 190 ? 10.246 14.224 -4.411 1.00 97.50 190 LEU A CA 1
ATOM 1585 C C . LEU A 1 190 ? 10.908 13.532 -3.220 1.00 97.50 190 LEU A C 1
ATOM 1587 O O . LEU A 1 190 ? 12.031 13.872 -2.855 1.00 97.50 190 LEU A O 1
ATOM 1591 N N . PHE A 1 191 ? 10.225 12.539 -2.655 1.00 97.62 191 PHE A N 1
ATOM 1592 C CA . PHE A 1 191 ? 10.680 11.796 -1.485 1.00 97.62 191 PHE A CA 1
ATOM 1593 C C . PHE A 1 191 ? 10.464 10.302 -1.675 1.00 97.62 191 PHE A C 1
ATOM 1595 O O . PHE A 1 191 ? 9.362 9.856 -2.008 1.00 97.62 191 PHE A O 1
ATOM 1602 N N . GLY A 1 192 ? 11.504 9.537 -1.365 1.00 96.25 192 GLY A N 1
ATOM 1603 C CA . GLY A 1 192 ? 11.440 8.087 -1.302 1.00 96.25 192 GLY A CA 1
ATOM 1604 C C . GLY A 1 192 ? 11.046 7.423 -2.617 1.00 96.25 192 GLY A C 1
ATOM 1605 O O . GLY A 1 192 ? 11.373 7.893 -3.706 1.00 96.25 192 GLY A O 1
ATOM 1606 N N . GLY A 1 193 ? 10.359 6.295 -2.494 1.00 95.75 193 GLY A N 1
ATOM 1607 C CA . GLY A 1 193 ? 10.019 5.410 -3.594 1.00 95.75 193 GLY A CA 1
ATOM 1608 C C . GLY A 1 193 ? 10.854 4.135 -3.584 1.00 95.75 193 GLY A C 1
ATOM 1609 O O . GLY A 1 193 ? 11.715 3.921 -2.726 1.00 95.75 193 GLY A O 1
ATOM 1610 N N . TYR A 1 194 ? 10.551 3.259 -4.529 1.00 94.88 194 TYR A N 1
ATOM 1611 C CA . TYR A 1 194 ? 11.162 1.944 -4.647 1.00 94.88 194 TYR A CA 1
ATOM 1612 C C . TYR A 1 194 ? 11.368 1.581 -6.115 1.00 94.88 194 TYR A C 1
ATOM 1614 O O . TYR A 1 194 ? 10.526 1.876 -6.958 1.00 94.88 194 TYR A O 1
ATOM 1622 N N . GLY A 1 195 ? 12.468 0.909 -6.418 1.00 91.25 195 GLY A N 1
ATOM 1623 C CA . GLY A 1 195 ? 12.747 0.387 -7.748 1.00 91.25 195 GLY A CA 1
ATOM 1624 C C . GLY A 1 195 ? 14.108 -0.286 -7.775 1.00 91.25 195 GLY A C 1
ATOM 1625 O O . GLY A 1 195 ? 14.983 0.048 -6.973 1.00 91.25 195 GLY A O 1
ATOM 1626 N N . GLN A 1 196 ? 14.269 -1.260 -8.675 1.00 87.31 196 GLN A N 1
ATOM 1627 C CA . GLN A 1 196 ? 15.497 -2.056 -8.800 1.00 87.31 196 GLN A CA 1
ATOM 1628 C C . GLN A 1 196 ? 15.993 -2.578 -7.437 1.00 87.31 196 GLN A C 1
ATOM 1630 O O . GLN A 1 196 ? 17.124 -2.322 -7.025 1.00 87.31 196 GLN A O 1
ATOM 1635 N N . PHE A 1 197 ? 15.101 -3.248 -6.697 1.00 84.25 197 PHE A N 1
ATOM 1636 C CA . PHE A 1 197 ? 15.383 -3.856 -5.388 1.00 84.25 197 PHE A CA 1
ATOM 1637 C C . PHE A 1 197 ? 15.871 -2.875 -4.306 1.00 84.25 197 PHE A C 1
ATOM 1639 O O . PHE A 1 197 ? 16.430 -3.287 -3.289 1.00 84.25 197 PHE A O 1
ATOM 1646 N N . THR A 1 198 ? 15.653 -1.569 -4.497 1.00 92.62 198 THR A N 1
ATOM 1647 C CA . THR A 1 198 ? 16.156 -0.523 -3.604 1.00 92.62 198 THR A CA 1
ATOM 1648 C C . THR A 1 198 ? 15.057 0.477 -3.243 1.00 92.62 198 THR A C 1
ATOM 1650 O O . THR A 1 198 ? 14.491 1.143 -4.112 1.00 92.62 198 THR A O 1
ATOM 1653 N N . TYR A 1 199 ? 14.783 0.630 -1.950 1.00 95.94 199 TYR A N 1
ATOM 1654 C CA . TYR A 1 199 ? 14.047 1.757 -1.383 1.00 95.94 199 TYR A CA 1
ATOM 1655 C C . TYR A 1 199 ? 14.931 3.003 -1.366 1.00 95.94 199 TYR A C 1
ATOM 1657 O O . TYR A 1 199 ? 16.132 2.926 -1.104 1.00 95.94 199 TYR A O 1
ATOM 1665 N N . LYS A 1 200 ? 14.334 4.166 -1.608 1.00 96.06 200 LYS A N 1
ATOM 1666 C CA . LYS A 1 200 ? 15.056 5.432 -1.750 1.00 96.06 200 LYS A CA 1
ATOM 1667 C C . LYS A 1 200 ? 14.830 6.324 -0.533 1.00 96.06 200 LYS A C 1
ATOM 1669 O O . LYS A 1 200 ? 13.765 6.282 0.084 1.00 96.06 200 LYS A O 1
ATOM 1674 N N . SER A 1 201 ? 15.832 7.127 -0.192 1.00 95.56 201 SER A N 1
ATOM 1675 C CA . SER A 1 201 ? 15.764 8.176 0.841 1.00 95.56 201 SER A CA 1
ATOM 1676 C C . SER A 1 201 ? 16.192 9.548 0.331 1.00 95.56 201 SER A C 1
ATOM 1678 O O . SER A 1 201 ? 16.055 10.528 1.061 1.00 95.56 201 SER A O 1
ATOM 1680 N N . ASP A 1 202 ? 16.717 9.626 -0.892 1.00 94.62 202 ASP A N 1
ATOM 1681 C CA . ASP A 1 202 ? 17.137 10.888 -1.485 1.00 94.62 202 ASP A CA 1
ATOM 1682 C C . ASP A 1 202 ? 15.944 11.829 -1.660 1.00 94.62 202 ASP A C 1
ATOM 1684 O O . ASP A 1 202 ? 14.809 11.404 -1.913 1.00 94.62 202 ASP A O 1
ATOM 1688 N N . VAL A 1 203 ? 16.220 13.124 -1.510 1.00 97.00 203 VAL A N 1
ATOM 1689 C CA . VAL A 1 203 ? 15.248 14.185 -1.756 1.00 97.00 203 VAL A CA 1
ATOM 1690 C C . VAL A 1 203 ? 15.651 14.909 -3.025 1.00 97.00 203 VAL A C 1
ATOM 1692 O O . VAL A 1 203 ? 16.678 15.589 -3.062 1.00 97.00 203 VAL A O 1
ATOM 1695 N N . TYR A 1 204 ? 14.826 14.777 -4.057 1.00 96.12 204 TYR A N 1
ATOM 1696 C CA . TYR A 1 204 ? 15.029 15.482 -5.318 1.00 96.12 204 TYR A CA 1
ATOM 1697 C C . TYR A 1 204 ? 14.194 16.753 -5.347 1.00 96.12 204 TYR A C 1
ATOM 1699 O O . TYR A 1 204 ? 13.051 16.774 -4.884 1.00 96.12 204 TYR A O 1
ATOM 1707 N N . LYS A 1 205 ? 14.758 17.807 -5.926 1.00 96.38 205 LYS A N 1
ATOM 1708 C CA . LYS A 1 205 ? 14.097 19.089 -6.132 1.00 96.38 205 LYS A CA 1
ATOM 1709 C C . LYS A 1 205 ? 14.196 19.479 -7.597 1.00 96.38 205 LYS A C 1
ATOM 1711 O O . LYS A 1 205 ? 15.289 19.515 -8.145 1.00 96.38 205 LYS A O 1
ATOM 1716 N N . TYR A 1 206 ? 13.071 19.831 -8.203 1.00 96.44 206 TYR A N 1
ATOM 1717 C CA . TYR A 1 206 ? 13.039 20.502 -9.496 1.00 96.44 206 TYR A CA 1
ATOM 1718 C C . TYR A 1 206 ? 12.655 21.965 -9.314 1.00 96.44 206 TYR A C 1
ATOM 1720 O O . TYR A 1 206 ? 11.570 22.260 -8.804 1.00 96.44 206 TYR A O 1
ATOM 1728 N N . SER A 1 207 ? 13.527 22.878 -9.738 1.00 95.38 207 SER A N 1
ATOM 1729 C CA . SER A 1 207 ? 13.255 24.316 -9.741 1.00 95.38 207 SER A CA 1
ATOM 1730 C C . SER A 1 207 ? 12.591 24.721 -11.053 1.00 95.38 207 SER A C 1
ATOM 1732 O O . SER A 1 207 ? 13.207 24.626 -12.112 1.00 95.38 207 SER A O 1
ATOM 1734 N N . PHE A 1 208 ? 11.367 25.254 -10.999 1.00 93.62 208 PHE A N 1
ATOM 1735 C CA . PHE A 1 208 ? 10.711 25.821 -12.188 1.00 93.62 208 PHE A CA 1
ATOM 1736 C C . PHE A 1 208 ? 11.294 27.179 -12.599 1.00 93.62 208 PHE A C 1
ATOM 1738 O O . PHE A 1 208 ? 10.996 27.666 -13.686 1.00 93.62 208 PHE A O 1
ATOM 1745 N N . ILE A 1 209 ? 12.103 27.799 -11.734 1.00 93.19 209 ILE A N 1
ATOM 1746 C CA . ILE A 1 209 ? 12.799 29.056 -12.031 1.00 93.19 209 ILE A CA 1
ATOM 1747 C C . ILE A 1 209 ? 14.023 28.766 -12.906 1.00 93.19 209 ILE A C 1
ATOM 1749 O O . ILE A 1 209 ? 14.235 29.435 -13.913 1.00 93.19 209 ILE A O 1
ATOM 1753 N N . ASN A 1 210 ? 14.792 27.735 -12.543 1.00 92.88 210 ASN A N 1
ATOM 1754 C CA . ASN A 1 210 ? 16.054 27.398 -13.207 1.00 92.88 210 ASN A CA 1
ATOM 1755 C C . ASN A 1 210 ? 15.903 26.283 -14.254 1.00 92.88 210 ASN A C 1
ATOM 1757 O O . ASN A 1 210 ? 16.820 26.060 -15.037 1.00 92.88 210 ASN A O 1
ATOM 1761 N N . ASN A 1 211 ? 14.762 25.584 -14.266 1.00 91.88 211 ASN A N 1
ATOM 1762 C CA . ASN A 1 211 ? 14.509 24.373 -15.053 1.00 91.88 211 ASN A CA 1
ATOM 1763 C C . ASN A 1 211 ? 15.576 23.287 -14.845 1.00 91.88 211 ASN A C 1
ATOM 1765 O O . ASN A 1 211 ? 16.049 22.670 -15.798 1.00 91.88 211 ASN A O 1
ATOM 1769 N N . SER A 1 212 ? 15.963 23.069 -13.589 1.00 94.25 212 SER A N 1
ATOM 1770 C CA . SER A 1 212 ? 17.014 22.127 -13.205 1.00 94.25 212 SER A CA 1
ATOM 1771 C C . SER A 1 212 ? 16.552 21.195 -12.092 1.00 94.25 212 SER A C 1
ATOM 1773 O O . SER A 1 212 ? 15.755 21.581 -11.229 1.00 94.25 212 SER A O 1
ATOM 1775 N N . TRP A 1 213 ? 17.079 19.972 -12.122 1.00 95.31 213 TRP A N 1
ATOM 1776 C CA . TRP A 1 213 ? 16.981 19.014 -11.029 1.00 95.31 213 TRP A CA 1
ATOM 1777 C C . TRP A 1 213 ? 18.217 19.076 -10.149 1.00 95.31 213 TRP A C 1
ATOM 1779 O O . TRP A 1 213 ? 19.337 19.106 -10.649 1.00 95.31 213 TRP A O 1
ATOM 1789 N N . ASP A 1 214 ? 17.988 19.014 -8.845 1.00 94.88 214 ASP A N 1
ATOM 1790 C CA . ASP A 1 214 ? 19.016 18.955 -7.821 1.00 94.88 214 ASP A CA 1
ATOM 1791 C C . ASP A 1 214 ? 18.690 17.835 -6.825 1.00 94.88 214 ASP A C 1
ATOM 1793 O O . ASP A 1 214 ? 17.528 17.614 -6.466 1.00 94.88 214 ASP A O 1
ATOM 1797 N N . THR A 1 215 ? 19.722 17.152 -6.332 1.00 95.69 215 THR A N 1
ATOM 1798 C CA . THR A 1 215 ? 19.612 16.265 -5.165 1.00 95.69 215 THR A CA 1
ATOM 1799 C C . THR A 1 215 ? 19.981 17.062 -3.922 1.00 95.69 215 THR A C 1
ATOM 1801 O O . THR A 1 215 ? 21.098 17.573 -3.809 1.00 95.69 215 THR A O 1
ATOM 1804 N N . LEU A 1 216 ? 19.046 17.192 -2.982 1.00 95.81 216 LEU A N 1
ATOM 1805 C CA . LEU A 1 216 ? 19.245 18.019 -1.797 1.00 95.81 216 LEU A CA 1
ATOM 1806 C C . LEU A 1 216 ? 20.158 17.334 -0.780 1.00 95.81 216 LEU A C 1
ATOM 1808 O O . LEU A 1 216 ? 19.999 16.157 -0.455 1.00 95.81 216 LEU A O 1
ATOM 1812 N N . LYS A 1 217 ? 21.070 18.116 -0.200 1.00 94.44 217 LYS A N 1
ATOM 1813 C CA . LYS A 1 217 ? 21.820 17.718 0.993 1.00 94.44 217 LYS A CA 1
ATOM 1814 C C . LYS A 1 217 ? 20.972 18.019 2.222 1.00 94.44 217 LYS A C 1
ATOM 1816 O O . LYS A 1 217 ? 20.967 19.141 2.720 1.00 94.44 217 LYS A O 1
ATOM 1821 N N . VAL A 1 218 ? 20.232 17.016 2.676 1.00 95.62 218 VAL A N 1
ATOM 1822 C CA . VAL A 1 218 ? 19.337 17.138 3.831 1.00 95.62 218 VAL A CA 1
ATOM 1823 C C . VAL A 1 218 ? 20.091 17.004 5.154 1.00 95.62 218 VAL A C 1
ATOM 1825 O O . VAL A 1 218 ? 21.108 16.318 5.241 1.00 95.62 218 VAL A O 1
ATOM 1828 N N . SER A 1 219 ? 19.581 17.656 6.197 1.00 95.94 219 SER A N 1
ATOM 1829 C CA . SER A 1 219 ? 20.119 17.579 7.565 1.00 95.94 219 SER A CA 1
ATOM 1830 C C . SER A 1 219 ? 19.061 17.105 8.573 1.00 95.94 219 SER A C 1
ATOM 1832 O O . SER A 1 219 ? 17.907 16.875 8.210 1.00 95.94 219 SER A O 1
ATOM 1834 N N . GLY A 1 220 ? 19.434 16.962 9.847 1.00 96.62 220 GLY A N 1
ATOM 1835 C CA . GLY A 1 220 ? 18.522 16.544 10.917 1.00 96.62 220 GLY A CA 1
ATOM 1836 C C . GLY A 1 220 ? 18.450 15.026 11.098 1.00 96.62 220 GLY A C 1
ATOM 1837 O O . GLY A 1 220 ? 19.460 14.336 10.980 1.00 96.62 220 GLY A O 1
ATOM 1838 N N . ASP A 1 221 ? 17.264 14.521 11.436 1.00 97.06 221 ASP A N 1
ATOM 1839 C CA . ASP A 1 221 ? 17.038 13.096 11.694 1.00 97.06 221 ASP A CA 1
ATOM 1840 C C . ASP A 1 221 ? 17.106 12.256 10.408 1.00 97.06 221 ASP A C 1
ATOM 1842 O O . ASP A 1 221 ? 16.812 12.723 9.309 1.00 97.06 221 ASP A O 1
ATOM 1846 N N . ILE A 1 222 ? 17.446 10.972 10.539 1.00 93.38 222 ILE A N 1
ATOM 1847 C CA . ILE A 1 222 ? 17.554 10.060 9.393 1.00 93.38 222 ILE A CA 1
ATOM 1848 C C . ILE A 1 222 ? 16.171 9.795 8.782 1.00 93.38 222 ILE A C 1
ATOM 1850 O O . ILE A 1 222 ? 15.296 9.202 9.422 1.00 93.38 222 ILE A O 1
ATOM 1854 N N . PHE A 1 223 ? 16.003 10.131 7.502 1.00 97.06 223 PHE A N 1
ATOM 1855 C CA . PHE A 1 223 ? 14.863 9.684 6.709 1.00 97.06 223 PHE A CA 1
ATOM 1856 C C . PHE A 1 223 ? 15.107 8.262 6.193 1.00 97.06 223 PHE A C 1
ATOM 1858 O O . PHE A 1 223 ? 15.855 8.044 5.246 1.00 97.06 223 PHE A O 1
ATOM 1865 N N . THR A 1 224 ? 14.499 7.271 6.854 1.00 96.81 224 THR A N 1
ATOM 1866 C CA . THR A 1 224 ? 14.633 5.859 6.447 1.00 96.81 224 THR A CA 1
ATOM 1867 C C . THR A 1 224 ? 14.097 5.647 5.022 1.00 96.81 224 THR A C 1
ATOM 1869 O O . THR A 1 224 ? 12.956 6.058 4.778 1.00 96.81 224 THR A O 1
ATOM 1872 N N . PRO A 1 225 ? 14.859 4.986 4.125 1.00 97.94 225 PRO A N 1
ATOM 1873 C CA . PRO A 1 225 ? 14.406 4.646 2.782 1.00 97.94 225 PRO A CA 1
ATOM 1874 C C . PRO A 1 225 ? 13.074 3.895 2.767 1.00 97.94 225 PRO A C 1
ATOM 1876 O O . PRO A 1 225 ? 12.900 2.929 3.515 1.00 97.94 225 PRO A O 1
ATOM 1879 N N . ARG A 1 226 ? 12.117 4.339 1.942 1.00 97.75 226 ARG A N 1
ATOM 1880 C CA . ARG A 1 226 ? 10.743 3.811 1.986 1.00 97.75 226 ARG A CA 1
ATOM 1881 C C . ARG A 1 226 ? 9.916 4.075 0.733 1.00 97.75 226 ARG A C 1
ATOM 1883 O O . ARG A 1 226 ? 10.134 5.058 0.033 1.00 97.75 226 ARG A O 1
ATOM 1890 N N . TYR A 1 227 ? 8.884 3.260 0.548 1.00 97.31 227 TYR A N 1
ATOM 1891 C CA . TYR A 1 227 ? 7.749 3.509 -0.349 1.00 97.31 227 TYR A CA 1
ATOM 1892 C C . TYR A 1 227 ? 6.416 3.237 0.374 1.00 97.31 227 TYR A C 1
ATOM 1894 O O . TYR A 1 227 ? 6.425 2.893 1.559 1.00 97.31 227 TYR A O 1
ATOM 1902 N N . LEU A 1 228 ? 5.275 3.400 -0.309 1.00 97.50 228 LEU A N 1
ATOM 1903 C CA . LEU A 1 228 ? 3.927 3.203 0.265 1.00 97.50 228 LEU A CA 1
ATOM 1904 C C . LEU A 1 228 ? 3.668 4.053 1.528 1.00 97.50 228 LEU A C 1
ATOM 1906 O O . LEU A 1 228 ? 2.977 3.632 2.460 1.00 97.50 228 LEU A O 1
ATOM 1910 N N . ALA A 1 229 ? 4.275 5.240 1.569 1.00 98.25 229 ALA A N 1
ATOM 1911 C CA . ALA A 1 229 ? 4.123 6.228 2.629 1.00 98.25 229 ALA A CA 1
ATOM 1912 C C . ALA A 1 229 ? 3.124 7.314 2.208 1.00 98.25 229 ALA A C 1
ATOM 1914 O O . ALA A 1 229 ? 2.948 7.579 1.016 1.00 98.25 229 ALA A O 1
ATOM 1915 N N . ALA A 1 230 ? 2.509 7.976 3.187 1.00 98.44 230 ALA A N 1
ATOM 1916 C CA . ALA A 1 230 ? 1.606 9.097 2.940 1.00 98.44 230 ALA A CA 1
ATOM 1917 C C . ALA A 1 230 ? 2.311 10.437 3.144 1.00 98.44 230 ALA A C 1
ATOM 1919 O O . ALA A 1 230 ? 3.083 10.587 4.090 1.00 98.44 230 ALA A O 1
ATOM 1920 N N . LEU A 1 231 ? 1.986 11.432 2.314 1.00 98.19 231 LEU A N 1
ATOM 1921 C CA . LEU A 1 231 ? 2.471 12.806 2.461 1.00 98.19 231 LEU A CA 1
ATOM 1922 C C . LEU A 1 231 ? 1.312 13.805 2.580 1.00 98.19 231 LEU A C 1
ATOM 1924 O O . LEU A 1 231 ? 0.325 13.705 1.852 1.00 98.19 231 LEU A O 1
ATOM 1928 N N . ALA A 1 232 ? 1.452 14.789 3.474 1.00 96.56 232 ALA A N 1
ATOM 1929 C CA . ALA A 1 232 ? 0.636 16.008 3.488 1.00 96.56 232 ALA A CA 1
ATOM 1930 C C . ALA A 1 232 ? 1.459 17.236 3.890 1.00 96.56 232 ALA A C 1
ATOM 1932 O O . ALA A 1 232 ? 2.299 17.137 4.784 1.00 96.56 232 ALA A O 1
ATOM 1933 N N . PRO A 1 233 ? 1.181 18.417 3.317 1.00 95.38 233 PRO A N 1
ATOM 1934 C CA . PRO A 1 233 ? 1.707 19.666 3.851 1.00 95.38 233 PRO A CA 1
ATOM 1935 C C . PRO A 1 233 ? 1.023 20.047 5.174 1.00 95.38 233 PRO A C 1
ATOM 1937 O O . PRO A 1 233 ? -0.155 19.748 5.388 1.00 95.38 233 PRO A O 1
ATOM 1940 N N . SER A 1 234 ? 1.737 20.769 6.038 1.00 93.56 234 SER A N 1
ATOM 1941 C CA . SER A 1 234 ? 1.142 21.532 7.143 1.00 93.56 234 SER A CA 1
ATOM 1942 C C . SER A 1 234 ? 0.194 22.615 6.619 1.00 93.56 234 SER A C 1
ATOM 1944 O O . SER A 1 234 ? 0.215 22.955 5.432 1.00 93.56 234 SER A O 1
ATOM 1946 N N . GLU A 1 235 ? -0.627 23.201 7.492 1.00 88.94 235 GLU A N 1
ATOM 1947 C CA . GLU A 1 235 ? -1.601 24.219 7.084 1.00 88.94 235 GLU A CA 1
ATOM 1948 C C . GLU A 1 235 ? -0.922 25.435 6.429 1.00 88.94 235 GLU A C 1
ATOM 1950 O O . GLU A 1 235 ? -1.351 25.909 5.374 1.00 88.94 235 GLU A O 1
ATOM 1955 N N . ASN A 1 236 ? 0.202 25.877 7.000 1.00 87.38 236 ASN A N 1
ATOM 1956 C CA . ASN A 1 236 ? 1.037 26.950 6.452 1.00 87.38 236 ASN A CA 1
ATOM 1957 C C . ASN A 1 236 ? 1.947 26.516 5.286 1.00 87.38 236 ASN A C 1
ATOM 1959 O O . ASN A 1 236 ? 2.644 27.357 4.722 1.00 87.38 236 ASN A O 1
ATOM 1963 N N . LYS A 1 237 ? 1.955 25.225 4.927 1.00 89.62 237 LYS A N 1
ATOM 1964 C CA . LYS A 1 237 ? 2.773 24.628 3.859 1.00 89.62 237 LYS A CA 1
ATOM 1965 C C . LYS A 1 237 ? 4.286 24.852 3.988 1.00 89.62 237 LYS A C 1
ATOM 1967 O O . LYS A 1 237 ? 4.986 24.753 2.987 1.00 89.62 237 LYS A O 1
ATOM 1972 N N . ASN A 1 238 ? 4.793 25.143 5.186 1.00 91.19 238 ASN A N 1
ATOM 1973 C CA . ASN A 1 238 ? 6.235 25.246 5.439 1.00 91.19 238 ASN A CA 1
ATOM 1974 C C . ASN A 1 238 ? 6.861 23.887 5.784 1.00 91.19 238 ASN A C 1
ATOM 1976 O O . ASN A 1 238 ? 8.046 23.681 5.536 1.00 91.19 238 ASN A O 1
ATOM 1980 N N . ASN A 1 239 ? 6.069 22.967 6.341 1.00 95.00 239 ASN A N 1
ATOM 1981 C CA . ASN A 1 239 ? 6.510 21.622 6.686 1.00 95.00 239 ASN A CA 1
ATOM 1982 C C . ASN A 1 239 ? 5.738 20.586 5.874 1.00 95.00 239 ASN A C 1
ATOM 1984 O O . ASN A 1 239 ? 4.541 20.741 5.627 1.00 95.00 239 ASN A O 1
ATOM 1988 N N . LEU A 1 240 ? 6.409 19.498 5.511 1.00 97.25 240 LEU A N 1
ATOM 1989 C CA . LEU A 1 240 ? 5.787 18.325 4.909 1.00 97.25 240 LEU A CA 1
ATOM 1990 C C . LEU A 1 240 ? 5.809 17.182 5.909 1.00 97.25 240 LEU A C 1
ATOM 1992 O O . LEU A 1 240 ? 6.871 16.771 6.366 1.00 97.25 240 LEU A O 1
ATOM 1996 N N . TYR A 1 241 ? 4.639 16.667 6.249 1.00 98.00 241 TYR A N 1
ATOM 1997 C CA . TYR A 1 241 ? 4.502 15.465 7.050 1.00 98.00 241 TYR A CA 1
ATOM 1998 C C . TYR A 1 241 ? 4.571 14.247 6.134 1.00 98.00 241 TYR A C 1
ATOM 2000 O O . TYR A 1 241 ? 3.830 14.178 5.154 1.00 98.00 241 TYR A O 1
ATOM 2008 N N . ILE A 1 242 ? 5.432 13.287 6.468 1.00 98.56 242 ILE A N 1
ATOM 2009 C CA . ILE A 1 242 ? 5.549 11.994 5.791 1.00 98.56 242 ILE A CA 1
ATOM 2010 C C . ILE A 1 242 ? 5.322 10.908 6.834 1.00 98.56 242 ILE A C 1
ATOM 2012 O O . ILE A 1 242 ? 5.987 10.882 7.872 1.00 98.56 242 ILE A O 1
ATOM 2016 N N . LEU A 1 243 ? 4.351 10.038 6.577 1.00 98.50 243 LEU A N 1
ATOM 2017 C CA . LEU A 1 243 ? 3.910 9.022 7.519 1.00 98.50 243 LEU A CA 1
ATOM 2018 C C . LEU A 1 243 ? 4.141 7.618 6.976 1.00 98.50 243 LEU A C 1
ATOM 2020 O O . LEU A 1 243 ? 3.608 7.241 5.931 1.00 98.50 243 LEU A O 1
ATOM 2024 N N . GLY A 1 244 ? 4.856 6.838 7.783 1.00 98.06 244 GLY A N 1
ATOM 2025 C CA . GLY A 1 244 ? 4.949 5.395 7.673 1.00 98.06 244 GLY A CA 1
ATOM 2026 C C . GLY A 1 244 ? 5.550 4.909 6.363 1.00 98.06 244 GLY A C 1
ATOM 2027 O O . GLY A 1 244 ? 6.477 5.535 5.855 1.00 98.06 244 GLY A O 1
ATOM 2028 N N . GLY A 1 245 ? 5.067 3.775 5.859 1.00 97.75 245 GLY A N 1
ATOM 2029 C CA . GLY A 1 245 ? 5.536 3.137 4.630 1.00 97.75 245 GLY A CA 1
ATOM 2030 C C . GLY A 1 245 ? 6.134 1.758 4.871 1.00 97.75 245 GLY A C 1
ATOM 2031 O O . GLY A 1 245 ? 5.953 1.160 5.929 1.00 97.75 245 GLY A O 1
ATOM 2032 N N . TYR A 1 246 ? 6.855 1.250 3.882 1.00 97.44 246 TYR A N 1
ATOM 2033 C CA . TYR A 1 246 ? 7.596 -0.004 3.969 1.00 97.44 246 TYR A CA 1
ATOM 2034 C C . TYR A 1 246 ? 8.990 0.196 3.377 1.00 97.44 246 TYR A C 1
ATOM 2036 O O . TYR A 1 246 ? 9.149 0.897 2.378 1.00 97.44 246 TYR A O 1
ATOM 2044 N N . GLY A 1 247 ? 10.009 -0.362 4.018 1.00 94.94 247 GLY A N 1
ATOM 2045 C CA . GLY A 1 247 ? 11.385 -0.190 3.567 1.00 94.94 247 GLY A CA 1
ATOM 2046 C C . GLY A 1 247 ? 12.410 -0.679 4.576 1.00 94.94 247 GLY A C 1
ATOM 2047 O O . GLY A 1 247 ? 12.061 -1.295 5.582 1.00 94.94 247 GLY A O 1
ATOM 2048 N N . SER A 1 248 ? 13.684 -0.401 4.324 1.00 88.50 248 SER A N 1
ATOM 2049 C CA . SER A 1 248 ? 14.802 -0.827 5.170 1.00 88.50 248 SER A CA 1
ATOM 2050 C C . SER A 1 248 ? 15.726 0.344 5.488 1.00 88.50 248 SER A C 1
ATOM 2052 O O . SER A 1 248 ? 15.787 1.335 4.764 1.00 88.50 248 SER A O 1
ATOM 2054 N N . THR A 1 249 ? 16.477 0.241 6.585 1.00 89.31 249 THR A N 1
ATOM 2055 C CA . THR A 1 249 ? 17.442 1.282 6.981 1.00 89.31 249 THR A CA 1
ATOM 2056 C C . THR A 1 249 ? 18.601 1.426 6.003 1.00 89.31 249 THR A C 1
ATOM 2058 O O . THR A 1 249 ? 19.187 2.498 5.930 1.00 89.31 249 THR A O 1
ATOM 2061 N N . THR A 1 250 ? 18.924 0.371 5.255 1.00 82.19 250 THR A N 1
ATOM 2062 C CA . THR A 1 250 ? 19.982 0.364 4.235 1.00 82.19 250 THR A CA 1
ATOM 2063 C C . THR A 1 250 ? 19.466 0.722 2.842 1.00 82.19 250 THR A C 1
ATOM 2065 O O . THR A 1 250 ? 20.262 0.903 1.928 1.00 82.19 250 THR A O 1
ATOM 2068 N N . GLY A 1 251 ? 18.145 0.764 2.648 1.00 86.75 251 GLY A N 1
ATOM 2069 C CA . GLY A 1 251 ? 17.514 0.892 1.337 1.00 86.75 251 GLY A CA 1
ATOM 2070 C C . GLY A 1 251 ? 17.473 -0.408 0.536 1.00 86.75 251 GLY A C 1
ATOM 2071 O O . GLY A 1 251 ? 16.629 -0.541 -0.336 1.00 86.75 251 GLY A O 1
ATOM 2072 N N . GLN A 1 252 ? 18.297 -1.406 0.844 1.00 78.56 252 GLN A N 1
ATOM 2073 C CA . GLN A 1 252 ? 18.297 -2.675 0.117 1.00 78.56 252 GLN A CA 1
ATOM 2074 C C . GLN A 1 252 ? 17.069 -3.515 0.478 1.00 78.56 252 GLN A C 1
ATOM 2076 O O . GLN A 1 252 ? 16.773 -3.695 1.663 1.00 78.56 252 GLN A O 1
ATOM 2081 N N . GLN A 1 253 ? 16.373 -4.053 -0.527 1.00 68.75 253 GLN A N 1
ATOM 2082 C CA . GLN A 1 253 ? 15.215 -4.925 -0.316 1.00 68.75 253 GLN A CA 1
ATOM 2083 C C . GLN A 1 253 ? 15.584 -6.220 0.396 1.00 68.75 253 GLN A C 1
ATOM 2085 O O . GLN A 1 253 ? 14.809 -6.686 1.223 1.00 68.75 253 GLN A O 1
ATOM 2090 N N . VAL A 1 254 ? 16.759 -6.770 0.098 1.00 56.62 254 VAL A N 1
ATOM 2091 C CA . VAL A 1 254 ? 17.233 -8.033 0.679 1.00 56.62 254 VAL A CA 1
ATOM 2092 C C . VAL A 1 254 ? 17.484 -7.893 2.188 1.00 56.62 254 VAL A C 1
ATOM 2094 O O . VAL A 1 254 ? 17.352 -8.848 2.938 1.00 56.62 254 VAL A O 1
ATOM 2097 N N . LEU A 1 255 ? 17.781 -6.680 2.671 1.00 59.53 255 LEU A N 1
ATOM 2098 C CA . LEU A 1 255 ? 18.200 -6.444 4.053 1.00 59.53 255 LEU A CA 1
ATOM 2099 C C . LEU A 1 255 ? 17.036 -5.971 4.938 1.00 59.53 255 LEU A C 1
ATOM 2101 O O . LEU A 1 255 ? 16.835 -4.769 5.124 1.00 59.53 255 LEU A O 1
ATOM 2105 N N . LYS A 1 256 ? 16.298 -6.933 5.516 1.00 68.31 256 LYS A N 1
ATOM 2106 C CA . LYS A 1 256 ? 15.235 -6.763 6.538 1.00 68.31 256 LYS A CA 1
ATOM 2107 C C . LYS A 1 256 ? 14.315 -5.550 6.297 1.00 68.31 256 LYS A C 1
ATOM 2109 O O . LYS A 1 256 ? 14.297 -4.603 7.098 1.00 68.31 256 LYS A O 1
ATOM 2114 N N . PRO A 1 257 ? 13.528 -5.551 5.210 1.00 84.00 257 PRO A N 1
ATOM 2115 C CA . PRO A 1 257 ? 12.494 -4.554 5.024 1.00 84.00 257 PRO A CA 1
ATOM 2116 C C . PRO A 1 257 ? 11.405 -4.724 6.089 1.00 84.00 257 PRO A C 1
ATOM 2118 O O . PRO A 1 257 ? 11.104 -5.826 6.546 1.00 84.00 257 PRO A O 1
ATOM 2121 N N . ARG A 1 258 ? 10.827 -3.612 6.531 1.00 92.44 258 ARG A N 1
ATOM 2122 C CA . ARG A 1 258 ? 9.836 -3.579 7.605 1.00 92.44 258 ARG A CA 1
ATOM 2123 C C . ARG A 1 258 ? 8.800 -2.500 7.368 1.00 92.44 258 ARG A C 1
ATOM 2125 O O . ARG A 1 258 ? 9.056 -1.501 6.694 1.00 92.44 258 ARG A O 1
ATOM 2132 N N . PHE A 1 259 ? 7.654 -2.678 8.009 1.00 96.44 259 PHE A N 1
ATOM 2133 C CA . PHE A 1 259 ? 6.662 -1.627 8.137 1.00 96.44 259 PHE A CA 1
ATOM 2134 C C . PHE A 1 259 ? 7.217 -0.482 8.981 1.00 96.44 259 PHE A C 1
ATOM 2136 O O . PHE A 1 259 ? 7.848 -0.672 10.029 1.00 96.44 259 PHE A O 1
ATOM 2143 N N . LEU A 1 260 ? 6.998 0.726 8.487 1.00 97.56 260 LEU A N 1
ATOM 2144 C CA . LEU A 1 260 ? 7.370 1.969 9.124 1.00 97.56 260 LEU A CA 1
ATOM 2145 C C . LEU A 1 260 ? 6.093 2.660 9.583 1.00 97.56 260 LEU A C 1
ATOM 2147 O O . LEU A 1 260 ? 5.098 2.729 8.863 1.00 97.56 260 LEU A O 1
ATOM 2151 N N . TYR A 1 261 ? 6.148 3.202 10.793 1.00 97.56 261 TYR A N 1
ATOM 2152 C CA . TYR A 1 261 ? 5.032 3.893 11.437 1.00 97.56 261 TYR A CA 1
ATOM 2153 C C . TYR A 1 261 ? 5.469 5.228 12.045 1.00 97.56 261 TYR A C 1
ATOM 2155 O O . TYR A 1 261 ? 4.749 5.835 12.835 1.00 97.56 261 TYR A O 1
ATOM 2163 N N . ASP A 1 262 ? 6.686 5.674 11.738 1.00 97.62 262 ASP A N 1
ATOM 2164 C CA . ASP A 1 262 ? 7.174 6.993 12.099 1.00 97.62 262 ASP A CA 1
ATOM 2165 C C . ASP A 1 262 ? 6.475 8.077 11.280 1.00 97.62 262 ASP A C 1
ATOM 2167 O O . ASP A 1 262 ? 6.278 7.956 10.072 1.00 97.62 262 ASP A O 1
ATOM 2171 N N . LEU A 1 263 ? 6.101 9.144 11.977 1.00 98.12 263 LEU A N 1
ATOM 2172 C CA . LEU A 1 263 ? 5.741 10.410 11.376 1.00 98.12 263 LEU A CA 1
ATOM 2173 C C . LEU A 1 263 ? 6.975 11.307 11.421 1.00 98.12 263 LEU A C 1
ATOM 2175 O O . LEU A 1 263 ? 7.469 11.636 12.506 1.00 98.12 263 LEU A O 1
ATOM 2179 N N . VAL A 1 264 ? 7.448 11.718 10.253 1.00 97.94 264 VAL A N 1
ATOM 2180 C CA . VAL A 1 264 ? 8.550 12.670 10.106 1.00 97.94 264 VAL A CA 1
ATOM 2181 C C . VAL A 1 264 ? 8.030 13.964 9.490 1.00 97.94 264 VAL A C 1
ATOM 2183 O O . VAL A 1 264 ? 7.122 13.947 8.661 1.00 97.94 264 VAL A O 1
ATOM 2186 N N . SER A 1 265 ? 8.586 15.096 9.908 1.00 97.62 265 SER A N 1
ATOM 2187 C CA . SER A 1 265 ? 8.381 16.389 9.262 1.00 97.62 265 SER A CA 1
ATOM 2188 C C . SER A 1 265 ? 9.637 16.799 8.510 1.00 97.62 265 SER A C 1
ATOM 2190 O O . SER A 1 265 ? 10.725 16.743 9.082 1.00 97.62 265 SER A O 1
ATOM 2192 N N . PHE A 1 266 ? 9.479 17.254 7.274 1.00 98.25 266 PHE A N 1
ATOM 2193 C CA . PHE A 1 266 ? 10.518 17.910 6.492 1.00 98.25 266 PHE A CA 1
ATOM 2194 C C . PHE A 1 266 ? 10.261 19.418 6.452 1.00 98.25 266 PHE A C 1
ATOM 2196 O O . PHE A 1 266 ? 9.203 19.845 5.987 1.00 98.25 266 PHE A O 1
ATOM 2203 N N . ASP A 1 267 ? 11.206 20.210 6.950 1.00 97.38 267 ASP A N 1
ATOM 2204 C CA . ASP A 1 267 ? 11.170 21.676 6.907 1.00 97.38 267 ASP A CA 1
ATOM 2205 C C . ASP A 1 267 ? 11.706 22.151 5.547 1.00 97.38 267 ASP A C 1
ATOM 2207 O O . ASP A 1 267 ? 12.862 21.891 5.208 1.00 97.38 267 ASP A O 1
ATOM 2211 N N . LEU A 1 268 ? 10.869 22.828 4.752 1.00 95.69 268 LEU A N 1
ATOM 2212 C CA . LEU A 1 268 ? 11.231 23.264 3.396 1.00 95.69 268 LEU A CA 1
ATOM 2213 C C . LEU A 1 268 ? 12.296 24.370 3.376 1.00 95.69 268 LEU A C 1
ATOM 2215 O O . LEU A 1 268 ? 13.042 24.468 2.403 1.00 95.69 268 LEU A O 1
ATOM 2219 N N . GLU A 1 269 ? 12.369 25.210 4.413 1.00 93.75 269 GLU A N 1
ATOM 2220 C CA . GLU A 1 269 ? 13.351 26.298 4.484 1.00 93.75 269 GLU A CA 1
ATOM 2221 C C . GLU A 1 269 ? 14.711 25.771 4.929 1.00 93.75 269 GLU A C 1
ATOM 2223 O O . GLU A 1 269 ? 15.734 26.081 4.321 1.00 93.75 269 GLU A O 1
ATOM 2228 N N . LYS A 1 270 ? 14.721 24.949 5.983 1.00 95.31 270 LYS A N 1
ATOM 2229 C CA . LYS A 1 270 ? 15.955 24.383 6.549 1.00 95.31 270 LYS A CA 1
ATOM 2230 C C . LYS A 1 270 ? 16.449 23.148 5.805 1.00 95.31 270 LYS A C 1
ATOM 2232 O O . LYS A 1 270 ? 17.571 22.715 6.055 1.00 95.31 270 LYS A O 1
ATOM 2237 N N . GLN A 1 271 ? 15.611 22.570 4.943 1.00 96.06 271 GLN A N 1
ATOM 2238 C CA . GLN A 1 271 ? 15.860 21.311 4.240 1.00 96.06 271 GLN A CA 1
ATOM 2239 C C . GLN A 1 271 ? 16.302 20.210 5.209 1.00 96.06 271 GLN A C 1
ATOM 2241 O O . GLN A 1 271 ? 17.323 19.543 5.024 1.00 96.06 271 GLN A O 1
ATOM 2246 N N . SER A 1 272 ? 15.545 20.060 6.295 1.00 97.94 272 SER A N 1
ATOM 2247 C CA . SER A 1 272 ? 15.892 19.151 7.380 1.00 97.94 272 SER A CA 1
ATOM 2248 C C . SER A 1 272 ? 14.721 18.289 7.817 1.00 97.94 272 SER A C 1
ATOM 2250 O O . SER A 1 272 ? 13.564 18.716 7.830 1.00 97.94 272 SER A O 1
ATOM 2252 N N . PHE A 1 273 ? 15.036 17.048 8.171 1.00 98.50 273 PHE A N 1
ATOM 2253 C CA . PHE A 1 273 ? 14.081 16.105 8.723 1.00 98.50 273 PHE A CA 1
ATOM 2254 C C . PHE A 1 273 ? 14.065 16.180 10.245 1.00 98.50 273 PHE A C 1
ATOM 2256 O O . PHE A 1 273 ? 15.094 16.325 10.907 1.00 98.50 273 PHE A O 1
ATOM 2263 N N . LYS A 1 274 ? 12.873 16.015 10.808 1.00 98.19 274 LYS A N 1
ATOM 2264 C CA . LYS A 1 274 ? 12.659 15.821 12.237 1.00 98.19 274 LYS A CA 1
ATOM 2265 C C . LYS A 1 274 ? 11.620 14.734 12.443 1.00 98.19 274 LYS A C 1
ATOM 2267 O O . LYS A 1 274 ? 10.493 14.839 11.959 1.00 98.19 274 LYS A O 1
ATOM 2272 N N . LYS A 1 275 ? 11.966 13.699 13.195 1.00 97.94 275 LYS A N 1
ATOM 2273 C CA . LYS A 1 275 ? 11.014 12.685 13.628 1.00 97.94 275 LYS A CA 1
ATOM 2274 C C . LYS A 1 275 ? 10.110 13.279 14.704 1.00 97.94 275 LYS A C 1
ATOM 2276 O O . LYS A 1 275 ? 10.580 13.792 15.715 1.00 97.94 275 LYS A O 1
ATOM 2281 N N . LEU A 1 276 ? 8.799 13.198 14.491 1.00 96.75 276 LEU A N 1
ATOM 2282 C CA . LEU A 1 276 ? 7.811 13.697 15.446 1.00 96.75 276 LEU A CA 1
ATOM 2283 C C . LEU A 1 276 ? 7.439 12.618 16.461 1.00 96.75 276 LEU A C 1
ATOM 2285 O O . LEU A 1 276 ? 7.543 12.835 17.663 1.00 96.75 276 LEU A O 1
ATOM 2289 N N . PHE A 1 277 ? 7.020 11.448 15.980 1.00 97.31 277 PHE A N 1
ATOM 2290 C CA . PHE A 1 277 ? 6.692 10.288 16.810 1.00 97.31 277 PHE A CA 1
ATOM 2291 C C . PHE A 1 277 ? 6.587 9.021 15.953 1.00 97.31 277 PHE A C 1
ATOM 2293 O O . PHE A 1 277 ? 6.783 9.051 14.740 1.00 97.31 277 PHE A O 1
ATOM 2300 N N . THR A 1 278 ? 6.281 7.887 16.582 1.00 96.94 278 THR A N 1
ATOM 2301 C CA . THR A 1 278 ? 5.963 6.624 15.905 1.00 96.94 278 THR A CA 1
ATOM 2302 C C . THR A 1 278 ? 4.601 6.143 16.381 1.00 96.94 278 THR A C 1
ATOM 2304 O O . THR A 1 278 ? 4.359 6.096 17.586 1.00 96.94 278 THR A O 1
ATOM 2307 N N . LEU A 1 279 ? 3.704 5.820 15.447 1.00 96.06 279 LEU A N 1
ATOM 2308 C CA . LEU A 1 279 ? 2.400 5.259 15.778 1.00 96.06 279 LEU A CA 1
ATOM 2309 C C . LEU A 1 279 ? 2.589 3.894 16.439 1.00 96.06 279 LEU A C 1
ATOM 2311 O O . LEU A 1 279 ? 3.354 3.053 15.969 1.00 96.06 279 LEU A O 1
ATOM 2315 N N . ASN A 1 280 ? 1.865 3.676 17.532 1.00 92.06 280 ASN A N 1
ATOM 2316 C CA . ASN A 1 280 ? 1.808 2.373 18.172 1.00 92.06 280 ASN A CA 1
ATOM 2317 C C . ASN A 1 280 ? 0.797 1.500 17.422 1.00 92.06 280 ASN A C 1
ATOM 2319 O O . ASN A 1 280 ? -0.410 1.741 17.513 1.00 92.06 280 ASN A O 1
ATOM 2323 N N . VAL A 1 281 ? 1.298 0.519 16.676 1.00 90.50 281 VAL A N 1
ATOM 2324 C CA . VAL A 1 281 ? 0.498 -0.483 15.969 1.00 90.50 281 VAL A CA 1
ATOM 2325 C C . VAL A 1 281 ? 0.652 -1.808 16.711 1.00 90.50 281 VAL A C 1
ATOM 2327 O O . VAL A 1 281 ? 1.766 -2.274 16.931 1.00 90.50 281 VAL A O 1
ATOM 2330 N N . LYS A 1 282 ? -0.473 -2.366 17.168 1.00 79.12 282 LYS A N 1
ATOM 2331 C CA . LYS A 1 282 ? -0.537 -3.642 17.906 1.00 79.12 282 LYS A CA 1
ATOM 2332 C C . LYS A 1 282 ? -1.295 -4.738 17.154 1.00 79.12 282 LYS A C 1
ATOM 2334 O O . LYS A 1 282 ? -1.223 -5.895 17.553 1.00 79.12 282 LYS A O 1
ATOM 2339 N N . ASP A 1 283 ? -2.053 -4.337 16.138 1.00 79.69 283 ASP A N 1
ATOM 2340 C CA . ASP A 1 283 ? -2.880 -5.217 15.318 1.00 79.69 283 ASP A CA 1
ATOM 2341 C C . ASP A 1 283 ? -2.070 -5.702 14.097 1.00 79.69 283 ASP A C 1
ATOM 2343 O O . ASP A 1 283 ? -0.843 -5.660 14.093 1.00 79.69 283 ASP A O 1
ATOM 2347 N N . GLU A 1 284 ? -2.770 -6.146 13.053 1.00 86.12 284 GLU A N 1
ATOM 2348 C CA . GLU A 1 284 ? -2.219 -6.437 11.728 1.00 86.12 284 GLU A CA 1
ATOM 2349 C C . GLU A 1 284 ? -1.424 -5.254 11.146 1.00 86.12 284 GLU A C 1
ATOM 2351 O O . GLU A 1 284 ? -1.845 -4.097 11.254 1.00 86.12 284 GLU A O 1
ATOM 2356 N N . ASP A 1 285 ? -0.300 -5.567 10.496 1.00 92.38 285 ASP A N 1
ATOM 2357 C CA . ASP A 1 285 ? 0.544 -4.591 9.814 1.00 92.38 285 ASP A CA 1
ATOM 2358 C C . ASP A 1 285 ? -0.129 -3.992 8.571 1.00 92.38 285 ASP A C 1
ATOM 2360 O O . ASP A 1 285 ? -0.847 -4.662 7.822 1.00 92.38 285 ASP A O 1
A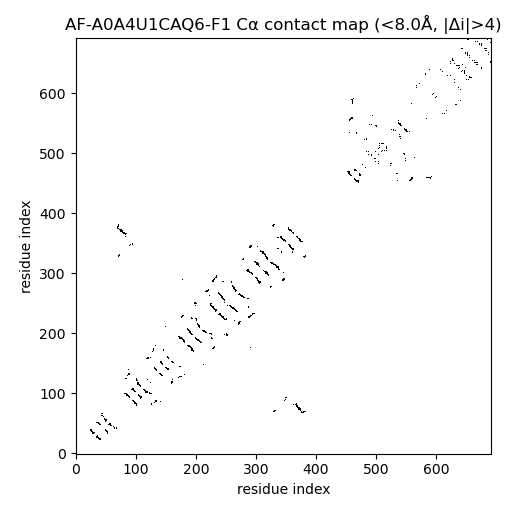TOM 2364 N N . PHE A 1 286 ? 0.140 -2.712 8.317 1.00 96.06 286 PHE A N 1
ATOM 2365 C CA . PHE A 1 286 ? -0.421 -1.989 7.180 1.00 96.06 286 PHE A CA 1
ATOM 2366 C C . PHE A 1 286 ? 0.539 -0.943 6.618 1.00 96.06 286 PHE A C 1
ATOM 2368 O O . PHE A 1 286 ? 1.441 -0.449 7.290 1.00 96.06 286 PHE A O 1
ATOM 2375 N N . VAL A 1 287 ? 0.300 -0.580 5.363 1.00 97.88 287 VAL A N 1
ATOM 2376 C CA . VAL A 1 287 ? 0.939 0.542 4.667 1.00 97.88 287 VAL A CA 1
ATOM 2377 C C . VAL A 1 287 ? -0.083 1.643 4.400 1.00 97.88 287 VAL A C 1
ATOM 2379 O O . VAL A 1 287 ? -1.243 1.536 4.808 1.00 97.88 287 VAL A O 1
ATOM 2382 N N . PHE A 1 288 ? 0.350 2.715 3.738 1.00 98.38 288 PHE A N 1
ATOM 2383 C CA . PHE A 1 288 ? -0.434 3.925 3.553 1.00 98.38 288 PHE A CA 1
ATOM 2384 C C . PHE A 1 288 ? -0.699 4.218 2.073 1.00 98.38 288 PHE A C 1
ATOM 2386 O O . PHE A 1 288 ? 0.015 3.771 1.172 1.00 98.38 288 PHE A O 1
ATOM 2393 N N . GLY A 1 289 ? -1.749 4.996 1.818 1.00 97.12 289 GLY A N 1
ATOM 2394 C CA . GLY A 1 289 ? -1.926 5.675 0.537 1.00 97.12 289 GLY A CA 1
ATOM 2395 C C . GLY A 1 289 ? -0.829 6.701 0.272 1.00 97.12 289 GLY A C 1
ATOM 2396 O O . GLY A 1 289 ? -0.142 7.133 1.193 1.00 97.12 289 GLY A O 1
ATOM 2397 N N . ASN A 1 290 ? -0.682 7.129 -0.981 1.00 95.69 290 ASN A N 1
ATOM 2398 C CA . ASN A 1 290 ? 0.382 8.054 -1.383 1.00 95.69 290 ASN A CA 1
ATOM 2399 C C . ASN A 1 290 ? 0.188 9.482 -0.848 1.00 95.69 290 ASN A C 1
ATOM 2401 O O . ASN A 1 290 ? 1.145 10.262 -0.800 1.00 95.69 290 ASN A O 1
ATOM 2405 N N . SER A 1 291 ? -1.026 9.823 -0.425 1.00 96.19 291 SER A N 1
ATOM 2406 C CA . SER A 1 291 ? -1.360 11.118 0.156 1.00 96.19 291 SER A CA 1
ATOM 2407 C C . SER A 1 291 ? -2.187 10.978 1.432 1.00 96.19 291 SER A C 1
ATOM 2409 O O . SER A 1 291 ? -2.859 9.976 1.684 1.00 96.19 291 SER A O 1
ATOM 2411 N N . MET A 1 292 ? -2.092 12.001 2.275 1.00 96.81 292 MET A N 1
ATOM 2412 C CA . MET A 1 292 ? -2.936 12.187 3.449 1.00 96.81 292 MET A CA 1
ATOM 2413 C C . MET A 1 292 ? -3.460 13.625 3.483 1.00 96.81 292 MET A C 1
ATOM 2415 O O . MET A 1 292 ? -3.045 14.482 2.703 1.00 96.81 292 MET A O 1
ATOM 2419 N N . VAL A 1 293 ? -4.398 13.898 4.381 1.00 96.94 293 VAL A N 1
ATOM 2420 C CA . VAL A 1 293 ? -5.018 15.217 4.536 1.00 96.94 293 VAL A CA 1
ATOM 2421 C C . VAL A 1 293 ? -4.704 15.759 5.921 1.00 96.94 293 VAL A C 1
ATOM 2423 O O . VAL A 1 293 ? -4.950 15.085 6.920 1.00 96.94 293 VAL A O 1
ATOM 2426 N N . SER A 1 294 ? -4.208 16.992 5.983 1.00 94.69 294 SER A N 1
ATOM 2427 C CA . SER A 1 294 ? -4.075 17.759 7.220 1.00 94.69 294 SER A CA 1
ATOM 2428 C C . SER A 1 294 ? -5.339 18.580 7.495 1.00 94.69 294 SER A C 1
ATOM 2430 O O . SER A 1 294 ? -5.866 19.276 6.626 1.00 94.69 294 SER A O 1
ATOM 2432 N N . GLU A 1 295 ? -5.847 18.478 8.721 1.00 90.56 295 GLU A N 1
ATOM 2433 C CA . GLU A 1 295 ? -6.920 19.316 9.258 1.00 90.56 295 GLU A CA 1
ATOM 2434 C C . GLU A 1 295 ? -6.313 20.239 10.320 1.00 90.56 295 GLU A C 1
ATOM 2436 O O . GLU A 1 295 ? -6.124 19.874 11.489 1.00 90.56 295 GLU A O 1
ATOM 2441 N N . GLY A 1 296 ? -5.940 21.433 9.856 1.00 84.81 296 GLY A N 1
ATOM 2442 C CA . GLY A 1 296 ? -5.057 22.342 10.579 1.00 84.81 296 GLY A CA 1
ATOM 2443 C C . GLY A 1 296 ? -3.711 21.696 10.920 1.00 84.81 296 GLY A C 1
ATOM 2444 O O . GLY A 1 296 ? -3.310 20.700 10.318 1.00 84.81 296 GLY A O 1
ATOM 2445 N N . ASP A 1 297 ? -3.049 22.208 11.955 1.00 82.19 297 ASP A N 1
ATOM 2446 C CA . ASP A 1 297 ? -1.768 21.672 12.447 1.00 82.19 297 ASP A CA 1
ATOM 2447 C C . ASP A 1 297 ? -1.940 20.692 13.628 1.00 82.19 297 ASP A C 1
ATOM 2449 O O . ASP A 1 297 ? -1.066 20.548 14.484 1.00 82.19 297 ASP A O 1
ATOM 2453 N N . SER A 1 298 ? -3.094 20.019 13.723 1.00 89.06 298 SER A N 1
ATOM 2454 C CA . SER A 1 298 ? -3.401 19.139 14.864 1.00 89.06 298 SER A CA 1
ATOM 2455 C C . SER A 1 298 ? -3.849 17.729 14.502 1.00 89.06 298 SER A C 1
ATOM 2457 O O . SER A 1 298 ? -3.672 16.820 15.319 1.00 89.06 298 SER A O 1
ATOM 2459 N N . ILE A 1 299 ? -4.425 17.532 13.315 1.00 95.88 299 ILE A N 1
ATOM 2460 C CA . ILE A 1 299 ? -5.023 16.262 12.906 1.00 95.88 299 ILE A CA 1
ATOM 2461 C C . ILE A 1 299 ? -4.557 15.901 11.496 1.00 95.88 299 ILE A C 1
ATOM 2463 O O . ILE A 1 299 ? -4.562 16.740 10.599 1.00 95.88 299 ILE A O 1
ATOM 2467 N N . LEU A 1 300 ? -4.211 14.629 11.298 1.00 97.69 300 LEU A N 1
ATOM 2468 C CA . LEU A 1 300 ? -3.975 14.031 9.987 1.00 97.69 300 LEU A CA 1
ATOM 2469 C C . LEU A 1 300 ? -5.004 12.928 9.722 1.00 97.69 300 LEU A C 1
ATOM 2471 O O . LEU A 1 300 ? -5.393 12.196 10.636 1.00 97.69 300 LEU A O 1
ATOM 2475 N N . TYR A 1 301 ? -5.409 12.783 8.466 1.00 98.12 301 TYR A N 1
ATOM 2476 C CA . TYR A 1 301 ? -6.234 11.682 7.982 1.00 98.12 301 TYR A CA 1
ATOM 2477 C C . TYR A 1 301 ? -5.490 10.931 6.889 1.00 98.12 301 TYR A C 1
ATOM 2479 O O . TYR A 1 301 ? -5.097 11.544 5.901 1.00 98.12 301 TYR A O 1
ATOM 2487 N N . ALA A 1 302 ? -5.321 9.621 7.046 1.00 98.25 302 ALA A N 1
ATOM 2488 C CA . ALA A 1 302 ? -4.602 8.782 6.092 1.00 98.25 302 ALA A CA 1
ATOM 2489 C C . ALA A 1 302 ? -5.398 7.514 5.776 1.00 98.25 302 ALA A C 1
ATOM 2491 O O . ALA A 1 302 ? -6.120 6.996 6.630 1.00 98.25 302 ALA A O 1
ATOM 2492 N N . LEU A 1 303 ? -5.264 7.021 4.549 1.00 98.50 303 LEU A N 1
ATOM 2493 C CA . LEU A 1 303 ? -5.803 5.730 4.131 1.00 98.50 303 LEU A CA 1
ATOM 2494 C C . LEU A 1 303 ? -4.757 4.645 4.389 1.00 98.50 303 LEU A C 1
ATOM 2496 O O . LEU A 1 303 ? -3.591 4.839 4.046 1.00 98.50 303 LEU A O 1
ATOM 2500 N N . THR A 1 304 ? -5.169 3.524 4.977 1.00 97.69 304 THR A N 1
ATOM 2501 C CA . THR A 1 304 ? -4.299 2.387 5.291 1.00 97.69 304 THR A CA 1
ATOM 2502 C C . THR A 1 304 ? -4.859 1.080 4.759 1.00 97.69 304 THR A C 1
ATOM 2504 O O . THR A 1 304 ? -6.072 0.926 4.648 1.00 97.69 304 THR A O 1
ATOM 2507 N N . TYR A 1 305 ? -3.986 0.135 4.424 1.00 96.44 305 TYR A N 1
ATOM 2508 C CA . TYR A 1 305 ? -4.363 -1.191 3.927 1.00 96.44 305 TYR A CA 1
ATOM 2509 C C . TYR A 1 305 ? -3.221 -2.194 4.171 1.00 96.44 305 TYR A C 1
ATOM 2511 O O . TYR A 1 305 ? -2.052 -1.797 4.198 1.00 96.44 305 TYR A O 1
ATOM 2519 N N . PRO A 1 306 ? -3.513 -3.491 4.376 1.00 93.12 306 PRO A N 1
ATOM 2520 C CA . PRO A 1 306 ? -2.479 -4.508 4.521 1.00 93.12 306 PRO A CA 1
ATOM 2521 C C . PRO A 1 306 ? -1.773 -4.750 3.182 1.00 93.12 306 PRO A C 1
ATOM 2523 O O . PRO A 1 306 ? -2.416 -4.970 2.157 1.00 93.12 306 PRO A O 1
ATOM 2526 N N . LYS A 1 307 ? -0.437 -4.738 3.210 1.00 89.06 307 LYS A N 1
ATOM 2527 C CA . LYS A 1 307 ? 0.427 -4.910 2.028 1.00 89.06 307 LYS A CA 1
ATOM 2528 C C . LYS A 1 307 ? 0.377 -6.329 1.447 1.00 89.06 307 LYS A C 1
ATOM 2530 O O . LYS A 1 307 ? 0.579 -6.516 0.257 1.00 89.06 307 LYS A O 1
ATOM 2535 N N . HIS A 1 308 ? 0.123 -7.339 2.276 1.00 80.06 308 HIS A N 1
ATOM 2536 C CA . HIS A 1 308 ? 0.244 -8.752 1.889 1.00 80.06 308 HIS A CA 1
ATOM 2537 C C . HIS A 1 308 ? -1.049 -9.362 1.321 1.00 80.06 308 HIS A C 1
ATOM 2539 O O . HIS A 1 308 ? -1.135 -10.577 1.166 1.00 80.06 308 HIS A O 1
ATOM 2545 N N . LYS A 1 309 ? -2.079 -8.551 1.041 1.00 81.56 309 LYS A N 1
ATOM 2546 C CA . LYS A 1 309 ? -3.375 -9.028 0.536 1.00 81.56 309 LYS A CA 1
ATOM 2547 C C . LYS A 1 309 ? -3.699 -8.363 -0.792 1.00 81.56 309 LYS A C 1
ATOM 2549 O O . LYS A 1 309 ? -3.823 -7.145 -0.842 1.00 81.56 309 LYS A O 1
ATOM 2554 N N . PHE A 1 310 ? -3.893 -9.173 -1.833 1.00 78.50 310 PHE A N 1
ATOM 2555 C CA . PHE A 1 310 ? -4.299 -8.675 -3.148 1.00 78.50 310 PHE A CA 1
ATOM 2556 C C . PHE A 1 310 ? -5.720 -8.097 -3.122 1.00 78.50 310 PHE A C 1
ATOM 2558 O O . PHE A 1 310 ? -5.930 -6.921 -3.400 1.00 78.50 310 PHE A O 1
ATOM 2565 N N . ASN A 1 311 ? -6.697 -8.909 -2.710 1.00 85.62 311 ASN A N 1
ATOM 2566 C CA . ASN A 1 311 ? -8.063 -8.455 -2.457 1.00 85.62 311 ASN A CA 1
ATOM 2567 C C . ASN A 1 311 ? -8.143 -7.950 -1.020 1.00 85.62 311 ASN A C 1
ATOM 2569 O O . ASN A 1 311 ? -8.288 -8.738 -0.083 1.00 85.62 311 ASN A O 1
ATOM 2573 N N . THR A 1 312 ? -7.995 -6.645 -0.846 1.00 91.75 31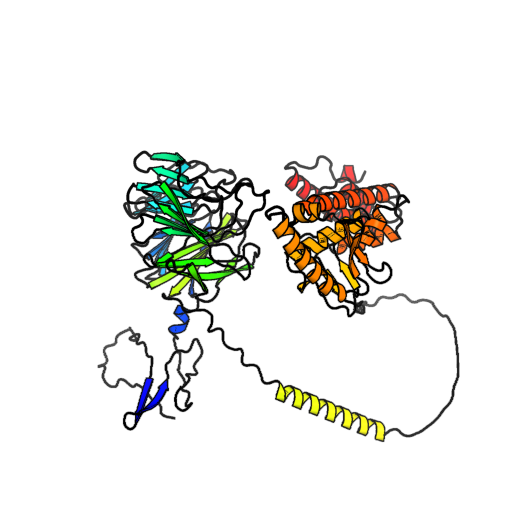2 THR A N 1
ATOM 2574 C CA . THR A 1 312 ? -7.903 -6.015 0.464 1.00 91.75 312 THR A CA 1
ATOM 2575 C C . THR A 1 312 ? -8.979 -4.955 0.662 1.00 91.75 312 THR A C 1
ATOM 2577 O O . THR A 1 312 ? -9.829 -4.712 -0.196 1.00 91.75 312 THR A O 1
ATOM 2580 N N . GLU A 1 313 ? -8.965 -4.331 1.831 1.00 95.06 313 GLU A N 1
ATOM 2581 C CA . GLU A 1 313 ? -9.831 -3.214 2.154 1.00 95.06 313 GLU A CA 1
ATOM 2582 C C . GLU A 1 313 ? -8.989 -2.056 2.692 1.00 95.06 313 GLU A C 1
ATOM 2584 O O . GLU A 1 313 ? -8.081 -2.245 3.504 1.00 95.06 313 GLU A O 1
ATOM 2589 N N . ILE A 1 314 ? -9.314 -0.843 2.258 1.00 97.00 314 ILE A N 1
ATOM 2590 C CA . ILE A 1 314 ? -8.722 0.384 2.773 1.00 97.00 314 ILE A CA 1
ATOM 2591 C C . ILE A 1 314 ? -9.530 0.872 3.977 1.00 97.00 314 ILE A C 1
ATOM 2593 O O . ILE A 1 314 ? -10.757 0.958 3.933 1.00 97.00 314 ILE A O 1
ATOM 2597 N N . GLN A 1 315 ? -8.828 1.267 5.034 1.00 96.81 315 GLN A N 1
ATOM 2598 C CA . GLN A 1 315 ? -9.369 1.905 6.225 1.00 96.81 315 GLN A CA 1
ATOM 2599 C C . GLN A 1 315 ? -8.884 3.355 6.312 1.00 96.81 315 GLN A C 1
ATOM 2601 O O . GLN A 1 315 ? -7.690 3.627 6.237 1.00 96.81 315 GLN A O 1
ATOM 2606 N N . LEU A 1 316 ? -9.793 4.301 6.554 1.00 98.06 316 LEU A N 1
ATOM 2607 C CA . LEU A 1 316 ? -9.402 5.660 6.933 1.00 98.06 316 LEU A CA 1
ATOM 2608 C C . LEU A 1 316 ? -9.047 5.704 8.423 1.00 98.06 316 LEU A C 1
ATOM 2610 O O . LEU A 1 316 ? -9.779 5.183 9.272 1.00 98.06 316 LEU A O 1
ATOM 2614 N N . ILE A 1 317 ? -7.929 6.343 8.753 1.00 97.00 317 ILE A N 1
ATOM 2615 C CA . ILE A 1 317 ? -7.514 6.598 10.132 1.00 97.00 317 ILE A CA 1
ATOM 2616 C C . ILE A 1 317 ? -7.413 8.096 10.396 1.00 97.00 317 ILE A C 1
ATOM 2618 O O . ILE A 1 317 ? -7.024 8.874 9.529 1.00 97.00 317 ILE A O 1
ATOM 2622 N N . LYS A 1 318 ? -7.757 8.489 11.621 1.00 97.25 318 LYS A N 1
ATOM 2623 C CA . LYS A 1 318 ? -7.572 9.836 12.163 1.00 97.25 318 LYS A CA 1
ATOM 2624 C C . LYS A 1 318 ? -6.423 9.806 13.160 1.00 97.25 318 LYS A C 1
ATOM 2626 O O . LYS A 1 318 ? -6.468 9.010 14.096 1.00 97.25 318 LYS A O 1
ATOM 2631 N N . ILE A 1 319 ? -5.445 10.687 12.991 1.00 97.19 319 ILE A N 1
ATOM 2632 C CA . ILE A 1 319 ? -4.219 10.770 13.791 1.00 97.19 319 ILE A CA 1
ATOM 2633 C C . ILE A 1 319 ? -4.145 12.153 14.437 1.00 97.19 319 ILE A C 1
ATOM 2635 O O . ILE A 1 319 ? -4.376 13.162 13.780 1.00 97.19 319 ILE A O 1
ATOM 2639 N N . SER A 1 320 ? -3.818 12.204 15.723 1.00 95.81 320 SER A N 1
ATOM 2640 C CA . SER A 1 320 ? -3.609 13.434 16.484 1.00 95.81 320 SER A CA 1
ATOM 2641 C C . SER A 1 320 ? -2.118 13.732 16.608 1.00 95.81 320 SER A C 1
ATOM 2643 O O . SER A 1 320 ? -1.364 12.947 17.184 1.00 95.81 320 SER A O 1
ATOM 2645 N N . LEU A 1 321 ? -1.701 14.904 16.130 1.00 93.25 321 LEU A N 1
ATOM 2646 C CA . LEU A 1 321 ? -0.319 15.377 16.236 1.00 93.25 321 LEU A CA 1
ATOM 2647 C C . LEU A 1 321 ? 0.068 15.757 17.671 1.00 93.25 321 LEU A C 1
ATOM 2649 O O . LEU A 1 321 ? 1.241 15.707 18.023 1.00 93.25 321 LEU A O 1
ATOM 2653 N N . LYS A 1 322 ? -0.909 16.101 18.522 1.00 90.25 322 LYS A N 1
ATOM 2654 C CA . LYS A 1 322 ? -0.659 16.577 19.894 1.00 90.25 322 LYS A CA 1
ATOM 2655 C C . LYS A 1 322 ? -0.220 15.475 20.855 1.00 90.25 322 LYS A C 1
ATOM 2657 O O . LYS A 1 322 ? 0.542 15.733 21.776 1.00 90.25 322 LYS A O 1
ATOM 2662 N N . ASN A 1 323 ? -0.754 14.268 20.687 1.00 88.69 323 ASN A N 1
ATOM 2663 C CA . ASN A 1 323 ? -0.557 13.162 21.629 1.00 88.69 323 ASN A CA 1
ATOM 2664 C C . ASN A 1 323 ? -0.215 11.837 20.939 1.00 88.69 323 ASN A C 1
ATOM 2666 O O . ASN A 1 323 ? -0.276 10.792 21.582 1.00 88.69 323 ASN A O 1
ATOM 2670 N N . SER A 1 324 ? 0.110 11.855 19.640 1.00 89.88 324 SER A N 1
ATOM 2671 C CA . SER A 1 324 ? 0.455 10.677 18.824 1.00 89.88 324 SER A CA 1
ATOM 2672 C C . SER A 1 324 ? -0.610 9.567 18.767 1.00 89.88 324 SER A C 1
ATOM 2674 O O . SER A 1 324 ? -0.339 8.458 18.306 1.00 89.88 324 SER A O 1
ATOM 2676 N N . SER A 1 325 ? -1.835 9.844 19.229 1.00 93.12 325 SER A N 1
ATOM 2677 C CA . SER A 1 325 ? -2.929 8.871 19.213 1.00 93.12 325 SER A CA 1
ATOM 2678 C C . SER A 1 325 ? -3.574 8.781 17.835 1.00 93.12 325 SER A C 1
ATOM 2680 O O . SER A 1 325 ? -3.625 9.762 17.090 1.00 93.12 325 SER A O 1
ATOM 2682 N N . TRP A 1 326 ? -4.104 7.608 17.500 1.00 94.94 326 TRP A N 1
ATOM 2683 C CA . TRP A 1 326 ? -4.820 7.391 16.250 1.00 94.94 326 TRP A CA 1
ATOM 2684 C C . TRP A 1 326 ? -6.015 6.457 16.447 1.00 94.94 326 TRP A C 1
ATOM 2686 O O . TRP A 1 326 ? -6.071 5.695 17.413 1.00 94.94 326 TRP A O 1
ATOM 2696 N N . LYS A 1 327 ? -7.000 6.540 15.548 1.00 94.69 327 LYS A N 1
ATOM 2697 C CA . LYS A 1 327 ? -8.179 5.663 15.538 1.00 94.69 327 LYS A CA 1
ATOM 2698 C C . LYS A 1 327 ? -8.729 5.454 14.130 1.00 94.69 327 LYS A C 1
ATOM 2700 O O . LYS A 1 327 ? -8.617 6.337 13.282 1.00 94.69 327 LYS A O 1
ATOM 2705 N N . LYS A 1 328 ? -9.381 4.311 13.915 1.00 95.25 328 LYS A N 1
ATOM 2706 C CA . LYS A 1 328 ? -10.121 3.988 12.685 1.00 95.25 328 LYS A CA 1
ATOM 2707 C C . LYS A 1 328 ? -11.418 4.809 12.623 1.00 95.25 328 LYS A C 1
ATOM 2709 O O . LYS A 1 328 ? -12.133 4.920 13.625 1.00 95.25 328 LYS A O 1
ATOM 2714 N N . VAL A 1 329 ? -11.698 5.411 11.472 1.00 96.12 329 VAL A N 1
ATOM 2715 C CA . VAL A 1 329 ? -12.891 6.229 11.201 1.00 96.12 329 VAL A CA 1
ATOM 2716 C C . VAL A 1 329 ? -13.437 5.904 9.815 1.00 96.12 329 VAL A C 1
ATOM 2718 O O . VAL A 1 329 ? -12.669 5.598 8.911 1.00 96.12 329 VAL A O 1
ATOM 2721 N N . GLY A 1 330 ? -14.754 5.969 9.647 1.00 94.69 330 GLY A N 1
ATOM 2722 C CA . GLY A 1 330 ? -15.434 5.446 8.468 1.00 94.69 330 GLY A CA 1
ATOM 2723 C C . GLY A 1 330 ? -15.329 3.920 8.358 1.00 94.69 330 GLY A C 1
ATOM 2724 O O . GLY A 1 330 ? -14.450 3.287 8.950 1.00 94.69 330 GLY A O 1
ATOM 2725 N N . LYS A 1 331 ? -16.231 3.326 7.582 1.00 94.38 331 LYS A N 1
ATOM 2726 C CA . LYS A 1 331 ? -16.122 1.929 7.168 1.00 94.38 331 LYS A CA 1
ATOM 2727 C C . LYS A 1 331 ? -14.989 1.754 6.172 1.00 94.38 331 LYS A C 1
ATOM 2729 O O . LYS A 1 331 ? -14.490 2.710 5.572 1.00 94.38 331 LYS A O 1
ATOM 2734 N N . ARG A 1 332 ? -14.616 0.496 5.993 1.00 95.12 332 ARG A N 1
ATOM 2735 C CA . ARG A 1 332 ? -13.644 0.086 4.993 1.00 95.12 332 ARG A CA 1
ATOM 2736 C C . ARG A 1 332 ? -14.224 0.177 3.583 1.00 95.12 332 ARG A C 1
ATOM 2738 O O . ARG A 1 332 ? -15.438 0.084 3.402 1.00 95.12 332 ARG A O 1
ATOM 2745 N N . LEU A 1 333 ? -13.348 0.358 2.602 1.00 93.31 333 LEU A N 1
ATOM 2746 C CA . LEU A 1 333 ? -13.677 0.355 1.175 1.00 93.31 333 LEU A CA 1
ATOM 2747 C C . LEU A 1 333 ? -12.852 -0.726 0.456 1.00 93.31 333 LEU A C 1
ATOM 2749 O O . LEU A 1 333 ? -11.699 -0.937 0.831 1.00 93.31 333 LEU A O 1
ATOM 2753 N N . PRO A 1 334 ? -13.406 -1.424 -0.547 1.00 92.94 334 PRO A N 1
ATOM 2754 C CA . PRO A 1 334 ? -12.694 -2.488 -1.248 1.00 92.94 334 PRO A CA 1
ATOM 2755 C C . PRO A 1 334 ? -11.527 -1.931 -2.070 1.00 92.94 334 PRO A C 1
ATOM 2757 O O . PRO A 1 334 ? -11.634 -0.865 -2.681 1.00 92.94 334 PRO A O 1
ATOM 2760 N N . PHE A 1 335 ? -10.420 -2.669 -2.109 1.00 94.06 335 PHE A N 1
ATOM 2761 C CA . PHE A 1 335 ? -9.211 -2.272 -2.818 1.00 94.06 335 PHE A CA 1
ATOM 2762 C C . PHE A 1 335 ? -8.485 -3.480 -3.408 1.00 94.06 335 PHE A C 1
ATOM 2764 O O . PHE A 1 335 ? -8.226 -4.463 -2.718 1.00 94.06 335 PHE A O 1
ATOM 2771 N N . LEU A 1 336 ? -8.143 -3.386 -4.691 1.00 89.62 336 LEU A N 1
ATOM 2772 C CA . LEU A 1 336 ? -7.259 -4.335 -5.357 1.00 89.62 336 LEU A CA 1
ATOM 2773 C C . LEU A 1 336 ? -5.838 -3.796 -5.236 1.00 89.62 336 LEU A C 1
ATOM 2775 O O . LEU A 1 336 ? -5.509 -2.800 -5.876 1.00 89.62 336 LEU A O 1
ATOM 2779 N N . PHE A 1 337 ? -5.029 -4.423 -4.387 1.00 92.00 337 PHE A N 1
ATOM 2780 C CA . PHE A 1 337 ? -3.640 -4.046 -4.183 1.00 92.00 337 PHE A CA 1
ATOM 2781 C C . PHE A 1 337 ? -2.703 -5.027 -4.884 1.00 92.00 337 PHE A C 1
ATOM 2783 O O . PHE A 1 337 ? -2.601 -6.195 -4.525 1.00 92.00 337 PHE A O 1
ATOM 2790 N N . HIS A 1 338 ? -1.963 -4.529 -5.859 1.00 90.00 338 HIS A N 1
ATOM 2791 C CA . HIS A 1 338 ? -0.925 -5.253 -6.575 1.00 90.00 338 HIS A CA 1
ATOM 2792 C C . HIS A 1 338 ? 0.340 -4.401 -6.650 1.00 90.00 338 HIS A C 1
ATOM 2794 O O . HIS A 1 338 ? 0.720 -3.904 -7.714 1.00 90.00 338 HIS A O 1
ATOM 2800 N N . ASP A 1 339 ? 0.957 -4.206 -5.486 1.00 89.94 339 ASP A N 1
ATOM 2801 C CA . ASP A 1 339 ? 2.212 -3.473 -5.310 1.00 89.94 339 ASP A CA 1
ATOM 2802 C C . ASP A 1 339 ? 2.268 -2.202 -6.181 1.00 89.94 339 ASP A C 1
ATOM 2804 O O . ASP A 1 339 ? 1.356 -1.377 -6.122 1.00 89.94 339 ASP A O 1
ATOM 2808 N N . THR A 1 340 ? 3.267 -2.079 -7.055 1.00 89.38 340 THR A N 1
ATOM 2809 C CA . THR A 1 340 ? 3.530 -0.893 -7.883 1.00 89.38 340 THR A CA 1
ATOM 2810 C C . THR A 1 340 ? 2.474 -0.575 -8.950 1.00 89.38 340 THR A C 1
ATOM 2812 O O . THR A 1 340 ? 2.536 0.485 -9.575 1.00 89.38 340 THR A O 1
ATOM 2815 N N . GLN A 1 341 ? 1.494 -1.457 -9.168 1.00 91.88 341 GLN A N 1
ATOM 2816 C CA . GLN A 1 341 ? 0.403 -1.256 -10.129 1.00 91.88 341 GLN A CA 1
ATOM 2817 C C . GLN A 1 341 ? -0.835 -0.603 -9.506 1.00 91.88 341 GLN A C 1
ATOM 2819 O O . GLN A 1 341 ? -1.772 -0.270 -10.230 1.00 91.88 341 GLN A O 1
ATOM 2824 N N . SER A 1 342 ? -0.881 -0.455 -8.178 1.00 94.88 342 SER A N 1
ATOM 2825 C CA . SER A 1 342 ? -2.076 0.003 -7.460 1.00 94.88 342 SER A CA 1
ATOM 2826 C C . SER A 1 342 ? -1.793 1.247 -6.646 1.00 94.88 342 SER A C 1
ATOM 2828 O O . SER A 1 342 ? -0.942 1.209 -5.772 1.00 94.88 342 SER A O 1
ATOM 2830 N N . PHE A 1 343 ? -2.540 2.329 -6.850 1.00 95.69 343 PHE A N 1
ATOM 2831 C CA . PHE A 1 343 ? -2.383 3.554 -6.065 1.00 95.69 343 PHE A CA 1
ATOM 2832 C C . PHE A 1 343 ? -3.670 3.897 -5.331 1.00 95.69 343 PHE A C 1
ATOM 2834 O O . PHE A 1 343 ? -4.777 3.587 -5.777 1.00 95.69 343 PHE A O 1
ATOM 2841 N N . VAL A 1 344 ? -3.520 4.592 -4.206 1.00 96.69 344 VAL A N 1
ATOM 2842 C CA . VAL A 1 344 ? -4.640 5.280 -3.578 1.00 96.69 344 VAL A CA 1
ATOM 2843 C C . VAL A 1 344 ? -4.240 6.687 -3.159 1.00 96.69 344 VAL A C 1
ATOM 2845 O O . VAL A 1 344 ? -3.214 6.899 -2.506 1.00 96.69 344 VAL A O 1
ATOM 2848 N N . GLU A 1 345 ? -5.075 7.644 -3.545 1.00 97.69 345 GLU A N 1
ATOM 2849 C CA . GLU A 1 345 ? -4.949 9.061 -3.227 1.00 97.69 345 GLU A CA 1
ATOM 2850 C C . GLU A 1 345 ? -6.112 9.494 -2.326 1.00 97.69 345 GLU A C 1
ATOM 2852 O O . GLU A 1 345 ? -7.264 9.110 -2.552 1.00 97.69 345 GLU A O 1
ATOM 2857 N N . LEU A 1 346 ? -5.820 10.309 -1.312 1.00 98.19 346 LEU A N 1
ATOM 2858 C CA . LEU A 1 346 ? -6.804 10.949 -0.450 1.00 98.19 346 LEU A CA 1
ATOM 2859 C C . LEU A 1 346 ? -6.764 12.467 -0.646 1.00 98.19 346 LEU A C 1
ATOM 2861 O O . LEU A 1 346 ? -5.783 13.132 -0.322 1.00 98.19 346 LEU A O 1
ATOM 2865 N N . PHE A 1 347 ? -7.884 13.033 -1.081 1.00 97.44 347 PHE A N 1
ATOM 2866 C CA . PHE A 1 347 ? -8.080 14.474 -1.185 1.00 97.44 347 PHE A CA 1
ATOM 2867 C C . PHE A 1 347 ? -9.172 14.958 -0.233 1.00 97.44 347 PHE A C 1
ATOM 2869 O O . PHE A 1 347 ? -9.958 14.180 0.317 1.00 97.44 347 PHE A O 1
ATOM 2876 N N . TYR A 1 348 ? -9.247 16.277 -0.065 1.00 96.44 348 TYR A N 1
ATOM 2877 C CA . TYR A 1 348 ? -10.288 16.923 0.722 1.00 96.44 348 TYR A CA 1
ATOM 2878 C C . TYR A 1 348 ? -10.932 18.073 -0.045 1.00 96.44 348 TYR A C 1
ATOM 2880 O O . TYR A 1 348 ? -10.272 19.049 -0.409 1.00 96.44 348 TYR A O 1
ATOM 2888 N N . SER A 1 349 ? -12.245 17.978 -0.243 1.00 95.75 349 SER A N 1
ATOM 2889 C CA . SER A 1 349 ? -13.058 19.072 -0.761 1.00 95.75 349 SER A CA 1
ATOM 2890 C C . SER A 1 349 ? -13.505 19.966 0.389 1.00 95.75 349 SER A C 1
ATOM 2892 O O . SER A 1 349 ? -14.335 19.573 1.216 1.00 95.75 349 SER A O 1
ATOM 2894 N N . LYS A 1 350 ? -12.976 21.196 0.432 1.00 92.69 350 LYS A N 1
ATOM 2895 C CA . LYS A 1 350 ? -13.430 22.219 1.386 1.00 92.69 350 LYS A CA 1
ATOM 2896 C C . LYS A 1 350 ? -14.872 22.663 1.098 1.00 92.69 350 LYS A C 1
ATOM 2898 O O . LYS A 1 350 ? -15.638 22.721 2.061 1.00 92.69 350 LYS A O 1
ATOM 2903 N N . PRO A 1 351 ? -15.280 22.928 -0.161 1.00 92.44 351 PRO A N 1
ATOM 2904 C CA . PRO A 1 351 ? -16.651 23.354 -0.453 1.00 92.44 351 PRO A CA 1
ATOM 2905 C C . PRO A 1 351 ? -17.700 22.281 -0.157 1.00 92.44 351 PRO A C 1
ATOM 2907 O O . PRO A 1 351 ? -18.753 22.602 0.391 1.00 92.44 351 PRO A O 1
ATOM 2910 N N . LEU A 1 352 ? -17.406 21.005 -0.435 1.00 92.12 352 LEU A N 1
ATOM 2911 C CA . LEU A 1 352 ? -18.335 19.904 -0.154 1.00 92.12 352 LEU A CA 1
ATOM 2912 C C . LEU A 1 352 ? -18.214 19.363 1.278 1.00 92.12 352 LEU A C 1
ATOM 2914 O O . LEU A 1 352 ? -19.115 18.655 1.729 1.00 92.12 352 LEU A O 1
ATOM 2918 N N . LYS A 1 353 ? -17.128 19.691 1.993 1.00 94.88 353 LYS A N 1
ATOM 2919 C CA . LYS A 1 353 ? -16.754 19.124 3.302 1.00 94.88 353 LYS A CA 1
ATOM 2920 C C . LYS A 1 353 ? -16.699 17.594 3.270 1.00 94.88 353 LYS A C 1
ATOM 2922 O O . LYS A 1 353 ? -17.286 16.912 4.115 1.00 94.88 353 LYS A O 1
ATOM 2927 N N . LYS A 1 354 ? -16.003 17.054 2.267 1.00 96.25 354 LYS A N 1
ATOM 2928 C CA . LYS A 1 354 ? -15.867 15.609 2.047 1.00 96.25 354 LYS A CA 1
ATOM 2929 C C . LYS A 1 354 ? -14.421 15.204 1.812 1.00 96.25 354 LYS A C 1
ATOM 2931 O O . LYS A 1 354 ? -13.679 15.900 1.122 1.00 96.25 354 LYS A O 1
ATOM 2936 N N . PHE A 1 355 ? -14.069 14.035 2.326 1.00 98.00 355 PHE A N 1
ATOM 2937 C CA . PHE A 1 355 ? -12.925 13.275 1.851 1.00 98.00 355 PHE A CA 1
ATOM 2938 C C . PHE A 1 355 ? -13.254 12.656 0.499 1.00 98.00 355 PHE A C 1
ATOM 2940 O O . PHE A 1 355 ? -14.390 12.239 0.266 1.00 98.00 355 PHE A O 1
ATOM 2947 N N . ILE A 1 356 ? -12.254 12.598 -0.372 1.00 98.00 356 ILE A N 1
ATOM 2948 C CA . ILE A 1 356 ? -12.328 11.967 -1.686 1.00 98.00 356 ILE A CA 1
ATOM 2949 C C . ILE A 1 356 ? -11.205 10.938 -1.730 1.00 98.00 356 ILE A C 1
ATOM 2951 O O . ILE A 1 356 ? -10.038 11.318 -1.688 1.00 98.00 356 ILE A O 1
ATOM 2955 N N . ALA A 1 357 ? -11.548 9.657 -1.780 1.00 98.25 357 ALA A N 1
ATOM 2956 C CA . ALA A 1 357 ? -10.578 8.588 -1.973 1.00 98.25 357 ALA A CA 1
ATOM 2957 C C . ALA A 1 357 ? -10.635 8.142 -3.434 1.00 98.25 357 ALA A C 1
ATOM 2959 O O . ALA A 1 357 ? -11.718 7.848 -3.942 1.00 98.25 357 ALA A O 1
ATOM 2960 N N . VAL A 1 358 ? -9.490 8.108 -4.107 1.00 98.12 358 VAL A N 1
ATOM 2961 C CA . VAL A 1 358 ? -9.383 7.616 -5.482 1.00 98.12 358 VAL A CA 1
ATOM 2962 C C . VAL A 1 358 ? -8.448 6.423 -5.492 1.00 98.12 358 VAL A C 1
ATOM 2964 O O . VAL A 1 358 ? -7.274 6.572 -5.160 1.00 98.12 358 VAL A O 1
ATOM 2967 N N . THR A 1 359 ? -8.960 5.252 -5.859 1.00 97.88 359 THR A N 1
ATOM 2968 C CA . THR A 1 359 ? -8.138 4.064 -6.108 1.00 97.88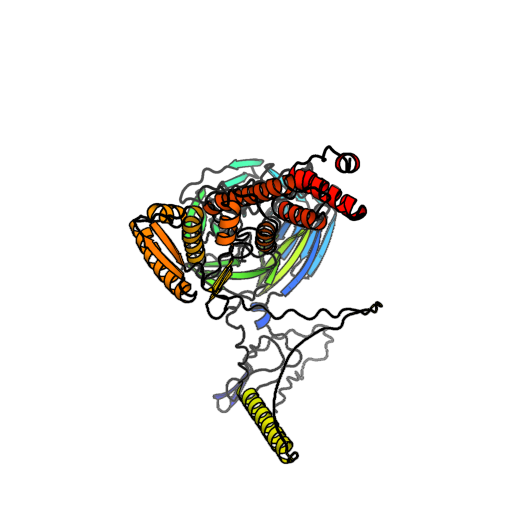 359 THR A CA 1
ATOM 2969 C C . THR A 1 359 ? -7.841 3.967 -7.598 1.00 97.88 359 THR A C 1
ATOM 2971 O O . THR A 1 359 ? -8.708 4.274 -8.420 1.00 97.88 359 THR A O 1
ATOM 2974 N N . SER A 1 360 ? -6.633 3.534 -7.951 1.00 96.56 360 SER A N 1
ATOM 2975 C CA . SER A 1 360 ? -6.283 3.168 -9.321 1.00 96.56 360 SER A CA 1
ATOM 2976 C C . SER A 1 360 ? -5.572 1.820 -9.379 1.00 96.56 360 SER A C 1
ATOM 2978 O O . SER A 1 360 ? -4.805 1.486 -8.478 1.00 96.56 360 SER A O 1
ATOM 2980 N N . PHE A 1 361 ? -5.839 1.051 -10.434 1.00 95.69 361 PHE A N 1
ATOM 2981 C CA . PHE A 1 361 ? -5.194 -0.232 -10.719 1.00 95.69 361 PHE A CA 1
ATOM 2982 C C . PHE A 1 361 ? -4.875 -0.340 -12.214 1.00 95.69 361 PHE A C 1
ATOM 2984 O O . PHE A 1 361 ? -5.790 -0.291 -13.042 1.00 95.69 361 PHE A O 1
ATOM 2991 N N . LEU A 1 362 ? -3.590 -0.477 -12.546 1.00 94.50 362 LEU A N 1
ATOM 2992 C CA . LEU A 1 362 ? -3.120 -0.719 -13.910 1.00 94.50 362 LEU A CA 1
ATOM 2993 C C . LEU A 1 362 ? -3.276 -2.204 -14.254 1.00 94.50 362 LEU A C 1
ATOM 2995 O O . LEU A 1 362 ? -2.644 -3.054 -13.629 1.00 94.50 362 LEU A O 1
ATOM 2999 N N . ASP A 1 363 ? -4.115 -2.512 -15.240 1.00 90.50 363 ASP A N 1
ATOM 3000 C CA . ASP A 1 363 ? -4.344 -3.886 -15.675 1.00 90.50 363 ASP A CA 1
ATOM 3001 C C . ASP A 1 363 ? -3.321 -4.369 -16.720 1.00 90.50 363 ASP A C 1
ATOM 3003 O O . ASP A 1 363 ? -2.408 -3.655 -17.136 1.00 90.50 363 ASP A O 1
ATOM 3007 N N . LYS A 1 364 ? -3.459 -5.634 -17.135 1.00 85.38 364 LYS A N 1
ATOM 3008 C CA . LYS A 1 364 ? -2.541 -6.295 -18.076 1.00 85.38 364 LYS A CA 1
ATOM 3009 C C . LYS A 1 364 ? -2.588 -5.723 -19.499 1.00 85.38 364 LYS A C 1
ATOM 3011 O O . LYS A 1 364 ? -1.689 -6.025 -20.274 1.00 85.38 364 LYS A O 1
ATOM 3016 N N . ASN A 1 365 ? -3.607 -4.931 -19.832 1.00 87.12 365 ASN A N 1
ATOM 3017 C CA . ASN A 1 365 ? -3.751 -4.278 -21.133 1.00 87.12 365 ASN A CA 1
ATOM 3018 C C . ASN A 1 365 ? -3.183 -2.848 -21.117 1.00 87.12 365 ASN A C 1
ATOM 3020 O O . ASN A 1 365 ? -3.459 -2.071 -22.027 1.00 87.12 365 ASN A O 1
ATOM 3024 N N . ASP A 1 366 ? -2.422 -2.502 -20.071 1.00 85.94 366 ASP A N 1
ATOM 3025 C CA . ASP A 1 366 ? -1.948 -1.151 -19.780 1.00 85.94 366 ASP A CA 1
ATOM 3026 C C . ASP A 1 366 ? -3.095 -0.125 -19.669 1.00 85.94 366 ASP A C 1
ATOM 3028 O O . ASP A 1 366 ? -2.904 1.056 -19.949 1.00 85.94 366 ASP A O 1
ATOM 3032 N N . ASP A 1 367 ? -4.281 -0.541 -19.209 1.00 93.94 367 ASP A N 1
ATOM 3033 C CA . ASP A 1 367 ? -5.369 0.376 -18.871 1.00 93.94 367 ASP A CA 1
ATOM 3034 C C . ASP A 1 367 ? -5.459 0.594 -17.354 1.00 93.94 367 ASP A C 1
ATOM 3036 O O . ASP A 1 367 ? -5.478 -0.345 -16.554 1.00 93.94 367 ASP A O 1
ATOM 3040 N N . SER A 1 368 ? -5.583 1.851 -16.938 1.00 96.44 368 SER A N 1
ATOM 3041 C CA . SER A 1 368 ? -5.773 2.224 -15.538 1.00 96.44 368 SER A CA 1
ATOM 3042 C C . SER A 1 368 ? -7.254 2.302 -15.180 1.00 96.44 368 SER A C 1
ATOM 3044 O O . SER A 1 368 ? -8.010 3.113 -15.722 1.00 96.44 368 SER A O 1
ATOM 3046 N N . ASN A 1 369 ? -7.666 1.480 -14.220 1.00 97.31 369 ASN A N 1
ATOM 3047 C CA . ASN A 1 369 ? -9.021 1.428 -13.684 1.00 97.31 369 ASN A CA 1
ATOM 3048 C C . ASN A 1 369 ? -9.121 2.328 -12.451 1.00 97.31 369 ASN A C 1
ATOM 3050 O O . ASN A 1 369 ? -8.409 2.089 -11.481 1.00 97.31 369 ASN A O 1
ATOM 3054 N N . PHE A 1 370 ? -10.007 3.324 -12.468 1.00 97.12 370 PHE A N 1
ATOM 3055 C CA . PHE A 1 370 ? -10.221 4.264 -11.366 1.00 97.12 370 PHE A CA 1
ATOM 3056 C C . PHE A 1 370 ? -11.566 4.047 -10.684 1.00 97.12 370 PHE A C 1
ATOM 3058 O O . PHE A 1 370 ? -12.592 3.871 -11.347 1.00 97.12 370 PHE A O 1
ATOM 3065 N N . VAL A 1 371 ? -11.578 4.163 -9.356 1.00 97.19 371 VAL A N 1
ATOM 3066 C CA . VAL A 1 371 ? -12.810 4.272 -8.568 1.00 97.19 371 VAL A CA 1
ATOM 3067 C C . VAL A 1 371 ? -12.707 5.460 -7.620 1.00 97.19 371 VAL A C 1
ATOM 3069 O O . VAL A 1 371 ? -11.717 5.619 -6.908 1.00 97.19 371 VAL A O 1
ATOM 3072 N N . VAL A 1 372 ? -13.736 6.308 -7.618 1.00 97.12 372 VAL A N 1
ATOM 3073 C CA . VAL A 1 372 ? -13.812 7.515 -6.790 1.00 97.12 372 VAL A CA 1
ATOM 3074 C C . VAL A 1 372 ? -14.870 7.320 -5.717 1.00 97.12 372 VAL A C 1
ATOM 3076 O O . VAL A 1 372 ? -16.044 7.089 -6.018 1.00 97.12 372 VAL A O 1
ATOM 3079 N N . TYR A 1 373 ? -14.464 7.490 -4.466 1.00 97.12 373 TYR A N 1
ATOM 3080 C CA . TYR A 1 373 ? -15.320 7.421 -3.292 1.00 97.12 373 TYR A CA 1
ATOM 3081 C C . TYR A 1 373 ? -15.344 8.757 -2.556 1.00 97.12 373 TYR A C 1
ATOM 3083 O O . TYR A 1 373 ? -14.354 9.487 -2.530 1.00 97.12 373 TYR A O 1
ATOM 3091 N N . THR A 1 374 ? -16.463 9.065 -1.902 1.00 96.81 374 THR A N 1
ATOM 3092 C CA . THR A 1 374 ? -16.602 10.249 -1.045 1.00 96.81 374 THR A CA 1
ATOM 3093 C C . THR A 1 374 ? -17.125 9.891 0.341 1.00 96.81 374 THR A C 1
ATOM 3095 O O . THR A 1 374 ? -17.985 9.023 0.472 1.00 96.81 374 THR A O 1
ATOM 3098 N N . LEU A 1 375 ? -16.630 10.581 1.370 1.00 97.00 375 LEU A N 1
ATOM 3099 C CA . LEU A 1 375 ? -17.064 10.433 2.764 1.00 97.00 375 LEU A CA 1
ATOM 3100 C C . LEU A 1 375 ? -17.216 11.815 3.404 1.00 97.00 375 LEU A C 1
ATOM 3102 O O . LEU A 1 375 ? -16.322 12.653 3.278 1.00 97.00 375 LEU A O 1
ATOM 3106 N N . ASN A 1 376 ? -18.327 12.078 4.095 1.00 95.50 376 ASN A N 1
ATOM 3107 C CA . ASN A 1 376 ? -18.527 13.374 4.742 1.00 95.50 376 ASN A CA 1
ATOM 3108 C C . ASN A 1 376 ? -17.576 13.564 5.932 1.00 95.50 376 ASN A C 1
ATOM 3110 O O . ASN A 1 376 ? -17.302 12.637 6.693 1.00 95.50 376 ASN A O 1
ATOM 3114 N N . SER A 1 377 ? -17.124 14.802 6.121 1.00 93.94 377 SER A N 1
ATOM 3115 C CA . SER A 1 377 ? -16.291 15.204 7.253 1.00 93.94 377 SER A CA 1
ATOM 3116 C C . SER A 1 377 ? -17.104 15.957 8.317 1.00 93.94 377 SER A C 1
ATOM 3118 O O . SER A 1 377 ? -17.930 16.802 7.950 1.00 93.94 377 SER A O 1
ATOM 3120 N N . PRO A 1 378 ? -16.884 15.705 9.623 1.00 93.94 378 PRO A N 1
ATOM 3121 C CA . PRO A 1 378 ? -15.908 14.767 10.189 1.00 93.94 378 PRO A CA 1
ATOM 3122 C C . PRO A 1 378 ? -16.419 13.312 10.200 1.00 93.94 378 PRO A C 1
ATOM 3124 O O . PRO A 1 378 ? -17.573 13.082 10.562 1.00 93.94 378 PRO A O 1
ATOM 3127 N N . PRO A 1 379 ? -15.579 12.315 9.868 1.00 94.44 379 PRO A N 1
ATOM 3128 C CA . PRO A 1 379 ? -16.004 10.925 9.803 1.00 94.44 379 PRO A CA 1
ATOM 3129 C C . PRO A 1 379 ? -16.247 10.351 11.203 1.00 94.44 379 PRO A C 1
ATOM 3131 O O . PRO A 1 379 ? -15.538 10.663 12.168 1.00 94.44 379 PRO A O 1
ATOM 3134 N N . LEU A 1 380 ? -17.246 9.478 11.308 1.00 91.81 380 LEU A N 1
ATOM 3135 C CA . LEU A 1 380 ? -17.595 8.767 12.535 1.00 91.81 380 LEU A CA 1
ATOM 3136 C C . LEU A 1 380 ? -16.665 7.570 12.758 1.00 91.81 380 LEU A C 1
ATOM 3138 O O . LEU A 1 380 ? -16.154 6.979 11.813 1.00 91.81 380 LEU A O 1
ATOM 3142 N N . SER A 1 381 ? -16.440 7.189 14.015 1.00 85.88 381 SER A N 1
ATOM 3143 C CA . SER A 1 381 ? -15.685 5.969 14.332 1.00 85.88 381 SER A CA 1
ATOM 3144 C C . SER A 1 381 ? -16.483 4.714 13.939 1.00 85.88 381 SER A C 1
ATOM 3146 O O . SER A 1 381 ? -17.678 4.644 14.219 1.00 85.88 381 SER A O 1
ATOM 3148 N N . ASP A 1 382 ? -15.819 3.683 13.407 1.00 68.69 382 ASP A N 1
ATOM 3149 C CA . ASP A 1 382 ? -16.434 2.397 12.996 1.00 68.69 382 ASP A CA 1
ATOM 3150 C C . ASP A 1 382 ? -16.856 1.480 14.174 1.00 68.69 382 ASP A C 1
ATOM 3152 O O . ASP A 1 382 ? -17.260 0.331 14.020 1.00 68.69 382 ASP A O 1
ATOM 3156 N N . VAL A 1 383 ? -16.818 2.001 15.404 1.00 58.16 383 VAL A N 1
ATOM 3157 C CA . VAL A 1 383 ? -17.227 1.276 16.625 1.00 58.16 383 VAL A CA 1
ATOM 3158 C C . VAL A 1 383 ? -18.748 1.018 16.659 1.00 58.16 383 VAL A C 1
ATOM 3160 O O . VAL A 1 383 ? -19.233 0.269 17.498 1.00 58.16 383 VAL A O 1
ATOM 3163 N N . TYR A 1 384 ? -19.513 1.585 15.720 1.00 50.62 384 TYR A N 1
ATOM 3164 C CA . TYR A 1 384 ? -20.956 1.357 15.578 1.00 50.62 384 TYR A CA 1
ATOM 3165 C C . TYR A 1 384 ? -21.322 0.135 14.728 1.00 50.62 384 TYR A C 1
ATOM 3167 O O . TYR A 1 384 ? -22.498 -0.026 14.392 1.00 50.62 384 TYR A O 1
ATOM 3175 N N . SER A 1 385 ? -20.362 -0.734 14.392 1.00 39.41 385 SER A N 1
ATOM 3176 C CA . SER A 1 385 ? -20.687 -2.066 13.885 1.00 39.41 385 SER A CA 1
ATOM 3177 C C . SER A 1 385 ? -21.561 -2.783 14.914 1.00 39.41 385 SER A C 1
ATOM 3179 O O . SER A 1 385 ? -21.110 -3.212 15.974 1.00 39.41 385 SER A O 1
ATOM 3181 N N . SER A 1 386 ? -22.852 -2.806 14.587 1.00 36.09 386 SER A N 1
ATOM 3182 C CA . SER A 1 386 ? -23.956 -3.414 15.309 1.00 36.09 386 SER A CA 1
ATOM 3183 C C . SER A 1 386 ? -23.513 -4.681 16.017 1.00 36.09 386 SER A C 1
ATOM 3185 O O . SER A 1 386 ? -22.983 -5.590 15.375 1.00 36.09 386 SER A O 1
ATOM 3187 N N . SER A 1 387 ? -23.818 -4.774 17.311 1.00 30.39 387 SER A N 1
ATOM 3188 C CA . SER A 1 387 ? -24.035 -6.065 17.939 1.00 30.39 387 SER A CA 1
ATOM 3189 C C . SER A 1 387 ? -24.990 -6.839 17.032 1.00 30.39 387 SER A C 1
ATOM 3191 O O . SER A 1 387 ? -26.186 -6.556 16.971 1.00 30.39 387 SER A O 1
ATOM 3193 N N . ALA A 1 388 ? -24.457 -7.785 16.256 1.00 33.28 388 ALA A N 1
ATOM 3194 C CA . ALA A 1 388 ? -25.286 -8.809 15.658 1.00 33.28 388 ALA A CA 1
ATOM 3195 C C . ALA A 1 388 ? -26.079 -9.378 16.831 1.00 33.28 388 ALA A C 1
ATOM 3197 O O . ALA A 1 388 ? -25.483 -9.829 17.816 1.00 33.28 388 ALA A O 1
ATOM 3198 N N . ALA A 1 389 ? -27.403 -9.216 16.795 1.00 35.72 389 ALA A N 1
ATOM 3199 C CA . ALA A 1 389 ? -28.267 -9.707 17.846 1.00 35.72 389 ALA A CA 1
ATOM 3200 C C . ALA A 1 389 ? -27.890 -11.172 18.057 1.00 35.72 389 ALA A C 1
ATOM 3202 O O . ALA A 1 389 ? -28.061 -11.988 17.152 1.00 35.72 389 ALA A O 1
ATOM 3203 N N . LYS A 1 390 ? -27.299 -11.493 19.216 1.00 33.66 390 LYS A N 1
ATOM 3204 C CA . LYS A 1 390 ? -27.075 -12.878 19.618 1.00 33.66 390 LYS A CA 1
ATOM 3205 C C . LYS A 1 390 ? -28.459 -13.504 19.633 1.00 33.66 390 LYS A C 1
ATOM 3207 O O . LYS A 1 390 ? -29.221 -13.278 20.575 1.00 33.66 390 LYS A O 1
ATOM 3212 N N . ILE A 1 391 ? -28.811 -14.220 18.569 1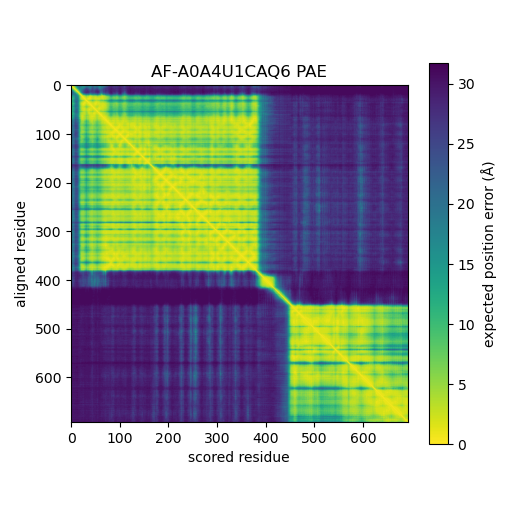.00 46.16 391 ILE A N 1
ATOM 3213 C CA . ILE A 1 391 ? -30.031 -15.012 18.522 1.00 46.16 391 ILE A CA 1
ATOM 3214 C C . ILE A 1 391 ? -29.929 -15.925 19.738 1.00 46.16 391 ILE A C 1
ATOM 3216 O O . ILE A 1 391 ? -29.000 -16.725 19.859 1.00 46.16 391 ILE A O 1
ATOM 3220 N N . LYS A 1 392 ? -30.813 -15.719 20.717 1.00 46.03 392 LYS A N 1
ATOM 3221 C CA . LYS A 1 392 ? -30.832 -16.527 21.933 1.00 46.03 392 LYS A CA 1
ATOM 3222 C C . LYS A 1 392 ? -31.203 -17.947 21.508 1.00 46.03 392 LYS A C 1
ATOM 3224 O O . LYS A 1 392 ? -32.379 -18.252 21.340 1.00 46.03 392 LYS A O 1
ATOM 3229 N N . PHE A 1 393 ? -30.195 -18.810 21.380 1.00 57.75 393 PHE A N 1
ATOM 3230 C CA . PHE A 1 393 ? -30.280 -20.225 20.993 1.00 57.75 393 PHE A CA 1
ATOM 3231 C C . PHE A 1 393 ? -31.246 -21.082 21.842 1.00 57.75 393 PHE A C 1
ATOM 3233 O O . PHE A 1 393 ? -31.470 -22.243 21.518 1.00 57.75 393 PHE A O 1
ATOM 3240 N N . LYS A 1 394 ? -31.866 -20.537 22.900 1.00 65.69 394 LYS A N 1
ATOM 3241 C CA . LYS A 1 394 ? -32.798 -21.247 23.795 1.00 65.69 394 LYS A CA 1
ATOM 3242 C C . LYS A 1 394 ? -33.930 -21.973 23.054 1.00 65.69 394 LYS A C 1
ATOM 3244 O O . LYS A 1 394 ? -34.261 -23.092 23.424 1.00 65.69 394 LYS A O 1
ATOM 3249 N N . TRP A 1 395 ? -34.493 -21.370 22.006 1.00 69.00 395 TRP A N 1
ATOM 3250 C CA . TRP A 1 395 ? -35.595 -21.973 21.244 1.00 69.00 395 TRP A CA 1
ATOM 3251 C C . TRP A 1 395 ? -35.135 -23.114 20.331 1.00 69.00 395 TRP A C 1
ATOM 3253 O O . TRP A 1 395 ? -35.863 -24.084 20.162 1.00 69.00 395 TRP A O 1
ATOM 3263 N N . ILE A 1 396 ? -33.901 -23.045 19.820 1.00 77.75 396 ILE A N 1
ATOM 3264 C CA . ILE A 1 396 ? -33.293 -24.112 19.012 1.00 77.75 396 ILE A CA 1
ATOM 3265 C C . ILE A 1 396 ? -33.012 -25.341 19.888 1.00 77.75 396 ILE A C 1
ATOM 3267 O O . ILE A 1 396 ? -33.323 -26.458 19.485 1.00 77.75 396 ILE A O 1
ATOM 3271 N N . TYR A 1 397 ? -32.518 -25.143 21.117 1.00 80.56 397 TYR A N 1
ATOM 3272 C CA . TYR A 1 397 ? -32.329 -26.237 22.079 1.00 80.56 397 TYR A CA 1
ATOM 3273 C C . TYR A 1 397 ? -33.653 -26.889 22.499 1.00 80.56 397 TYR A C 1
ATOM 3275 O O . TYR A 1 397 ? -33.728 -28.112 22.573 1.00 80.56 397 TYR A O 1
ATOM 3283 N N . LEU A 1 398 ? -34.715 -26.104 22.719 1.00 82.69 398 LEU A N 1
ATOM 3284 C CA . LEU A 1 398 ? -36.045 -26.649 23.021 1.00 82.69 398 LEU A CA 1
ATOM 3285 C C . LEU A 1 398 ? -36.616 -27.465 21.852 1.00 82.69 398 LEU A C 1
ATOM 3287 O O . LEU A 1 398 ? -37.215 -28.515 22.076 1.00 82.69 398 LEU A O 1
ATOM 3291 N N . LEU A 1 399 ? -36.387 -27.022 20.613 1.00 86.75 399 LEU A N 1
ATOM 3292 C CA . LEU A 1 399 ? -36.843 -27.720 19.410 1.00 86.75 399 LEU A CA 1
ATOM 3293 C C . LEU A 1 399 ? -36.059 -29.025 19.177 1.00 86.75 399 LEU A C 1
ATOM 3295 O O . LEU A 1 399 ? -36.662 -30.042 18.848 1.00 86.75 399 LEU A O 1
ATOM 3299 N N . LEU A 1 400 ? -34.748 -29.035 19.447 1.00 87.88 400 LEU A N 1
ATOM 3300 C CA . LEU A 1 400 ? -33.910 -30.243 19.433 1.00 87.88 400 LEU A CA 1
ATOM 3301 C C . LEU A 1 400 ? -34.330 -31.263 20.501 1.00 87.88 400 LEU A C 1
ATOM 3303 O O . LEU A 1 400 ? -34.462 -32.445 20.194 1.00 87.88 400 LEU A O 1
ATOM 3307 N N . ILE A 1 401 ? -34.600 -30.817 21.733 1.00 90.75 401 ILE A N 1
ATOM 3308 C CA . ILE A 1 401 ? -35.087 -31.690 22.816 1.00 90.75 401 ILE A CA 1
ATOM 3309 C C . ILE A 1 401 ? -36.449 -32.297 22.450 1.00 90.75 401 ILE A C 1
ATOM 3311 O O . ILE A 1 401 ? -36.670 -33.491 22.653 1.00 90.75 401 ILE A O 1
ATOM 3315 N N . PHE A 1 402 ? -37.345 -31.503 21.858 1.00 91.38 402 PHE A N 1
ATOM 3316 C CA . PHE A 1 402 ? -38.641 -31.985 21.385 1.00 91.38 402 PHE A CA 1
ATOM 3317 C C . PHE A 1 402 ? -38.503 -33.028 20.260 1.00 91.38 402 PHE A C 1
ATOM 3319 O O . PHE A 1 402 ? -39.201 -34.042 20.272 1.00 91.38 402 PHE A O 1
ATOM 3326 N N . LEU A 1 403 ? -37.560 -32.833 19.330 1.00 90.81 403 LEU A N 1
ATOM 3327 C CA . LEU A 1 403 ? -37.286 -33.783 18.247 1.00 90.81 403 LEU A CA 1
ATOM 3328 C C . LEU A 1 403 ? -36.730 -35.120 18.774 1.00 90.81 403 LEU A C 1
ATOM 3330 O O . LEU A 1 403 ? -37.142 -36.186 18.317 1.00 90.81 403 LEU A O 1
ATOM 3334 N N . ILE A 1 404 ? -35.841 -35.069 19.773 1.00 92.19 404 ILE A N 1
ATOM 3335 C CA . ILE A 1 404 ? -35.287 -36.259 20.441 1.00 92.19 404 ILE A CA 1
ATOM 3336 C C . ILE A 1 404 ? -36.391 -37.028 21.181 1.00 92.19 404 ILE A C 1
ATOM 3338 O O . ILE A 1 404 ? -36.457 -38.254 21.088 1.00 92.19 404 ILE A O 1
ATOM 3342 N N . LEU A 1 405 ? -37.302 -36.326 21.864 1.00 91.50 405 LEU A N 1
ATOM 3343 C CA . LEU A 1 405 ? -38.462 -36.937 22.522 1.00 91.50 405 LEU A CA 1
ATOM 3344 C C . LEU A 1 405 ? -39.401 -37.624 21.520 1.00 91.50 405 LEU A C 1
ATOM 3346 O O . LEU A 1 405 ? -39.860 -38.736 21.779 1.00 91.50 405 LEU A O 1
ATOM 3350 N N . LEU A 1 406 ? -39.647 -37.013 20.357 1.00 90.56 406 LEU A N 1
ATOM 3351 C CA . LEU A 1 406 ? -40.443 -37.626 19.289 1.00 90.56 406 LEU A CA 1
ATOM 3352 C C . LEU A 1 406 ? -39.793 -38.903 18.739 1.00 90.56 406 LEU A C 1
ATOM 3354 O O . LEU A 1 406 ? -40.484 -39.907 18.556 1.00 90.56 406 LEU A O 1
ATOM 3358 N N . LEU A 1 407 ? -38.474 -38.892 18.530 1.00 88.81 407 LEU A N 1
ATOM 3359 C CA . LEU A 1 407 ? -37.718 -40.066 18.084 1.00 88.81 407 LEU A CA 1
ATOM 3360 C C . LEU A 1 407 ? -37.730 -41.190 19.130 1.00 88.81 407 LEU A C 1
ATOM 3362 O O . LEU A 1 407 ? -37.926 -42.351 18.774 1.00 88.81 407 LEU A O 1
ATOM 3366 N N . ALA A 1 408 ? -37.607 -40.858 20.419 1.00 87.38 408 ALA A N 1
ATOM 3367 C CA . ALA A 1 408 ? -37.699 -41.829 21.508 1.00 87.38 408 ALA A CA 1
ATOM 3368 C C . ALA A 1 408 ? -39.096 -42.471 21.590 1.00 87.38 408 ALA A C 1
ATOM 3370 O O . ALA A 1 408 ? -39.218 -43.693 21.695 1.00 87.38 408 ALA A O 1
ATOM 3371 N N . VAL A 1 409 ? -40.165 -41.675 21.466 1.00 87.75 409 VAL A N 1
ATOM 3372 C CA . VAL A 1 409 ? -41.549 -42.183 21.438 1.00 87.75 409 VAL A CA 1
ATOM 3373 C C . VAL A 1 409 ? -41.793 -43.065 20.210 1.00 87.75 409 VAL A C 1
ATOM 3375 O O . VAL A 1 409 ? -42.444 -44.107 20.323 1.00 87.75 409 VAL A O 1
ATOM 3378 N N . PHE A 1 410 ? -41.249 -42.693 19.047 1.00 84.00 410 PHE A N 1
ATOM 3379 C CA . PHE A 1 410 ? -41.329 -43.498 17.828 1.00 84.00 410 PHE A CA 1
ATOM 3380 C C . PHE A 1 410 ? -40.598 -44.840 17.979 1.00 84.00 410 PHE A C 1
ATOM 3382 O O . PHE A 1 410 ? -41.154 -45.883 17.632 1.00 84.00 410 PHE A O 1
ATOM 3389 N N . TYR A 1 411 ? -39.401 -44.837 18.571 1.00 82.88 411 TYR A N 1
ATOM 3390 C CA . TYR A 1 411 ? -38.619 -46.045 18.836 1.00 82.88 411 TYR A CA 1
ATOM 3391 C C . TYR A 1 411 ? -39.332 -46.998 19.811 1.00 82.88 411 TYR A C 1
ATOM 3393 O O . TYR A 1 411 ? -39.456 -48.194 19.540 1.00 82.88 411 TYR A O 1
ATOM 3401 N N . ILE A 1 412 ? -39.911 -46.469 20.895 1.00 82.38 412 ILE A N 1
ATOM 3402 C CA . ILE A 1 412 ? -40.682 -47.260 21.872 1.00 82.38 412 ILE A CA 1
ATOM 3403 C C . ILE A 1 412 ? -41.965 -47.832 21.241 1.00 82.38 412 ILE A C 1
ATOM 3405 O O . ILE A 1 412 ? -42.328 -48.980 21.507 1.00 82.38 412 ILE A O 1
ATOM 3409 N N . LYS A 1 413 ? -42.646 -47.077 20.364 1.00 76.44 413 LYS A N 1
ATOM 3410 C CA . LYS A 1 413 ? -43.813 -47.581 19.614 1.00 76.44 413 LYS A CA 1
ATOM 3411 C C . LYS A 1 413 ? -43.441 -48.656 18.591 1.00 76.44 413 LYS A C 1
ATOM 3413 O O . LYS A 1 413 ? -44.232 -49.576 18.393 1.00 76.44 413 LYS A O 1
ATOM 3418 N N . ARG A 1 414 ? -42.263 -48.563 17.966 1.00 67.69 414 ARG A N 1
ATOM 3419 C CA . ARG A 1 414 ? -41.770 -49.549 16.993 1.00 67.69 414 ARG A CA 1
ATOM 3420 C C . ARG A 1 414 ? -41.368 -50.866 17.665 1.00 67.69 414 ARG A C 1
ATOM 3422 O O . ARG A 1 414 ? -41.711 -51.924 17.149 1.00 67.69 414 ARG A O 1
ATOM 3429 N N . ASN A 1 415 ? -40.764 -50.814 18.854 1.00 58.47 415 ASN A N 1
ATOM 3430 C CA . ASN A 1 415 ? -40.360 -52.019 19.593 1.00 58.47 415 ASN A CA 1
ATOM 3431 C C . ASN A 1 415 ? -41.491 -52.695 20.386 1.00 58.47 415 ASN A C 1
ATOM 3433 O O . ASN A 1 415 ? -41.325 -53.824 20.832 1.00 58.47 415 ASN A O 1
ATOM 3437 N N . ARG A 1 416 ? -42.668 -52.068 20.520 1.00 51.16 416 ARG A N 1
ATOM 3438 C CA . ARG A 1 416 ? -43.858 -52.713 21.107 1.00 51.16 416 ARG A CA 1
ATOM 3439 C C . ARG A 1 416 ? -44.656 -53.589 20.132 1.00 51.16 416 ARG A C 1
ATOM 3441 O O . ARG A 1 416 ? -45.636 -54.188 20.562 1.00 51.16 416 ARG A O 1
ATOM 3448 N N . LYS A 1 417 ? -44.279 -53.667 18.847 1.00 44.72 417 LYS A N 1
ATOM 3449 C CA . LYS A 1 417 ? -45.045 -54.415 17.831 1.00 44.72 417 LYS A CA 1
ATOM 3450 C C . LYS A 1 417 ? -44.410 -55.689 17.278 1.00 44.72 417 LYS A C 1
ATOM 3452 O O . LYS A 1 417 ? -45.122 -56.407 16.591 1.00 44.72 417 LYS A O 1
ATOM 3457 N N . ASN A 1 418 ? -43.171 -56.031 17.626 1.00 38.56 418 ASN A N 1
ATOM 3458 C CA . ASN A 1 418 ? -42.555 -57.273 17.152 1.00 38.56 418 ASN A CA 1
ATOM 3459 C C . ASN A 1 418 ? -42.050 -58.109 18.330 1.00 38.56 418 ASN A C 1
ATOM 3461 O O . ASN A 1 418 ? -40.910 -57.972 18.761 1.00 38.56 418 ASN A O 1
ATOM 3465 N N . GLY A 1 419 ? -42.920 -58.978 18.837 1.00 33.56 419 GLY A N 1
ATOM 3466 C CA . GLY A 1 419 ? -42.527 -60.150 19.604 1.00 33.56 419 GLY A CA 1
ATOM 3467 C C . GLY A 1 419 ? -42.892 -61.391 18.802 1.00 33.56 419 GLY A C 1
ATOM 3468 O O . GLY A 1 419 ? -44.072 -61.574 18.541 1.00 33.56 419 GLY A O 1
ATOM 3469 N N . THR A 1 420 ? -41.882 -62.171 18.403 1.00 33.47 420 THR A N 1
ATOM 3470 C CA . THR A 1 420 ? -41.846 -63.650 18.396 1.00 33.47 420 THR A CA 1
ATOM 3471 C C . THR A 1 420 ? -40.505 -64.130 17.822 1.00 33.47 420 THR A C 1
ATOM 3473 O O . THR A 1 420 ? -40.284 -64.095 16.619 1.00 33.47 420 THR A O 1
ATOM 3476 N N . GLU A 1 421 ? -39.617 -64.484 18.751 1.00 34.00 421 GLU A N 1
ATOM 3477 C CA . GLU A 1 421 ? -38.890 -65.756 18.910 1.00 34.00 421 GLU A CA 1
ATOM 3478 C C . GLU A 1 421 ? -38.069 -66.477 17.809 1.00 34.00 421 GLU A C 1
ATOM 3480 O O . GLU A 1 421 ? -38.556 -66.786 16.726 1.00 34.00 421 GLU A O 1
ATOM 3485 N N . LYS A 1 422 ? -36.909 -66.956 18.320 1.00 31.12 422 LYS A N 1
ATOM 3486 C CA . LYS A 1 422 ? -36.040 -68.116 17.988 1.00 31.12 422 LYS A CA 1
ATOM 3487 C C . LYS A 1 422 ? -34.948 -67.923 16.924 1.00 31.12 422 LYS A C 1
ATOM 3489 O O . LYS A 1 422 ? -35.185 -67.278 15.919 1.00 31.12 422 LYS A O 1
ATOM 3494 N N . ALA A 1 423 ? -33.762 -68.541 16.995 1.00 26.84 423 ALA A N 1
ATOM 3495 C CA . ALA A 1 423 ? -32.883 -69.120 18.034 1.00 26.84 423 ALA A CA 1
ATOM 3496 C C . ALA A 1 423 ? -31.680 -69.764 17.286 1.00 26.84 423 ALA A C 1
ATOM 3498 O O . ALA A 1 423 ? -31.896 -70.374 16.246 1.00 26.84 423 ALA A O 1
ATOM 3499 N N . PHE A 1 424 ? -30.481 -69.681 17.878 1.00 27.64 424 PHE A N 1
ATOM 3500 C CA . PHE A 1 424 ? -29.287 -70.544 17.723 1.00 27.64 424 PHE A CA 1
ATOM 3501 C C . PHE A 1 424 ? -28.461 -70.609 16.407 1.00 27.64 424 PHE A C 1
ATOM 3503 O O . PHE A 1 424 ? -28.828 -71.245 15.429 1.00 27.64 424 PHE A O 1
ATOM 3510 N N . GLU A 1 425 ? -27.280 -69.978 16.515 1.00 26.31 425 GLU A N 1
ATOM 3511 C CA . GLU A 1 425 ? -25.898 -70.510 16.411 1.00 26.31 425 GLU A CA 1
ATOM 3512 C C . GLU A 1 425 ? -25.254 -71.091 15.127 1.00 26.31 425 GLU A C 1
ATOM 3514 O O . GLU A 1 425 ? -25.689 -72.074 14.542 1.00 26.31 425 GLU A O 1
ATOM 3519 N N . ALA A 1 426 ? -24.048 -70.531 14.908 1.00 25.14 426 ALA A N 1
ATOM 3520 C CA . ALA A 1 426 ? -22.744 -71.158 14.629 1.00 25.14 426 ALA A CA 1
ATOM 3521 C C . ALA A 1 426 ? -22.309 -71.493 13.182 1.00 25.14 426 ALA A C 1
ATOM 3523 O O . ALA A 1 426 ? -22.559 -72.580 12.684 1.00 25.14 426 ALA A O 1
ATOM 3524 N N . ASN A 1 427 ? -21.489 -70.563 12.646 1.00 26.31 427 ASN A N 1
ATOM 3525 C CA . ASN A 1 427 ? -20.097 -70.722 12.150 1.00 26.31 427 ASN A CA 1
ATOM 3526 C C . ASN A 1 427 ? -19.780 -71.705 10.986 1.00 26.31 427 ASN A C 1
ATOM 3528 O O . ASN A 1 427 ? -20.439 -72.717 10.818 1.00 26.31 427 ASN A O 1
ATOM 3532 N N . PRO A 1 428 ? -18.619 -71.572 10.309 1.00 37.88 428 PRO A N 1
ATOM 3533 C CA . PRO A 1 428 ? -18.041 -70.401 9.645 1.00 37.88 428 PRO A CA 1
ATOM 3534 C C . PRO A 1 428 ? -17.472 -70.754 8.239 1.00 37.88 428 PRO A C 1
ATOM 3536 O O . PRO A 1 428 ? -17.391 -71.911 7.843 1.00 37.88 428 PRO A O 1
ATOM 3539 N N . ASN A 1 429 ? -16.946 -69.727 7.571 1.00 25.02 429 ASN A N 1
ATOM 3540 C CA . ASN A 1 429 ? -15.848 -69.761 6.597 1.00 25.02 429 ASN A CA 1
ATOM 3541 C C . ASN A 1 429 ? -16.049 -70.224 5.137 1.00 25.02 429 ASN A C 1
ATOM 3543 O O . ASN A 1 429 ? -16.440 -71.341 4.822 1.00 25.02 429 ASN A O 1
ATOM 3547 N N . SER A 1 430 ? -15.519 -69.326 4.298 1.00 24.70 430 SER A N 1
ATOM 3548 C CA . SER A 1 430 ? -14.693 -69.563 3.114 1.00 24.70 430 SER A CA 1
ATOM 3549 C C . SER A 1 430 ? -15.365 -69.841 1.765 1.00 24.70 430 SER A C 1
ATOM 3551 O O . SER A 1 430 ? -15.817 -70.932 1.451 1.00 24.70 430 SER A O 1
ATOM 3553 N N . GLU A 1 431 ? -15.210 -68.809 0.933 1.00 23.83 431 GLU A N 1
ATOM 3554 C CA . GLU A 1 431 ? -14.482 -68.856 -0.340 1.00 23.83 431 GLU A CA 1
ATOM 3555 C C . GLU A 1 431 ? -15.210 -69.135 -1.665 1.00 23.83 431 GLU A C 1
ATOM 3557 O O . GLU A 1 431 ? -15.864 -70.148 -1.885 1.00 23.83 431 GLU A O 1
ATOM 3562 N N . ILE A 1 432 ? -14.899 -68.198 -2.577 1.00 25.83 432 ILE A N 1
ATOM 3563 C CA . ILE A 1 432 ? -14.712 -68.309 -4.028 1.00 25.83 432 ILE A CA 1
ATOM 3564 C C . ILE A 1 432 ? -15.958 -68.630 -4.848 1.00 25.83 432 ILE A C 1
ATOM 3566 O O . ILE A 1 432 ? -16.400 -69.769 -4.846 1.00 25.83 432 ILE A O 1
ATOM 3570 N N . LYS A 1 433 ? -16.379 -67.659 -5.683 1.00 23.39 433 LYS A N 1
ATOM 3571 C CA . LYS A 1 433 ? -16.483 -67.789 -7.158 1.00 23.39 433 LYS A CA 1
ATOM 3572 C C . LYS A 1 433 ? -16.393 -66.409 -7.834 1.00 23.39 433 LYS A C 1
ATOM 3574 O O . LYS A 1 433 ? -17.314 -65.607 -7.744 1.00 23.39 433 LYS A O 1
ATOM 3579 N N . THR A 1 434 ? -15.317 -66.153 -8.569 1.00 22.44 434 THR A N 1
ATOM 3580 C CA . THR A 1 434 ? -15.417 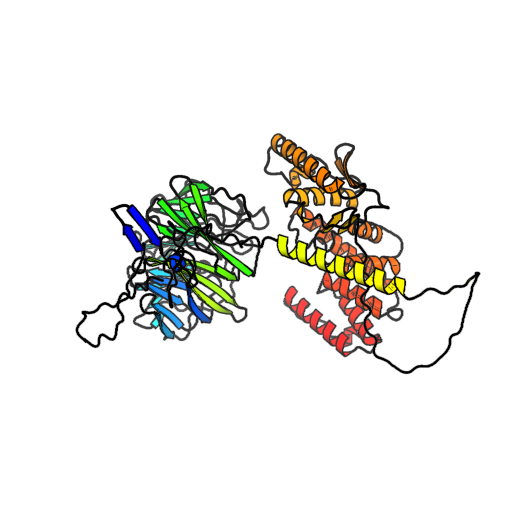-65.562 -9.920 1.00 22.44 434 THR A CA 1
ATOM 3581 C C . THR A 1 434 ? -15.724 -66.723 -10.898 1.00 22.44 434 THR A C 1
ATOM 3583 O O . THR A 1 434 ? -15.502 -67.869 -10.495 1.00 22.44 434 THR A O 1
ATOM 3586 N N . PRO A 1 435 ? -16.218 -66.527 -12.146 1.00 27.89 435 PRO A N 1
ATOM 3587 C CA . PRO A 1 435 ? -15.946 -65.354 -12.980 1.00 27.89 435 PRO A CA 1
ATOM 3588 C C . PRO A 1 435 ? -17.042 -64.908 -13.993 1.00 27.89 435 PRO A C 1
ATOM 3590 O O . PRO A 1 435 ? -18.052 -65.568 -14.204 1.00 27.89 435 PRO A O 1
ATOM 3593 N N . TYR A 1 436 ? -16.731 -63.784 -14.652 1.00 22.94 436 TYR A N 1
ATOM 3594 C CA . TYR A 1 436 ? -17.255 -63.236 -15.916 1.00 22.94 436 TYR A CA 1
ATOM 3595 C C . TYR A 1 436 ? -18.733 -62.811 -16.008 1.00 22.94 436 TYR A C 1
ATOM 3597 O O . TYR A 1 436 ? -19.638 -63.622 -16.155 1.00 22.94 436 TYR A O 1
ATOM 3605 N N . ASN A 1 437 ? -18.950 -61.494 -16.125 1.00 24.31 437 ASN A N 1
ATOM 3606 C CA . ASN A 1 437 ? -19.297 -60.918 -17.428 1.00 24.31 437 ASN A CA 1
ATOM 3607 C C . ASN A 1 437 ? -19.118 -59.394 -17.455 1.00 24.31 437 ASN A C 1
ATOM 3609 O O . ASN A 1 437 ? -19.674 -58.649 -16.654 1.00 24.31 437 ASN A O 1
ATOM 3613 N N . THR A 1 438 ? -18.331 -58.959 -18.433 1.00 25.72 438 THR A N 1
ATOM 3614 C CA . THR A 1 438 ? -18.270 -57.604 -18.969 1.00 25.72 438 THR A CA 1
ATOM 3615 C C . THR A 1 438 ? -19.630 -57.199 -19.530 1.00 25.72 438 THR A C 1
ATOM 3617 O O . THR A 1 438 ? -20.149 -57.869 -20.419 1.00 25.72 438 THR A O 1
ATOM 3620 N N . ASN A 1 439 ? -20.185 -56.090 -19.045 1.00 25.58 439 ASN A N 1
ATOM 3621 C CA . ASN A 1 439 ? -20.493 -54.928 -19.880 1.00 25.58 439 ASN A CA 1
ATOM 3622 C C . ASN A 1 439 ? -20.900 -53.739 -18.997 1.00 25.58 439 ASN A C 1
ATOM 3624 O O . ASN A 1 439 ? -21.633 -53.882 -18.024 1.00 25.58 439 ASN A O 1
ATOM 3628 N N . HIS A 1 440 ? -20.322 -52.590 -19.342 1.00 36.59 440 HIS A N 1
ATOM 3629 C CA . HIS A 1 440 ? -20.246 -51.327 -18.606 1.00 36.59 440 HIS A CA 1
ATOM 3630 C C . HIS A 1 440 ? -21.463 -50.921 -17.760 1.00 36.59 440 HIS A C 1
ATOM 3632 O O . HIS A 1 440 ? -22.584 -50.863 -18.268 1.00 36.59 440 HIS A O 1
ATOM 3638 N N . PRO A 1 441 ? -21.188 -50.424 -16.540 1.00 25.89 441 PRO A N 1
ATOM 3639 C CA . PRO A 1 441 ? -21.881 -49.238 -16.065 1.00 25.89 441 PRO A CA 1
ATOM 3640 C C . PRO A 1 441 ? -20.944 -48.170 -15.477 1.00 25.89 441 PRO A C 1
ATOM 3642 O O . PRO A 1 441 ? -19.827 -48.417 -15.028 1.00 25.89 441 PRO A O 1
ATOM 3645 N N . ILE A 1 442 ? -21.484 -46.960 -15.522 1.00 36.72 442 ILE A N 1
ATOM 3646 C CA . ILE A 1 442 ? -21.125 -45.733 -14.814 1.00 36.72 442 ILE A CA 1
ATOM 3647 C C . ILE A 1 442 ? -20.661 -46.052 -13.381 1.00 36.72 442 ILE A C 1
ATOM 3649 O O . ILE A 1 442 ? -21.403 -46.679 -12.630 1.00 36.72 442 ILE A O 1
ATOM 3653 N N . ILE A 1 443 ? -19.450 -45.622 -13.003 1.00 26.48 443 ILE A N 1
ATOM 3654 C CA . ILE A 1 443 ? -18.977 -45.695 -11.614 1.00 26.48 443 ILE A CA 1
ATOM 3655 C C . ILE A 1 443 ? -19.204 -44.338 -10.952 1.00 26.48 443 ILE A C 1
ATOM 3657 O O . ILE A 1 443 ? -18.512 -43.359 -11.234 1.00 26.48 443 ILE A O 1
ATOM 3661 N N . ASP A 1 444 ? -20.188 -44.339 -10.056 1.00 26.12 444 ASP A N 1
ATOM 3662 C CA . ASP A 1 444 ? -20.286 -43.460 -8.900 1.00 26.12 444 ASP A CA 1
ATOM 3663 C C . ASP A 1 444 ? -18.967 -43.483 -8.119 1.00 26.12 444 ASP A C 1
ATOM 3665 O O . ASP A 1 444 ? -18.524 -44.525 -7.628 1.00 26.12 444 ASP A O 1
ATOM 3669 N N . VAL A 1 445 ? -18.336 -42.318 -7.980 1.00 29.55 445 VAL A N 1
ATOM 3670 C CA . VAL A 1 445 ? -17.202 -42.144 -7.074 1.00 29.55 445 VAL A CA 1
ATOM 3671 C C . VAL A 1 445 ? -17.741 -42.181 -5.648 1.00 29.55 445 VAL A C 1
ATOM 3673 O O . VAL A 1 445 ? -18.299 -41.207 -5.143 1.00 29.55 445 VAL A O 1
ATOM 3676 N N . VAL A 1 446 ? -17.564 -43.330 -4.999 1.00 28.80 446 VAL A N 1
ATOM 3677 C CA . VAL A 1 446 ? -17.618 -43.468 -3.545 1.00 28.80 446 VAL A CA 1
ATOM 3678 C C . VAL A 1 446 ? -16.606 -42.488 -2.950 1.00 28.80 446 VAL A C 1
ATOM 3680 O O . VAL A 1 446 ? -15.408 -42.576 -3.217 1.00 28.80 446 VAL A O 1
ATOM 3683 N N . ALA A 1 447 ? -17.100 -41.523 -2.174 1.00 27.53 447 ALA A N 1
ATOM 3684 C CA . ALA A 1 447 ? -16.265 -40.614 -1.403 1.00 27.53 447 ALA A CA 1
ATOM 3685 C C . ALA A 1 447 ? -15.364 -41.435 -0.456 1.00 27.53 447 ALA A C 1
ATOM 3687 O O . ALA A 1 447 ? -15.897 -42.264 0.288 1.00 27.53 447 ALA A O 1
ATOM 3688 N N . PRO A 1 448 ? -14.033 -41.237 -0.455 1.00 33.94 448 PRO A N 1
ATOM 3689 C CA . PRO A 1 448 ? -13.164 -41.922 0.488 1.00 33.94 448 PRO A CA 1
ATOM 3690 C C . PRO A 1 448 ? -13.474 -41.436 1.905 1.00 33.94 448 PRO A C 1
ATOM 3692 O O . PRO A 1 448 ? -13.635 -40.235 2.138 1.00 33.94 448 PRO A O 1
ATOM 3695 N N . GLU A 1 449 ? -13.537 -42.367 2.854 1.00 30.33 449 GLU A N 1
ATOM 3696 C CA . GLU A 1 449 ? -13.552 -42.065 4.282 1.00 30.33 449 GLU A CA 1
ATOM 3697 C C . GLU A 1 449 ? -12.382 -41.125 4.618 1.00 30.33 449 GLU A C 1
ATOM 3699 O O . GLU A 1 449 ? -11.230 -41.377 4.261 1.00 30.33 449 GLU A O 1
ATOM 3704 N N . ALA A 1 450 ? -12.680 -39.999 5.268 1.00 35.47 450 ALA A N 1
ATOM 3705 C CA . ALA A 1 450 ? -11.678 -39.012 5.636 1.00 35.47 450 ALA A CA 1
ATOM 3706 C C . ALA A 1 450 ? -10.696 -39.617 6.654 1.00 35.47 450 ALA A C 1
ATOM 3708 O O . ALA A 1 450 ? -11.019 -39.753 7.834 1.00 35.47 450 ALA A O 1
ATOM 3709 N N . ASN A 1 451 ? -9.489 -39.965 6.200 1.00 53.62 451 ASN A N 1
ATOM 3710 C CA . ASN A 1 451 ? -8.370 -40.312 7.073 1.00 53.62 451 ASN A CA 1
ATOM 3711 C C . ASN A 1 451 ? -8.138 -39.166 8.070 1.00 53.62 451 ASN A C 1
ATOM 3713 O O . ASN A 1 451 ? -7.743 -38.066 7.684 1.00 53.62 451 ASN A O 1
ATOM 3717 N N . ILE A 1 452 ? -8.395 -39.410 9.357 1.00 69.00 452 ILE A N 1
ATOM 3718 C CA . ILE A 1 452 ? -8.191 -38.409 10.409 1.00 69.00 452 ILE A CA 1
ATOM 3719 C C . ILE A 1 452 ? -6.680 -38.239 10.620 1.00 69.00 452 ILE A C 1
ATOM 3721 O O . ILE A 1 452 ? -6.018 -39.124 11.162 1.00 69.00 452 ILE A O 1
ATOM 3725 N N . ILE A 1 453 ? -6.136 -37.101 10.189 1.00 83.75 453 ILE A N 1
ATOM 3726 C CA . ILE A 1 453 ? -4.727 -36.734 10.366 1.00 83.75 453 ILE A CA 1
ATOM 3727 C C . ILE A 1 453 ? -4.504 -36.334 11.832 1.00 83.75 453 ILE A C 1
ATOM 3729 O O . ILE A 1 453 ? -5.125 -35.391 12.315 1.00 83.75 453 ILE A O 1
ATOM 3733 N N . LYS A 1 454 ? -3.623 -37.043 12.547 1.00 90.81 454 LYS A N 1
ATOM 3734 C CA . LYS A 1 454 ? -3.276 -36.793 13.961 1.00 90.81 454 LYS A CA 1
ATOM 3735 C C . LYS A 1 454 ? -1.766 -36.769 14.144 1.00 90.81 454 LYS A C 1
ATOM 3737 O O . LYS A 1 454 ? -1.070 -37.452 13.394 1.00 90.81 454 LYS A O 1
ATOM 3742 N N . ASN A 1 455 ? -1.271 -36.018 15.132 1.00 91.31 455 ASN A N 1
ATOM 3743 C CA . ASN A 1 455 ? 0.160 -35.920 15.467 1.00 91.31 455 ASN A CA 1
ATOM 3744 C C . ASN A 1 455 ? 1.051 -35.735 14.224 1.00 91.31 455 ASN A C 1
ATOM 3746 O O . ASN A 1 455 ? 2.056 -36.423 14.048 1.00 91.31 455 ASN A O 1
ATOM 3750 N N . THR A 1 456 ? 0.629 -34.872 13.302 1.00 94.06 456 THR A N 1
ATOM 3751 C CA . THR A 1 456 ? 1.294 -34.713 12.005 1.00 94.06 456 THR A CA 1
ATOM 3752 C C . THR A 1 456 ? 1.721 -33.269 11.811 1.00 94.06 456 THR A C 1
ATOM 3754 O O . THR A 1 456 ? 0.955 -32.347 12.092 1.00 94.06 456 THR A O 1
ATOM 3757 N N . ILE A 1 457 ? 2.946 -33.086 11.330 1.00 95.75 457 ILE A N 1
ATOM 3758 C CA . ILE A 1 457 ? 3.557 -31.800 11.017 1.00 95.75 457 ILE A CA 1
ATOM 3759 C C . ILE A 1 457 ? 3.888 -31.810 9.529 1.00 95.75 457 ILE A C 1
ATOM 3761 O O . ILE A 1 457 ? 4.674 -32.638 9.068 1.00 95.75 457 ILE A O 1
ATOM 3765 N N . PHE A 1 458 ? 3.288 -30.880 8.796 1.00 96.44 458 PHE A N 1
ATOM 3766 C CA . PHE A 1 458 ? 3.571 -30.666 7.387 1.00 96.44 458 PHE A CA 1
ATOM 3767 C C . PHE A 1 458 ? 4.411 -29.408 7.195 1.00 96.44 458 PHE A C 1
ATOM 3769 O O . PHE A 1 458 ? 4.037 -28.329 7.657 1.00 96.44 458 PHE A O 1
ATOM 3776 N N . LEU A 1 459 ? 5.543 -29.565 6.519 1.00 96.19 459 LEU A N 1
ATOM 3777 C CA . LEU A 1 459 ? 6.465 -28.517 6.094 1.00 96.19 459 LEU A CA 1
ATOM 3778 C C . LEU A 1 459 ? 6.485 -28.369 4.562 1.00 96.19 459 LEU A C 1
ATOM 3780 O O . LEU A 1 459 ? 6.912 -27.331 4.060 1.00 96.19 459 LEU A O 1
ATOM 3784 N N . PHE A 1 460 ? 5.993 -29.360 3.815 1.00 93.38 460 PHE A N 1
ATOM 3785 C CA . PHE A 1 460 ? 5.720 -29.236 2.384 1.00 93.38 460 PHE A CA 1
ATOM 3786 C C . PHE A 1 460 ? 4.287 -28.741 2.152 1.00 93.38 460 PHE A C 1
ATOM 3788 O O . PHE A 1 460 ? 3.316 -29.264 2.714 1.00 93.38 460 PHE A O 1
ATOM 3795 N N . GLY A 1 461 ? 4.170 -27.692 1.338 1.00 88.44 461 GLY A N 1
ATOM 3796 C CA . GLY A 1 461 ? 3.001 -26.824 1.275 1.00 88.44 461 GLY A CA 1
ATOM 3797 C C . GLY A 1 461 ? 2.965 -25.827 2.437 1.00 88.44 461 GLY A C 1
ATOM 3798 O O . GLY A 1 461 ? 3.994 -25.411 2.977 1.00 88.44 461 GLY A O 1
ATOM 3799 N N . ASP A 1 462 ? 1.762 -25.409 2.823 1.00 88.00 462 ASP A N 1
ATOM 3800 C CA . ASP A 1 462 ? 1.590 -24.568 4.005 1.00 88.00 462 ASP A CA 1
ATOM 3801 C C . ASP A 1 462 ? 1.990 -25.311 5.282 1.00 88.00 462 ASP A C 1
ATOM 3803 O O . ASP A 1 462 ? 1.670 -26.486 5.458 1.00 88.00 462 ASP A O 1
ATOM 3807 N N . LEU A 1 463 ? 2.650 -24.596 6.205 1.00 94.56 463 LEU A N 1
ATOM 3808 C CA . LEU A 1 463 ? 2.931 -25.131 7.536 1.00 94.56 463 LEU A CA 1
ATOM 3809 C C . LEU A 1 463 ? 1.609 -25.528 8.195 1.00 94.56 463 LEU A C 1
ATOM 3811 O O . LEU A 1 463 ? 0.780 -24.653 8.442 1.00 94.56 463 LEU A O 1
ATOM 3815 N N . GLN A 1 464 ? 1.455 -26.806 8.529 1.00 95.81 464 GLN A N 1
ATOM 3816 C CA . GLN A 1 464 ? 0.289 -27.318 9.245 1.00 95.81 464 GLN A CA 1
ATOM 3817 C C . GLN A 1 464 ? 0.719 -28.250 10.375 1.00 95.81 464 GLN A C 1
ATOM 3819 O O . GLN A 1 464 ? 1.573 -29.112 10.179 1.00 95.81 464 GLN A O 1
ATOM 3824 N N . LEU A 1 465 ? 0.118 -28.099 11.554 1.00 95.81 465 LEU A N 1
ATOM 3825 C CA . LEU A 1 465 ? 0.348 -28.974 12.700 1.00 95.81 465 LEU A CA 1
ATOM 3826 C C . LEU A 1 465 ? -0.981 -29.488 13.245 1.00 95.81 465 LEU A C 1
ATOM 3828 O O . LEU A 1 465 ? -1.876 -28.695 13.543 1.00 95.81 465 LEU A O 1
ATOM 3832 N N . PHE A 1 466 ? -1.072 -30.802 13.427 1.00 94.94 466 PHE A N 1
ATOM 3833 C CA . PHE A 1 466 ? -2.240 -31.487 13.969 1.00 94.94 466 PHE A CA 1
ATOM 3834 C C . PHE A 1 466 ? -1.913 -32.111 15.325 1.00 94.94 466 PHE A C 1
ATOM 3836 O O . PHE A 1 466 ? -0.930 -32.845 15.448 1.00 94.94 466 PHE A O 1
ATOM 3843 N N . ASP A 1 467 ? -2.738 -31.822 16.332 1.00 93.25 467 ASP A N 1
ATOM 3844 C CA . ASP A 1 467 ? -2.602 -32.393 17.676 1.00 93.25 467 ASP A CA 1
ATOM 3845 C C . ASP A 1 467 ? -2.989 -33.888 17.729 1.00 93.25 467 ASP A C 1
ATOM 3847 O O . ASP A 1 467 ? -3.324 -34.520 16.718 1.00 93.25 467 ASP A O 1
ATOM 3851 N N . LYS A 1 468 ? -2.916 -34.478 18.926 1.00 91.62 468 LYS A N 1
ATOM 3852 C CA . LYS A 1 468 ? -3.279 -35.885 19.178 1.00 91.62 468 LYS A CA 1
ATOM 3853 C C . LYS A 1 468 ? -4.769 -36.183 18.962 1.00 91.62 468 LYS A C 1
ATOM 3855 O O . LYS A 1 468 ? -5.143 -37.337 18.735 1.00 91.62 468 LYS A O 1
ATOM 3860 N N . GLU A 1 469 ? -5.629 -35.169 19.002 1.00 90.12 469 GLU A N 1
ATOM 3861 C CA . GLU A 1 469 ? -7.051 -35.272 18.680 1.00 90.12 469 GLU A CA 1
ATOM 3862 C C . GLU A 1 469 ? -7.334 -35.105 17.175 1.00 90.12 469 GLU A C 1
ATOM 3864 O O . GLU A 1 469 ? -8.367 -35.583 16.702 1.00 90.12 469 GLU A O 1
ATOM 3869 N N . GLY A 1 470 ? -6.403 -34.517 16.420 1.00 89.94 470 GLY A N 1
ATOM 3870 C CA . GLY A 1 470 ? -6.518 -34.212 14.992 1.00 89.94 470 GLY A CA 1
ATOM 3871 C C . GLY A 1 470 ? -6.989 -32.786 14.696 1.00 89.94 470 GLY A C 1
ATOM 3872 O O . GLY A 1 470 ? -7.406 -32.498 13.575 1.00 89.94 470 GLY A O 1
ATOM 3873 N N . ASN A 1 471 ? -6.950 -31.881 15.677 1.00 92.38 471 ASN A N 1
ATOM 3874 C CA . ASN A 1 471 ? -7.241 -30.470 15.448 1.00 92.38 471 ASN A CA 1
ATOM 3875 C C . ASN A 1 471 ? -6.023 -29.758 14.863 1.00 92.38 471 ASN A C 1
ATOM 3877 O O . ASN A 1 471 ? -4.893 -29.958 15.307 1.00 92.38 471 ASN A O 1
ATOM 3881 N N . ASP A 1 472 ? -6.278 -28.842 13.930 1.00 93.19 472 ASP A N 1
ATOM 3882 C CA . ASP A 1 472 ? -5.260 -27.926 13.426 1.00 93.19 472 ASP A CA 1
ATOM 3883 C C . ASP A 1 472 ? -4.884 -26.892 14.510 1.00 93.19 472 ASP A C 1
ATOM 3885 O O . ASP A 1 472 ? -5.670 -26.006 14.885 1.00 93.19 472 ASP A O 1
ATOM 3889 N N . ILE A 1 473 ? -3.658 -27.018 15.021 1.00 94.38 473 ILE A N 1
ATOM 3890 C CA . ILE A 1 473 ? -3.063 -26.150 16.043 1.00 94.38 473 ILE A CA 1
ATOM 3891 C C . ILE A 1 473 ? -2.129 -25.084 15.451 1.00 94.38 473 ILE A C 1
ATOM 3893 O O . ILE A 1 473 ? -1.565 -24.275 16.193 1.00 94.38 473 ILE A O 1
ATOM 3897 N N . THR A 1 474 ? -2.006 -25.001 14.124 1.00 92.94 474 THR A N 1
ATOM 3898 C CA . THR A 1 474 ? -1.139 -24.040 13.415 1.00 92.94 474 THR A CA 1
ATOM 3899 C C . THR A 1 474 ? -1.426 -22.597 13.825 1.00 92.94 474 THR A C 1
ATOM 3901 O O . THR A 1 474 ? -0.510 -21.793 13.985 1.00 92.94 474 THR A O 1
ATOM 3904 N N . LYS A 1 475 ? -2.695 -22.268 14.101 1.00 91.75 475 LYS A N 1
ATOM 3905 C CA . LYS A 1 475 ? -3.141 -20.936 14.556 1.00 91.75 475 LYS A CA 1
ATOM 3906 C C . LYS A 1 475 ? -2.455 -20.432 15.835 1.00 91.75 475 LYS A C 1
ATOM 3908 O O . LYS A 1 475 ? -2.473 -19.231 16.094 1.00 91.75 475 LYS A O 1
ATOM 3913 N N . TYR A 1 476 ? -1.880 -21.321 16.650 1.00 92.12 476 TYR A N 1
ATOM 3914 C CA . TYR A 1 476 ? -1.162 -20.944 17.871 1.00 92.12 476 TYR A CA 1
ATOM 3915 C C . TYR A 1 476 ? 0.296 -20.532 17.605 1.00 92.12 476 TYR A C 1
ATOM 3917 O O . TYR A 1 476 ? 0.926 -19.893 18.454 1.00 92.12 476 TYR A O 1
ATOM 3925 N N . PHE A 1 477 ? 0.827 -20.816 16.414 1.00 92.75 477 PHE A N 1
ATOM 3926 C CA . PHE A 1 477 ? 2.160 -20.402 15.990 1.00 92.75 477 PHE A CA 1
ATOM 3927 C C . PHE A 1 477 ? 2.136 -18.953 15.496 1.00 92.75 477 PHE A C 1
ATOM 3929 O O . PHE A 1 477 ? 2.010 -18.669 14.306 1.00 92.75 477 PHE A O 1
ATOM 3936 N N . THR A 1 478 ? 2.292 -18.007 16.426 1.00 91.50 478 THR A N 1
ATOM 3937 C CA . THR A 1 478 ? 2.564 -16.599 16.067 1.00 91.50 478 THR A CA 1
ATOM 3938 C C . THR A 1 478 ? 3.826 -16.501 15.193 1.00 91.50 478 THR A C 1
ATOM 3940 O O . THR A 1 478 ? 4.678 -17.381 15.308 1.00 91.50 478 THR A O 1
ATOM 3943 N N . PRO A 1 479 ? 4.026 -15.448 14.375 1.00 91.88 479 PRO A N 1
ATOM 3944 C CA . PRO A 1 479 ? 5.146 -15.382 13.424 1.00 91.88 479 PRO A CA 1
ATOM 3945 C C . PRO A 1 479 ? 6.526 -15.689 14.027 1.00 91.88 479 PRO A C 1
ATOM 3947 O O . PRO A 1 479 ? 7.302 -16.436 13.440 1.00 91.88 479 PRO A O 1
ATOM 3950 N N . LEU A 1 480 ? 6.792 -15.192 15.240 1.00 92.12 480 LEU A N 1
ATOM 3951 C CA . LEU A 1 480 ? 8.042 -15.441 15.962 1.00 92.12 480 LEU A CA 1
ATOM 3952 C C . LEU A 1 480 ? 8.155 -16.883 16.484 1.00 92.12 480 LEU A C 1
ATOM 3954 O O . LEU A 1 480 ? 9.234 -17.465 16.481 1.00 92.12 480 LEU A O 1
ATOM 3958 N N . ILE A 1 481 ? 7.045 -17.463 16.953 1.00 96.12 481 ILE A N 1
ATOM 3959 C CA . ILE A 1 481 ? 7.006 -18.861 17.408 1.00 96.12 481 ILE A CA 1
ATOM 3960 C C . ILE A 1 481 ? 7.142 -19.810 16.217 1.00 96.12 481 ILE A C 1
ATOM 3962 O O . ILE A 1 481 ? 7.837 -20.812 16.333 1.00 96.12 481 ILE A O 1
ATOM 3966 N N . LYS A 1 482 ? 6.530 -19.472 15.077 1.00 95.69 482 LYS A N 1
ATOM 3967 C CA . LYS A 1 482 ? 6.681 -20.179 13.804 1.00 95.69 482 LYS A CA 1
ATOM 3968 C C . LYS A 1 482 ? 8.141 -20.197 13.362 1.00 95.69 482 LYS A C 1
ATOM 3970 O O . LYS A 1 482 ? 8.676 -21.270 13.120 1.00 95.69 482 LYS A O 1
ATOM 3975 N N . GLU A 1 483 ? 8.796 -19.040 13.319 1.00 96.25 483 GLU A N 1
ATOM 3976 C CA . GLU A 1 483 ? 10.209 -18.947 12.937 1.00 96.25 483 GLU A CA 1
ATOM 3977 C C . GLU A 1 483 ? 11.117 -19.738 13.888 1.00 96.25 483 GLU A C 1
ATOM 3979 O O . GLU A 1 483 ? 11.957 -20.516 13.442 1.00 96.25 483 GLU A O 1
ATOM 3984 N N . LEU A 1 484 ? 10.903 -19.602 15.202 1.00 96.75 484 LEU A N 1
ATOM 3985 C CA . LEU A 1 484 ? 11.643 -20.351 16.219 1.00 96.75 484 LEU A CA 1
ATOM 3986 C C . LEU A 1 484 ? 11.450 -21.863 16.078 1.00 96.75 484 LEU A C 1
ATOM 3988 O O . LEU A 1 484 ? 12.421 -22.614 16.149 1.00 96.75 484 LEU A O 1
ATOM 3992 N N . PHE A 1 485 ? 10.210 -22.305 15.876 1.00 97.38 485 PHE A N 1
ATOM 3993 C CA . PHE A 1 485 ? 9.880 -23.707 15.650 1.00 97.38 485 PHE A CA 1
ATOM 3994 C C . PHE A 1 485 ? 10.578 -24.253 14.407 1.00 97.38 485 PHE A C 1
ATOM 3996 O O . PHE A 1 485 ? 11.201 -25.308 14.485 1.00 97.38 485 PHE A O 1
ATOM 4003 N N . LEU A 1 486 ? 10.522 -23.527 13.288 1.00 97.50 486 LEU A N 1
ATOM 4004 C CA . LEU A 1 486 ? 11.173 -23.931 12.044 1.00 97.50 486 LEU A CA 1
ATOM 4005 C C . LEU A 1 486 ? 12.693 -23.991 12.206 1.00 97.50 486 LEU A C 1
ATOM 4007 O O . LEU A 1 486 ? 13.294 -24.989 11.831 1.00 97.50 486 LEU A O 1
ATOM 4011 N N . ALA A 1 487 ? 13.316 -22.984 12.823 1.00 96.50 487 ALA A N 1
ATOM 4012 C CA . ALA A 1 487 ? 14.759 -22.979 13.046 1.00 96.50 487 ALA A CA 1
ATOM 4013 C C . ALA A 1 487 ? 15.201 -24.172 13.906 1.00 96.50 487 ALA A C 1
ATOM 4015 O O . ALA A 1 487 ? 16.136 -24.879 13.547 1.00 96.50 487 ALA A O 1
ATOM 4016 N N . VAL A 1 488 ? 14.514 -24.447 15.019 1.00 96.69 488 VAL A N 1
ATOM 4017 C CA . VAL A 1 488 ? 14.850 -25.600 15.869 1.00 96.69 488 VAL A CA 1
ATOM 4018 C C . VAL A 1 488 ? 14.603 -26.916 15.129 1.00 96.69 488 VAL A C 1
ATOM 4020 O O . VAL A 1 488 ? 15.479 -27.779 15.117 1.00 96.69 488 VAL A O 1
ATOM 4023 N N . THR A 1 489 ? 13.455 -27.062 14.467 1.00 96.56 489 THR A N 1
ATOM 4024 C CA . THR A 1 489 ? 13.067 -28.302 13.781 1.00 96.56 489 THR A CA 1
ATOM 4025 C C . THR A 1 489 ? 14.005 -28.615 12.621 1.00 96.56 489 THR A C 1
ATOM 4027 O O . THR A 1 489 ? 14.589 -29.692 12.585 1.00 96.56 489 THR A O 1
ATOM 4030 N N . LEU A 1 490 ? 14.238 -27.669 11.711 1.00 96.25 490 LEU A N 1
ATOM 4031 C CA . LEU A 1 490 ? 15.064 -27.903 10.525 1.00 96.25 490 LEU A CA 1
ATOM 4032 C C . LEU A 1 490 ? 16.521 -28.183 10.879 1.00 96.25 490 LEU A C 1
ATOM 4034 O O . LEU A 1 490 ? 17.113 -29.105 10.321 1.00 96.25 490 LEU A O 1
ATOM 4038 N N . TYR A 1 491 ? 17.081 -27.459 11.853 1.00 94.62 491 TYR A N 1
ATOM 4039 C CA . TYR A 1 491 ? 18.448 -27.721 12.302 1.00 94.62 491 TYR A CA 1
ATOM 4040 C C . TYR A 1 491 ? 18.586 -29.061 13.035 1.00 94.62 491 TYR A C 1
ATOM 4042 O O . TYR A 1 491 ? 19.645 -29.691 12.977 1.00 94.62 491 TYR A O 1
ATOM 4050 N N . THR A 1 492 ? 17.528 -29.508 13.716 1.00 94.56 492 THR A N 1
ATOM 4051 C CA . THR A 1 492 ? 17.497 -30.832 14.346 1.00 94.56 492 THR A CA 1
ATOM 4052 C C . THR A 1 492 ? 17.449 -31.924 13.289 1.00 94.56 492 THR A C 1
ATOM 4054 O O . THR A 1 492 ? 18.301 -32.803 13.300 1.00 94.56 492 THR A O 1
ATOM 4057 N N . LEU A 1 493 ? 16.512 -31.843 12.344 1.00 93.56 493 LEU A N 1
ATOM 4058 C CA . LEU A 1 493 ? 16.275 -32.922 11.386 1.00 93.56 493 LEU A CA 1
ATOM 4059 C C . LEU A 1 493 ? 17.344 -33.003 10.290 1.00 93.56 493 LEU A C 1
ATOM 4061 O O . LEU A 1 493 ? 17.715 -34.101 9.890 1.00 93.56 493 LEU A O 1
ATOM 4065 N N . ARG A 1 494 ? 17.885 -31.867 9.823 1.00 91.00 494 ARG A N 1
ATOM 4066 C CA . ARG A 1 494 ? 18.904 -31.860 8.757 1.00 91.00 494 ARG A CA 1
ATOM 4067 C C . ARG A 1 494 ? 20.286 -32.304 9.243 1.00 91.00 494 ARG A C 1
ATOM 4069 O O . ARG A 1 494 ? 20.980 -33.000 8.515 1.00 91.00 494 ARG A O 1
ATOM 4076 N N . TRP A 1 495 ? 20.705 -31.894 10.446 1.00 87.81 495 TRP A N 1
ATOM 4077 C CA . TRP A 1 495 ? 22.070 -32.147 10.947 1.00 87.81 495 TRP A CA 1
ATOM 4078 C C . TRP A 1 495 ? 22.146 -33.034 12.195 1.00 87.81 495 TRP A C 1
ATOM 4080 O O . TRP A 1 495 ? 23.248 -33.295 12.673 1.00 87.81 495 TRP A O 1
ATOM 4090 N N . GLY A 1 496 ? 21.017 -33.450 12.772 1.00 85.56 496 GLY A N 1
ATOM 4091 C CA . GLY A 1 496 ? 20.969 -34.348 13.933 1.00 85.56 496 GLY A CA 1
ATOM 4092 C C . GLY A 1 496 ? 21.474 -33.760 15.257 1.00 85.56 496 GLY A C 1
ATOM 4093 O O . GLY A 1 496 ? 21.627 -34.497 16.222 1.00 85.56 496 GLY A O 1
ATOM 4094 N N . ARG A 1 497 ? 21.773 -32.453 15.321 1.00 82.69 497 ARG A N 1
ATOM 4095 C CA . ARG A 1 497 ? 22.410 -31.805 16.492 1.00 82.69 497 ARG A CA 1
ATOM 4096 C C . ARG A 1 497 ? 21.683 -30.572 17.034 1.00 82.69 497 ARG A C 1
ATOM 4098 O O . ARG A 1 497 ? 22.106 -30.016 18.041 1.00 82.69 497 ARG A O 1
ATOM 4105 N N . GLY A 1 498 ? 20.630 -30.111 16.358 1.00 91.19 498 GLY A N 1
ATOM 4106 C CA . GLY A 1 498 ? 19.901 -28.897 16.732 1.00 91.19 498 GLY A CA 1
ATOM 4107 C C . GLY A 1 498 ? 20.669 -27.600 16.454 1.00 91.19 498 GLY A C 1
ATOM 4108 O O . GLY A 1 498 ? 21.635 -27.564 15.688 1.00 91.19 498 GLY A O 1
ATOM 4109 N N . ILE A 1 499 ? 20.225 -26.502 17.068 1.00 94.75 499 ILE A N 1
ATOM 4110 C CA . ILE A 1 499 ? 20.743 -25.147 16.822 1.00 94.75 499 ILE A CA 1
ATOM 4111 C C . ILE A 1 499 ? 21.264 -24.484 18.103 1.00 94.75 499 ILE A C 1
ATOM 4113 O O . ILE A 1 499 ? 20.622 -24.513 19.153 1.00 94.75 499 ILE A O 1
ATOM 4117 N N . SER A 1 500 ? 22.446 -23.864 18.038 1.00 94.94 500 SER A N 1
ATOM 4118 C CA . SER A 1 500 ? 23.035 -23.206 19.208 1.00 94.94 500 SER A CA 1
ATOM 4119 C C . SER A 1 500 ? 22.237 -21.970 19.629 1.00 94.94 500 SER A C 1
ATOM 4121 O O . SER A 1 500 ? 21.476 -21.371 18.866 1.00 94.94 500 SER A O 1
ATOM 4123 N N . SER A 1 501 ? 22.422 -21.557 20.880 1.00 93.50 501 SER A N 1
ATOM 4124 C CA . SER A 1 501 ? 21.794 -20.346 21.412 1.00 93.50 501 SER A CA 1
ATOM 4125 C C . SER A 1 501 ? 22.266 -19.082 20.684 1.00 93.50 501 SER A C 1
ATOM 4127 O O . SER A 1 501 ? 21.487 -18.152 20.482 1.00 93.50 501 SER A O 1
ATOM 4129 N N . GLU A 1 502 ? 23.534 -19.049 20.304 1.00 91.25 502 GLU A N 1
ATOM 4130 C CA . GLU A 1 502 ? 24.185 -17.971 19.570 1.00 91.25 502 GLU A CA 1
ATOM 4131 C C . GLU A 1 502 ? 23.611 -17.905 18.157 1.00 91.25 502 GLU A C 1
ATOM 4133 O O . GLU A 1 502 ? 23.123 -16.850 17.757 1.00 91.25 502 GLU A O 1
ATOM 4138 N N . LYS A 1 503 ? 23.520 -19.051 17.466 1.00 91.44 503 LYS A N 1
ATOM 4139 C CA . LYS A 1 503 ? 22.963 -19.103 16.115 1.00 91.44 503 LYS A CA 1
ATOM 4140 C C . LYS A 1 503 ? 21.480 -18.744 16.091 1.00 91.44 503 LYS A C 1
ATOM 4142 O O . LYS A 1 503 ? 21.074 -17.949 15.258 1.00 91.44 503 LY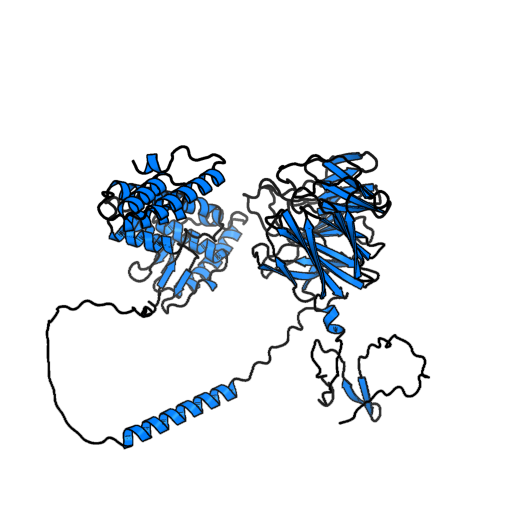S A O 1
ATOM 4147 N N . LEU A 1 504 ? 20.675 -19.226 17.042 1.00 93.50 504 LEU A N 1
ATOM 4148 C CA . LEU A 1 504 ? 19.274 -18.794 17.170 1.00 93.50 504 LEU A CA 1
ATOM 4149 C C . LEU A 1 504 ? 19.140 -17.284 17.383 1.00 93.50 504 LEU A C 1
ATOM 4151 O O . LEU A 1 504 ? 18.214 -16.668 16.861 1.00 93.50 504 LEU A O 1
ATOM 4155 N N . ASN A 1 505 ? 20.042 -16.684 18.163 1.00 92.00 505 ASN A N 1
ATOM 4156 C CA . ASN A 1 505 ? 20.047 -15.238 18.345 1.00 92.00 505 ASN A CA 1
ATOM 4157 C C . ASN A 1 505 ? 20.426 -14.514 17.054 1.00 92.00 505 ASN A C 1
ATOM 4159 O O . ASN A 1 505 ? 19.782 -13.524 16.743 1.00 92.00 505 ASN A O 1
ATOM 4163 N N . GLU A 1 506 ? 21.410 -15.001 16.302 1.00 89.50 506 GLU A N 1
ATOM 4164 C CA . GLU A 1 506 ? 21.763 -14.450 14.987 1.00 89.50 506 GLU A CA 1
ATOM 4165 C C . GLU A 1 506 ? 20.618 -14.567 13.977 1.00 89.50 506 GLU A C 1
ATOM 4167 O O . GLU A 1 506 ? 20.399 -13.641 13.208 1.00 89.50 506 GLU A O 1
ATOM 4172 N N . LEU A 1 507 ? 19.875 -15.676 13.978 1.00 90.19 507 LEU A N 1
ATOM 4173 C CA . LEU A 1 507 ? 18.768 -15.865 13.041 1.00 90.19 507 LEU A CA 1
ATOM 4174 C C . LEU A 1 507 ? 17.565 -14.979 13.397 1.00 90.19 507 LEU A C 1
ATOM 4176 O O . LEU A 1 507 ? 17.037 -14.283 12.539 1.00 90.19 507 LEU A O 1
ATOM 4180 N N . ILE A 1 508 ? 17.151 -14.972 14.669 1.00 92.25 508 ILE A N 1
ATOM 4181 C CA . ILE A 1 508 ? 15.840 -14.434 15.079 1.00 92.25 508 ILE A CA 1
ATOM 4182 C C . ILE A 1 508 ? 15.950 -13.080 15.805 1.00 92.25 508 ILE A C 1
ATOM 4184 O O . ILE A 1 508 ? 15.058 -12.233 15.729 1.00 92.25 508 ILE A O 1
ATOM 4188 N N . TRP A 1 509 ? 17.037 -12.847 16.546 1.00 92.62 509 TRP A N 1
ATOM 4189 C CA . TRP A 1 509 ? 17.194 -11.705 17.461 1.00 92.62 509 TRP A CA 1
ATOM 4190 C C . TRP A 1 509 ? 18.509 -10.935 17.261 1.00 92.62 509 TRP A C 1
ATOM 4192 O O . TRP A 1 509 ? 19.071 -10.422 18.232 1.00 92.62 509 TRP A O 1
ATOM 4202 N N . PHE A 1 510 ? 19.005 -10.832 16.024 1.00 83.69 510 PHE A N 1
ATOM 4203 C CA . PHE A 1 510 ? 20.311 -10.218 15.737 1.00 83.69 510 PHE A CA 1
ATOM 4204 C C . PHE A 1 510 ? 20.391 -8.729 16.097 1.00 83.69 510 PHE A C 1
ATOM 4206 O O . PHE A 1 510 ? 21.471 -8.183 16.299 1.00 83.69 510 PHE A O 1
ATOM 4213 N N . ASP A 1 511 ? 19.239 -8.063 16.181 1.00 75.06 511 ASP A N 1
ATOM 4214 C CA . ASP A 1 511 ? 19.094 -6.645 16.510 1.00 75.06 511 ASP A CA 1
ATOM 4215 C C . ASP A 1 511 ? 18.957 -6.382 18.019 1.00 75.06 511 ASP A C 1
ATOM 4217 O O . ASP A 1 511 ? 18.803 -5.235 18.450 1.00 75.06 511 ASP A O 1
ATOM 4221 N N . LYS A 1 512 ? 18.996 -7.430 18.848 1.00 81.50 512 LYS A N 1
ATOM 4222 C CA . LYS A 1 512 ? 18.901 -7.325 20.304 1.00 81.50 512 LYS A CA 1
ATOM 4223 C C . LYS A 1 512 ? 20.267 -7.511 20.945 1.00 81.50 512 LYS A C 1
ATOM 4225 O O . LYS A 1 512 ? 21.070 -8.344 20.541 1.00 81.50 512 LYS A O 1
ATOM 4230 N N . SER A 1 513 ? 20.489 -6.804 22.052 1.00 90.25 513 SER A N 1
ATOM 4231 C CA . SER A 1 513 ? 21.615 -7.122 22.930 1.00 90.25 513 SER A CA 1
ATOM 4232 C C . SER A 1 513 ? 21.514 -8.568 23.424 1.00 90.25 513 SER A C 1
ATOM 4234 O O . SER A 1 513 ? 20.413 -9.083 23.637 1.00 90.25 513 SER A O 1
ATOM 4236 N N . VAL A 1 514 ? 22.656 -9.203 23.694 1.00 87.94 514 VAL A N 1
ATOM 4237 C CA . VAL A 1 514 ? 22.733 -10.609 24.139 1.00 87.94 514 VAL A CA 1
ATOM 4238 C C . VAL A 1 514 ? 21.796 -10.896 25.324 1.00 87.94 514 VAL A C 1
ATOM 4240 O O . VAL A 1 514 ? 21.101 -11.914 25.345 1.00 87.94 514 VAL A O 1
ATOM 4243 N N . LYS A 1 515 ? 21.707 -9.969 26.290 1.00 89.75 515 LYS A N 1
ATOM 4244 C CA . LYS A 1 515 ? 20.807 -10.077 27.454 1.00 89.75 515 LYS A CA 1
ATOM 4245 C C . LYS A 1 515 ? 19.327 -10.042 27.051 1.00 89.75 515 LYS A C 1
ATOM 4247 O O . LYS A 1 515 ? 18.538 -10.845 27.544 1.00 89.75 515 LYS A O 1
ATOM 4252 N N . SER A 1 516 ? 18.952 -9.131 26.154 1.00 88.56 516 SER A N 1
ATOM 4253 C CA . SER A 1 516 ? 17.577 -8.995 25.663 1.00 88.56 516 SER A CA 1
ATOM 4254 C C . SER A 1 516 ? 17.165 -10.197 24.806 1.00 88.56 516 SER A C 1
ATOM 4256 O O . SER A 1 516 ? 16.096 -10.765 25.028 1.00 88.56 516 SER A O 1
ATOM 4258 N N . ALA A 1 517 ? 18.045 -10.652 23.907 1.00 88.62 517 ALA A N 1
ATOM 4259 C CA . ALA A 1 517 ? 17.843 -11.849 23.092 1.00 88.62 517 ALA A CA 1
ATOM 4260 C C . ALA A 1 517 ? 17.651 -13.101 23.964 1.00 88.62 517 ALA A C 1
ATOM 4262 O O . ALA A 1 517 ? 16.685 -13.837 23.785 1.00 88.62 517 ALA A O 1
ATOM 4263 N N . ARG A 1 518 ? 18.494 -13.297 24.991 1.00 89.94 518 ARG A N 1
ATOM 4264 C CA . ARG A 1 518 ? 18.369 -14.415 25.944 1.00 89.94 518 ARG A CA 1
ATOM 4265 C C . ARG A 1 518 ? 17.014 -14.430 26.658 1.00 89.94 518 ARG A C 1
ATOM 4267 O O . ARG A 1 518 ? 16.398 -15.493 26.767 1.00 89.94 518 ARG A O 1
ATOM 4274 N N . ASN A 1 519 ? 16.552 -13.277 27.143 1.00 92.00 519 ASN A N 1
ATOM 4275 C CA . ASN A 1 519 ? 15.257 -13.170 27.819 1.00 92.00 519 ASN A CA 1
ATOM 4276 C C . ASN A 1 519 ? 14.102 -13.465 26.852 1.00 92.00 519 ASN A C 1
ATOM 4278 O O . ASN A 1 519 ? 13.204 -14.236 27.182 1.00 92.00 519 ASN A O 1
ATOM 4282 N N . ASN A 1 520 ? 14.156 -12.902 25.642 1.00 92.44 520 ASN A N 1
ATOM 4283 C CA . ASN A 1 520 ? 13.136 -13.105 24.616 1.00 92.44 520 ASN A CA 1
ATOM 4284 C C . ASN A 1 520 ? 13.058 -14.578 24.182 1.00 92.44 520 ASN A C 1
ATOM 4286 O O . ASN A 1 520 ? 11.975 -15.162 24.162 1.00 92.44 520 ASN A O 1
ATOM 4290 N N . ARG A 1 521 ? 14.211 -15.212 23.939 1.00 94.25 521 ARG A N 1
ATOM 4291 C CA . ARG A 1 521 ? 14.309 -16.638 23.616 1.00 94.25 521 ARG A CA 1
ATOM 4292 C C . ARG A 1 521 ? 13.704 -17.513 24.702 1.00 94.25 521 ARG A C 1
ATOM 4294 O O . ARG A 1 521 ? 12.902 -18.382 24.392 1.00 94.25 521 ARG A O 1
ATOM 4301 N N . SER A 1 522 ? 14.042 -17.264 25.967 1.00 92.75 522 SER A N 1
ATOM 4302 C CA . SER A 1 522 ? 13.554 -18.081 27.090 1.00 92.75 522 SER A CA 1
ATOM 4303 C C . SER A 1 522 ? 12.023 -18.064 27.185 1.00 92.75 522 SER A C 1
ATOM 4305 O O . SER A 1 522 ? 11.402 -19.108 27.358 1.00 92.75 522 SER A O 1
ATOM 4307 N N . VAL A 1 523 ? 11.408 -16.890 26.995 1.00 94.06 523 VAL A N 1
ATOM 4308 C CA . VAL A 1 523 ? 9.945 -16.738 26.999 1.00 94.06 523 VAL A CA 1
ATOM 4309 C C . VAL A 1 523 ? 9.299 -17.444 25.804 1.00 94.06 523 VAL A C 1
ATOM 4311 O O . VAL A 1 523 ? 8.285 -18.118 25.968 1.00 94.06 523 VAL A O 1
ATOM 4314 N N . ASN A 1 524 ? 9.863 -17.308 24.602 1.00 95.56 524 ASN A N 1
ATOM 4315 C CA . ASN A 1 524 ? 9.278 -17.918 23.406 1.00 95.56 524 ASN A CA 1
ATOM 4316 C C . ASN A 1 524 ? 9.483 -19.434 23.343 1.00 95.56 524 ASN A C 1
ATOM 4318 O O . ASN A 1 524 ? 8.578 -20.131 22.904 1.00 95.56 524 ASN A O 1
ATOM 4322 N N . ILE A 1 525 ? 10.596 -19.959 23.862 1.00 95.62 525 ILE A N 1
ATOM 4323 C CA . ILE A 1 525 ? 10.788 -21.405 24.038 1.00 95.62 525 ILE A CA 1
ATOM 4324 C C . ILE A 1 525 ? 9.733 -21.977 24.991 1.00 95.62 525 ILE A C 1
ATOM 4326 O O . ILE A 1 525 ? 9.156 -23.017 24.696 1.00 95.62 525 ILE A O 1
ATOM 4330 N N . ALA A 1 526 ? 9.435 -21.299 26.106 1.00 94.75 526 ALA A N 1
ATOM 4331 C CA . ALA A 1 526 ? 8.394 -21.753 27.031 1.00 94.75 526 ALA A CA 1
ATOM 4332 C C . ALA A 1 526 ? 7.004 -21.785 26.369 1.00 94.75 526 ALA A C 1
ATOM 4334 O O . ALA A 1 526 ? 6.251 -22.735 26.559 1.00 94.75 526 ALA A O 1
ATOM 4335 N N . LYS A 1 527 ? 6.681 -20.782 25.540 1.00 95.44 527 LYS A N 1
ATOM 4336 C CA . LYS A 1 527 ? 5.441 -20.773 24.745 1.00 95.44 527 LYS A CA 1
ATOM 4337 C C . LYS A 1 527 ? 5.408 -21.896 23.712 1.00 95.44 527 LYS A C 1
ATOM 4339 O O . LYS A 1 527 ? 4.384 -22.553 23.579 1.00 95.44 527 LYS A O 1
ATOM 4344 N N . LEU A 1 528 ? 6.513 -22.107 22.996 1.00 96.62 528 LEU A N 1
ATOM 4345 C CA . LEU A 1 528 ? 6.625 -23.163 21.995 1.00 96.62 528 LEU A CA 1
ATOM 4346 C C . LEU A 1 528 ? 6.423 -24.544 22.631 1.00 96.62 528 LEU A C 1
ATOM 4348 O O . LEU A 1 528 ? 5.635 -25.326 22.113 1.00 96.62 528 LEU A O 1
ATOM 4352 N N . LYS A 1 529 ? 7.039 -24.801 23.792 1.00 95.12 529 LYS A N 1
ATOM 4353 C CA . LYS A 1 529 ? 6.795 -26.016 24.586 1.00 95.12 529 LYS A CA 1
ATOM 4354 C C . LYS A 1 529 ? 5.312 -26.222 24.885 1.00 95.12 529 LYS A C 1
ATOM 4356 O O . LYS A 1 529 ? 4.782 -27.269 24.546 1.00 95.12 529 LYS A O 1
ATOM 4361 N N . GLY A 1 530 ? 4.635 -25.206 25.423 1.00 93.44 530 GLY A N 1
ATOM 4362 C CA . GLY A 1 530 ? 3.208 -25.307 25.750 1.00 93.44 530 GLY A CA 1
ATOM 4363 C C . GLY A 1 530 ? 2.298 -25.545 24.536 1.00 93.44 530 GLY A C 1
ATOM 4364 O O . GLY A 1 530 ? 1.223 -26.118 24.675 1.00 93.44 530 GLY A O 1
ATOM 4365 N N . ILE A 1 531 ? 2.710 -25.130 23.333 1.00 93.25 531 ILE A N 1
ATOM 4366 C CA . ILE A 1 531 ? 1.979 -25.460 22.100 1.00 93.25 531 ILE A CA 1
ATOM 4367 C C . ILE A 1 531 ? 2.242 -26.916 21.699 1.00 93.25 531 ILE A C 1
ATOM 4369 O O . ILE A 1 531 ? 1.290 -27.635 21.393 1.00 93.25 531 ILE A O 1
ATOM 4373 N N . LEU A 1 532 ? 3.508 -27.347 21.725 1.00 93.31 532 LEU A N 1
ATOM 4374 C CA . LEU A 1 532 ? 3.923 -28.696 21.332 1.00 93.31 532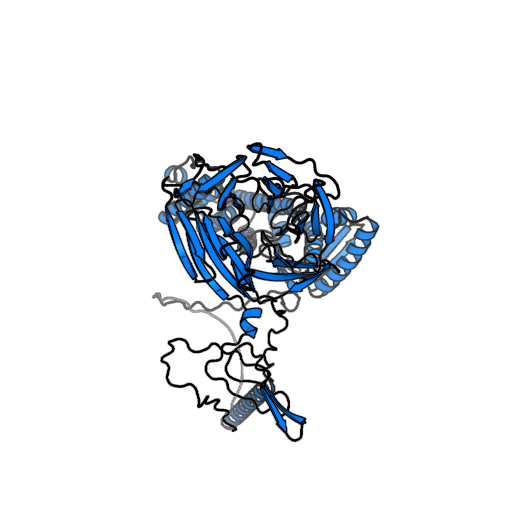 LEU A CA 1
ATOM 4375 C C . LEU A 1 532 ? 3.446 -29.788 22.295 1.00 93.31 532 LEU A C 1
ATOM 4377 O O . LEU A 1 532 ? 3.250 -30.903 21.843 1.00 93.31 532 LEU A O 1
ATOM 4381 N N . GLU A 1 533 ? 3.143 -29.472 23.557 1.00 89.38 533 GLU A N 1
ATOM 4382 C CA . GLU A 1 533 ? 2.507 -30.403 24.509 1.00 89.38 533 GLU A CA 1
ATOM 4383 C C . GLU A 1 533 ? 1.170 -30.990 24.006 1.00 89.38 533 GLU A C 1
ATOM 4385 O O . GLU A 1 533 ? 0.751 -32.058 24.458 1.00 89.38 533 GLU A O 1
ATOM 4390 N N . ASN A 1 534 ? 0.495 -30.321 23.062 1.00 88.69 534 ASN A N 1
ATOM 4391 C CA . ASN A 1 534 ? -0.724 -30.841 22.432 1.00 88.69 534 ASN A CA 1
ATOM 4392 C C . ASN A 1 534 ? -0.424 -31.910 21.363 1.00 88.69 534 ASN A C 1
ATOM 4394 O O . ASN A 1 534 ? -1.280 -32.741 21.059 1.00 88.69 534 ASN A O 1
ATOM 4398 N N . VAL A 1 535 ? 0.792 -31.918 20.815 1.00 88.06 535 VAL A N 1
ATOM 4399 C CA . VAL A 1 535 ? 1.290 -32.969 19.925 1.00 88.06 535 VAL A CA 1
ATOM 4400 C C . VAL A 1 535 ? 1.893 -34.066 20.797 1.00 88.06 535 VAL A C 1
ATOM 4402 O O . VAL A 1 535 ? 2.784 -33.822 21.611 1.00 88.06 535 VAL A O 1
ATOM 4405 N N . GLN A 1 536 ? 1.385 -35.290 20.668 1.00 82.50 536 GLN A N 1
ATOM 4406 C CA . GLN A 1 536 ? 1.789 -36.385 21.545 1.00 82.50 536 GLN A CA 1
ATOM 4407 C C . GLN A 1 536 ? 3.298 -36.630 21.460 1.00 82.50 536 GLN A C 1
ATOM 4409 O O . GLN A 1 536 ? 3.829 -36.872 20.382 1.00 82.50 536 GLN A O 1
ATOM 4414 N N . ASN A 1 537 ? 3.970 -36.610 22.613 1.00 84.25 537 ASN A N 1
ATOM 4415 C CA . ASN A 1 537 ? 5.402 -36.879 22.743 1.00 84.25 537 ASN A CA 1
ATOM 4416 C C . ASN A 1 537 ? 6.289 -35.978 21.868 1.00 84.25 537 ASN A C 1
ATOM 4418 O O . ASN A 1 537 ? 7.315 -36.448 21.403 1.00 84.25 537 ASN A O 1
ATOM 4422 N N . CYS A 1 538 ? 5.924 -34.710 21.653 1.00 91.25 538 CYS A N 1
ATOM 4423 C CA . CYS A 1 538 ? 6.762 -33.727 20.963 1.00 91.25 538 CYS A CA 1
ATOM 4424 C C . CYS A 1 538 ? 7.143 -32.586 21.917 1.00 91.25 538 CYS A C 1
ATOM 4426 O O . CYS A 1 538 ? 6.278 -31.954 22.522 1.00 91.25 538 CYS A O 1
ATOM 4428 N N . THR A 1 539 ? 8.431 -32.275 22.056 1.00 92.75 539 THR A N 1
ATOM 4429 C CA . THR A 1 539 ? 8.900 -31.171 22.906 1.00 92.75 539 THR A CA 1
ATOM 4430 C C . THR A 1 539 ? 10.161 -30.522 22.353 1.00 92.75 539 THR A C 1
ATOM 4432 O O . THR A 1 539 ? 10.764 -31.008 21.407 1.00 92.75 539 THR A O 1
ATOM 4435 N N . VAL A 1 540 ? 10.559 -29.393 22.938 1.00 94.50 540 VAL A N 1
ATOM 4436 C CA . VAL A 1 540 ? 11.839 -28.741 22.640 1.00 94.50 540 VAL A CA 1
ATOM 4437 C C . VAL A 1 540 ? 12.743 -28.879 23.848 1.00 94.50 540 VAL A C 1
ATOM 4439 O O . VAL A 1 540 ? 12.391 -28.416 24.932 1.00 94.50 540 VAL A O 1
ATOM 4442 N N . SER A 1 541 ? 13.930 -29.442 23.70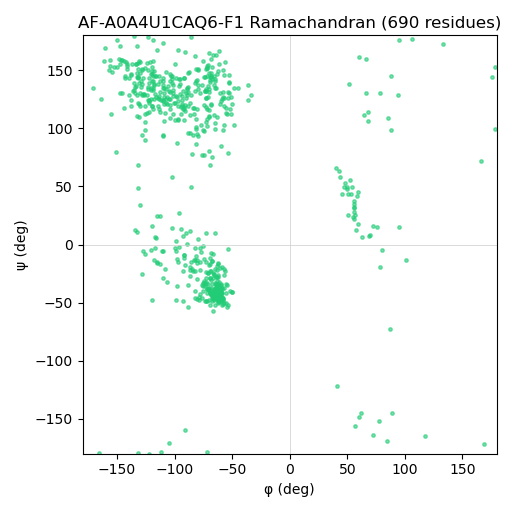0 1.00 92.06 541 SER A N 1
ATOM 4443 C CA . SER A 1 541 ? 14.900 -29.512 24.790 1.00 92.06 541 SER A CA 1
ATOM 4444 C C . SER A 1 541 ? 16.180 -28.763 24.442 1.00 92.06 541 SER A C 1
ATOM 4446 O O . SER A 1 541 ? 16.312 -28.143 23.383 1.00 92.06 541 SER A O 1
ATOM 4448 N N . LYS A 1 542 ? 17.088 -28.703 25.418 1.00 92.19 542 LYS A N 1
ATOM 4449 C CA . LYS A 1 542 ? 18.419 -28.141 25.230 1.00 92.19 542 LYS A CA 1
ATOM 4450 C C . LYS A 1 542 ? 19.448 -29.171 25.667 1.00 92.19 542 LYS A C 1
ATOM 4452 O O . LYS A 1 542 ? 19.747 -29.261 26.857 1.00 92.19 542 LYS A O 1
ATOM 4457 N N . GLU A 1 543 ? 20.015 -29.888 24.711 1.00 81.50 543 GLU A N 1
ATOM 4458 C CA . GLU A 1 543 ? 21.044 -30.896 24.946 1.00 81.50 543 GLU A CA 1
ATOM 4459 C C . GLU A 1 543 ? 22.417 -30.356 24.549 1.00 81.50 543 GLU A C 1
ATOM 4461 O O . GLU A 1 543 ? 22.595 -29.780 23.480 1.00 81.50 543 GLU A O 1
ATOM 4466 N N . THR A 1 544 ? 23.420 -30.510 25.419 1.00 80.31 544 THR A N 1
ATOM 4467 C CA . THR A 1 544 ? 24.831 -30.154 25.133 1.00 80.31 544 THR A CA 1
ATOM 4468 C C . THR A 1 544 ? 25.072 -28.736 24.573 1.00 80.31 544 THR A C 1
ATOM 4470 O O . THR A 1 544 ? 26.076 -28.469 23.921 1.00 80.31 544 THR A O 1
ATOM 4473 N N . GLY A 1 545 ? 24.172 -27.785 24.855 1.00 84.06 545 GLY A N 1
ATOM 4474 C CA . GLY A 1 545 ? 24.272 -26.393 24.390 1.00 84.06 545 GLY A CA 1
ATOM 4475 C C . GLY A 1 545 ? 23.389 -26.042 23.185 1.00 84.06 545 GLY A C 1
ATOM 4476 O O . GLY A 1 545 ? 23.149 -24.852 22.952 1.00 84.06 545 GLY A O 1
ATOM 4477 N N . TYR A 1 546 ? 22.836 -27.043 22.503 1.00 93.31 546 TYR A N 1
ATOM 4478 C CA . TYR A 1 546 ? 21.991 -26.904 21.320 1.00 93.31 546 TYR A CA 1
ATOM 4479 C C . TYR A 1 546 ? 20.519 -27.100 21.669 1.00 93.31 546 TYR A C 1
ATOM 4481 O O . TYR A 1 546 ? 20.182 -27.866 22.563 1.00 93.31 546 TYR A O 1
ATOM 4489 N N . TRP A 1 547 ? 19.644 -26.367 20.991 1.00 96.25 547 TRP A N 1
ATOM 4490 C CA . TRP A 1 547 ? 18.199 -26.537 21.073 1.00 96.25 547 TRP A CA 1
ATOM 4491 C C . TRP A 1 547 ? 17.749 -27.541 20.020 1.00 96.25 547 TRP A C 1
ATOM 4493 O O . TRP A 1 547 ? 18.038 -27.342 18.837 1.00 96.25 547 TRP A O 1
ATOM 4503 N N . THR A 1 548 ? 17.034 -28.573 20.455 1.00 95.38 548 THR A N 1
ATOM 4504 C CA . THR A 1 548 ? 16.521 -29.658 19.612 1.00 95.38 548 THR A CA 1
ATOM 4505 C C . THR A 1 548 ? 15.012 -29.786 19.757 1.00 95.38 548 THR A C 1
ATOM 4507 O O . THR A 1 548 ? 14.434 -29.348 20.756 1.00 95.38 548 THR A O 1
ATOM 4510 N N . ILE A 1 549 ? 14.369 -30.354 18.737 1.00 94.69 549 ILE A N 1
ATOM 4511 C CA . ILE A 1 549 ? 13.012 -30.885 18.861 1.00 94.69 549 ILE A CA 1
ATOM 4512 C C . ILE A 1 549 ? 13.101 -32.392 19.101 1.00 94.69 549 ILE A C 1
ATOM 4514 O O . ILE A 1 549 ? 13.691 -33.112 18.300 1.00 94.69 549 ILE A O 1
ATOM 4518 N N . ASP A 1 550 ? 12.513 -32.856 20.196 1.00 92.25 550 ASP A N 1
ATOM 4519 C CA . ASP A 1 550 ? 12.497 -34.268 20.556 1.00 92.25 550 ASP A CA 1
ATOM 4520 C C . ASP A 1 550 ? 11.089 -34.795 20.333 1.00 92.25 550 ASP A C 1
ATOM 4522 O O . ASP A 1 550 ? 10.115 -34.238 20.855 1.00 92.25 550 ASP A O 1
ATOM 4526 N N . PHE A 1 551 ? 10.979 -35.855 19.541 1.00 92.06 551 PHE A N 1
ATOM 4527 C CA . PHE A 1 551 ? 9.706 -36.489 19.253 1.00 92.06 551 PHE A CA 1
ATOM 4528 C C . PHE A 1 551 ? 9.846 -37.996 19.051 1.00 92.06 551 PHE A C 1
ATOM 4530 O O . PHE A 1 551 ? 10.912 -38.501 18.704 1.00 92.06 551 PHE A O 1
ATOM 4537 N N . ASP A 1 552 ? 8.754 -38.721 19.285 1.00 89.19 552 ASP A N 1
ATOM 4538 C CA . ASP A 1 552 ? 8.684 -40.157 19.023 1.00 89.19 552 ASP A CA 1
ATOM 4539 C C . ASP A 1 552 ? 8.367 -40.412 17.540 1.00 89.19 552 ASP A C 1
ATOM 4541 O O . ASP A 1 552 ? 7.256 -40.138 17.077 1.00 89.19 552 ASP A O 1
ATOM 4545 N N . ASN A 1 553 ? 9.337 -40.968 16.809 1.00 83.38 553 ASN A N 1
ATOM 4546 C CA . ASN A 1 553 ? 9.236 -41.282 15.378 1.00 83.38 553 ASN A CA 1
ATOM 4547 C C . ASN A 1 553 ? 8.096 -42.257 15.027 1.00 83.38 553 ASN A C 1
ATOM 4549 O O . ASN A 1 553 ? 7.690 -42.322 13.867 1.00 83.38 553 ASN A O 1
ATOM 4553 N N . HIS A 1 554 ? 7.578 -43.026 15.991 1.00 85.44 554 HIS A N 1
ATOM 4554 C CA . HIS A 1 554 ? 6.446 -43.927 15.765 1.00 85.44 554 HIS A CA 1
ATOM 4555 C C . HIS A 1 554 ? 5.088 -43.238 15.941 1.00 85.44 554 HIS A C 1
ATOM 4557 O O . HIS A 1 554 ? 4.084 -43.723 15.417 1.00 85.44 554 HIS A O 1
ATOM 4563 N N . LEU A 1 555 ? 5.042 -42.121 16.674 1.00 87.12 555 LEU A N 1
ATOM 4564 C CA . LEU A 1 555 ? 3.798 -41.442 17.050 1.00 87.12 555 LEU A CA 1
ATOM 4565 C C . LEU A 1 555 ? 3.598 -40.105 16.339 1.00 87.12 555 LEU A C 1
ATOM 4567 O O . LEU A 1 555 ? 2.451 -39.712 16.122 1.00 87.12 555 LEU A O 1
ATOM 4571 N N . VAL A 1 556 ? 4.684 -39.418 15.977 1.00 91.62 556 VAL A N 1
ATOM 4572 C CA . VAL A 1 556 ? 4.655 -38.115 15.308 1.00 91.62 556 VAL A CA 1
ATOM 4573 C C . VAL A 1 556 ? 5.172 -38.260 13.885 1.00 91.62 556 VAL A C 1
ATOM 4575 O O . VAL A 1 556 ? 6.288 -38.722 13.656 1.00 91.62 556 VAL A O 1
ATOM 4578 N N . LYS A 1 557 ? 4.364 -37.831 12.916 1.00 93.19 557 LYS A N 1
ATOM 4579 C CA . LYS A 1 557 ? 4.740 -37.836 11.499 1.00 93.19 557 LYS A CA 1
ATOM 4580 C C . LYS A 1 557 ? 5.168 -36.441 11.073 1.00 93.19 557 LYS A C 1
ATOM 4582 O O . LYS A 1 557 ? 4.381 -35.505 11.161 1.00 93.19 557 LYS A O 1
ATOM 4587 N N . ILE A 1 558 ? 6.394 -36.312 10.576 1.00 95.19 558 ILE A N 1
ATOM 4588 C CA . ILE A 1 558 ? 6.904 -35.072 9.982 1.00 95.19 558 ILE A CA 1
ATOM 4589 C C . ILE A 1 558 ? 7.271 -35.372 8.529 1.00 95.19 558 ILE A C 1
ATOM 4591 O O . ILE A 1 558 ? 8.116 -36.230 8.260 1.00 95.19 558 ILE A O 1
ATOM 4595 N N . ASP A 1 559 ? 6.635 -34.690 7.580 1.00 94.81 559 ASP A N 1
ATOM 4596 C CA . ASP A 1 559 ? 6.887 -34.912 6.148 1.00 94.81 559 ASP A CA 1
ATOM 4597 C C . ASP A 1 559 ? 8.344 -34.606 5.760 1.00 94.81 559 ASP A C 1
ATOM 4599 O O . ASP A 1 559 ? 8.953 -35.365 5.013 1.00 94.81 559 ASP A O 1
ATOM 4603 N N . TYR A 1 560 ? 8.958 -33.588 6.364 1.00 95.44 560 TYR A N 1
ATOM 4604 C CA . TYR A 1 560 ? 10.374 -33.277 6.183 1.00 95.44 560 TYR A CA 1
ATOM 4605 C C . TYR A 1 560 ? 11.309 -34.377 6.698 1.00 95.44 560 TYR A C 1
ATOM 4607 O O . TYR A 1 560 ? 12.338 -34.637 6.082 1.00 95.44 560 TYR A O 1
ATOM 4615 N N . GLN A 1 561 ? 10.952 -35.070 7.786 1.00 93.38 561 GLN A N 1
ATOM 4616 C CA . GLN A 1 561 ? 11.727 -36.232 8.238 1.00 93.38 561 GLN A CA 1
ATOM 4617 C C . GLN A 1 561 ? 11.638 -37.369 7.217 1.00 93.38 561 GLN A C 1
ATOM 4619 O O . GLN A 1 561 ? 12.633 -38.027 6.927 1.00 93.38 561 GLN A O 1
ATOM 4624 N N . THR A 1 562 ? 10.446 -37.580 6.656 1.00 92.00 562 THR A N 1
ATOM 4625 C CA . THR A 1 562 ? 10.222 -38.591 5.614 1.00 92.00 562 THR A CA 1
ATOM 4626 C C . THR A 1 562 ? 11.047 -38.265 4.369 1.00 92.00 562 THR A C 1
ATOM 4628 O O . THR A 1 562 ? 11.759 -39.126 3.865 1.00 92.00 562 THR A O 1
ATOM 4631 N N . TYR A 1 563 ? 11.041 -36.999 3.944 1.00 92.94 563 TYR A N 1
ATOM 4632 C CA . TYR A 1 563 ? 11.898 -36.474 2.883 1.00 92.94 563 TYR A CA 1
ATOM 4633 C C . TYR A 1 563 ? 13.390 -36.748 3.144 1.00 92.94 563 TYR A C 1
ATOM 4635 O O . TYR A 1 563 ? 14.048 -37.371 2.312 1.00 92.94 563 TYR A O 1
ATOM 4643 N N . ILE A 1 564 ? 13.916 -36.352 4.311 1.00 90.94 564 ILE A N 1
ATOM 4644 C CA . ILE A 1 564 ? 15.330 -36.563 4.663 1.00 90.94 564 ILE A CA 1
ATOM 4645 C C . ILE A 1 564 ? 15.684 -38.053 4.650 1.00 90.94 564 ILE A C 1
ATOM 4647 O O . ILE A 1 564 ? 16.751 -38.408 4.153 1.00 90.94 564 ILE A O 1
ATOM 4651 N N . ASN A 1 565 ? 14.802 -38.928 5.142 1.00 89.31 565 ASN A N 1
ATOM 4652 C CA . ASN A 1 565 ? 15.034 -40.374 5.125 1.00 89.31 565 ASN A CA 1
ATOM 4653 C C . ASN A 1 565 ? 15.129 -40.934 3.699 1.00 89.31 565 ASN A C 1
ATOM 4655 O O . ASN A 1 565 ? 15.916 -41.845 3.467 1.00 89.31 565 ASN A O 1
ATOM 4659 N N . ILE A 1 566 ? 14.349 -40.394 2.758 1.00 88.38 566 ILE A N 1
ATOM 4660 C CA . ILE A 1 566 ? 14.367 -40.818 1.353 1.00 88.38 566 ILE A CA 1
ATOM 4661 C C . ILE A 1 566 ? 15.635 -40.316 0.653 1.00 88.38 566 ILE A C 1
ATOM 4663 O O . ILE A 1 566 ? 16.326 -41.104 0.017 1.00 88.38 566 ILE A O 1
ATOM 4667 N N . VAL A 1 567 ? 15.965 -39.029 0.791 1.00 85.56 567 VAL A N 1
ATOM 4668 C CA . VAL A 1 567 ? 17.109 -38.410 0.094 1.00 85.56 567 VAL A CA 1
ATOM 4669 C C . VAL A 1 567 ? 18.459 -38.844 0.672 1.00 85.56 567 VAL A C 1
ATOM 4671 O O . VAL A 1 567 ? 19.439 -38.958 -0.060 1.00 85.56 567 VAL A O 1
ATOM 4674 N N . SER A 1 568 ? 18.533 -39.109 1.980 1.00 81.44 568 SER A N 1
ATOM 4675 C CA . SER A 1 568 ? 19.787 -39.522 2.633 1.00 81.44 568 SER A CA 1
ATOM 4676 C C . SER A 1 568 ? 20.109 -41.008 2.453 1.00 81.44 568 SER A C 1
ATOM 4678 O O . SER A 1 568 ? 21.224 -41.430 2.778 1.00 81.44 568 SER A O 1
ATOM 4680 N N . ASP A 1 569 ? 19.154 -41.819 1.988 1.00 79.12 569 ASP A N 1
ATOM 4681 C CA . ASP A 1 569 ? 19.382 -43.239 1.740 1.00 79.12 569 ASP A CA 1
ATOM 4682 C C . ASP A 1 569 ? 20.272 -43.411 0.504 1.00 79.12 569 ASP A C 1
ATOM 4684 O O . ASP A 1 569 ? 19.918 -43.042 -0.611 1.00 79.12 569 ASP A O 1
ATOM 4688 N N . LYS A 1 570 ? 21.466 -43.976 0.709 1.00 64.00 570 LYS A N 1
ATOM 4689 C CA . LYS A 1 570 ? 22.452 -44.206 -0.358 1.00 64.00 570 LYS A CA 1
ATOM 4690 C C . LYS A 1 570 ? 22.115 -45.411 -1.241 1.00 64.00 570 LYS A C 1
ATOM 4692 O O . LYS A 1 570 ? 22.833 -45.673 -2.206 1.00 64.00 570 LYS A O 1
ATOM 4697 N N . ASN A 1 571 ? 21.087 -46.183 -0.893 1.00 65.12 571 ASN A N 1
ATOM 4698 C CA . ASN A 1 571 ? 20.588 -47.261 -1.738 1.00 65.12 571 ASN A CA 1
ATOM 4699 C C . ASN A 1 571 ? 19.782 -46.685 -2.911 1.00 65.12 571 ASN A C 1
ATOM 4701 O O . ASN A 1 571 ? 19.275 -45.570 -2.835 1.00 65.12 571 ASN A O 1
ATOM 4705 N N . LYS A 1 572 ? 19.643 -47.445 -4.007 1.00 66.81 572 LYS A N 1
ATOM 4706 C CA . LYS A 1 572 ? 18.788 -47.026 -5.130 1.00 66.81 572 LYS A CA 1
ATOM 4707 C C . LYS A 1 572 ? 17.384 -46.697 -4.612 1.00 66.81 572 LYS A C 1
ATOM 4709 O O . LYS A 1 572 ? 16.801 -47.502 -3.886 1.00 66.81 572 LYS A O 1
ATOM 4714 N N . LEU A 1 573 ? 16.860 -45.538 -5.014 1.00 74.50 573 LEU A N 1
ATOM 4715 C CA . LEU A 1 573 ? 15.456 -45.189 -4.825 1.00 74.50 573 LEU A CA 1
ATOM 4716 C C . LEU A 1 573 ? 14.604 -46.323 -5.417 1.00 74.50 573 LEU A C 1
ATOM 4718 O O . LEU A 1 573 ? 14.831 -46.730 -6.556 1.00 74.50 573 LEU A O 1
ATOM 4722 N N . ASP A 1 574 ? 13.683 -46.875 -4.634 1.00 79.81 574 ASP A N 1
ATOM 4723 C CA . ASP A 1 574 ? 12.703 -47.854 -5.103 1.00 79.81 574 ASP A CA 1
ATOM 4724 C C . ASP A 1 574 ? 11.374 -47.153 -5.434 1.00 79.81 574 ASP A C 1
ATOM 4726 O O . ASP A 1 574 ? 11.168 -45.975 -5.124 1.00 79.81 574 ASP A O 1
ATOM 4730 N N . GLN A 1 575 ? 10.470 -47.867 -6.108 1.00 78.75 575 GLN A N 1
ATOM 4731 C CA . GLN A 1 575 ? 9.188 -47.306 -6.544 1.00 78.75 575 GLN A CA 1
ATOM 4732 C C . GLN A 1 575 ? 8.325 -46.834 -5.364 1.00 78.75 575 GLN A C 1
ATOM 4734 O O . GLN A 1 575 ? 7.608 -45.841 -5.487 1.00 78.75 575 GLN A O 1
ATOM 4739 N N . GLU A 1 576 ? 8.425 -47.492 -4.206 1.00 84.12 576 GLU A N 1
ATOM 4740 C CA . GLU A 1 576 ? 7.662 -47.139 -3.009 1.00 84.12 576 GLU A CA 1
ATOM 4741 C C . GLU A 1 576 ? 8.141 -45.808 -2.412 1.00 84.12 576 GLU A C 1
ATOM 4743 O O . GLU A 1 576 ? 7.332 -44.909 -2.171 1.00 84.12 576 GLU A O 1
ATOM 4748 N N . LYS A 1 577 ? 9.455 -45.627 -2.244 1.00 84.81 577 LYS A N 1
ATOM 4749 C CA . LYS A 1 577 ? 10.056 -44.371 -1.768 1.00 84.81 577 LYS A CA 1
ATOM 4750 C C . LYS A 1 577 ? 9.822 -43.223 -2.741 1.00 84.81 577 LYS A C 1
ATOM 4752 O O . LYS A 1 577 ? 9.519 -42.112 -2.311 1.00 84.81 577 LYS A O 1
ATOM 4757 N N . ALA A 1 578 ? 9.904 -43.487 -4.045 1.00 83.81 578 ALA A N 1
ATOM 4758 C CA . ALA A 1 578 ? 9.565 -42.504 -5.066 1.00 83.81 578 ALA A CA 1
ATOM 4759 C C . ALA A 1 578 ? 8.092 -42.067 -4.956 1.00 83.81 578 ALA A C 1
ATOM 4761 O O . ALA A 1 578 ? 7.806 -40.872 -4.960 1.00 83.81 578 ALA A O 1
ATOM 4762 N N . MET A 1 579 ? 7.155 -43.004 -4.760 1.00 84.50 579 MET A N 1
ATOM 4763 C CA . MET A 1 579 ? 5.741 -42.679 -4.522 1.00 84.50 579 MET A CA 1
ATOM 4764 C C . MET A 1 579 ? 5.520 -41.881 -3.230 1.00 84.50 579 MET A C 1
ATOM 4766 O O . MET A 1 579 ? 4.704 -40.957 -3.218 1.00 84.50 579 MET A O 1
ATOM 4770 N N . GLN A 1 580 ? 6.245 -42.198 -2.154 1.00 87.69 580 GLN A N 1
ATOM 4771 C CA . GLN A 1 580 ? 6.185 -41.421 -0.914 1.00 87.69 580 GLN A CA 1
ATOM 4772 C C . GLN A 1 580 ? 6.667 -39.982 -1.135 1.00 87.69 580 GLN A C 1
ATOM 4774 O O . GLN A 1 580 ? 5.981 -39.047 -0.721 1.00 87.69 580 GLN A O 1
ATOM 4779 N N . LEU A 1 581 ? 7.782 -39.785 -1.844 1.00 88.88 581 LEU A N 1
ATOM 4780 C CA . LEU A 1 581 ? 8.299 -38.451 -2.155 1.00 88.88 581 LEU A CA 1
ATOM 4781 C C . LEU A 1 581 ? 7.338 -37.652 -3.052 1.00 88.88 581 LEU A C 1
ATOM 4783 O O . LEU A 1 581 ? 7.101 -36.473 -2.789 1.00 88.88 581 LEU A O 1
ATOM 4787 N N . ILE A 1 582 ? 6.701 -38.299 -4.035 1.00 87.38 582 ILE A N 1
ATOM 4788 C CA . ILE A 1 582 ? 5.642 -37.682 -4.849 1.00 87.38 582 ILE A CA 1
ATOM 4789 C C . ILE A 1 582 ? 4.501 -37.190 -3.952 1.00 87.38 582 ILE A C 1
ATOM 4791 O O . ILE A 1 582 ? 4.090 -36.040 -4.072 1.00 87.38 582 ILE A O 1
ATOM 4795 N N . SER A 1 583 ? 4.034 -38.014 -3.007 1.00 88.62 583 SER A N 1
ATOM 4796 C CA . SER A 1 583 ? 2.933 -37.633 -2.109 1.00 88.62 583 SER A CA 1
ATOM 4797 C C . SER A 1 583 ? 3.265 -36.435 -1.208 1.00 88.62 583 SER A C 1
ATOM 4799 O O . SER A 1 583 ? 2.370 -35.681 -0.828 1.00 88.62 583 SER A O 1
ATOM 4801 N N . ILE A 1 584 ? 4.549 -36.236 -0.888 1.00 90.38 584 ILE A N 1
ATOM 4802 C CA . ILE A 1 584 ? 5.034 -35.068 -0.146 1.00 90.38 584 ILE A CA 1
ATOM 4803 C C . ILE A 1 584 ? 4.982 -33.822 -1.041 1.00 90.38 584 ILE A C 1
ATOM 4805 O O . ILE A 1 584 ? 4.436 -32.800 -0.632 1.00 90.38 584 ILE A O 1
ATOM 4809 N N . ILE A 1 585 ? 5.496 -33.910 -2.271 1.00 86.75 585 ILE A N 1
ATOM 4810 C CA . ILE A 1 585 ? 5.590 -32.774 -3.204 1.00 86.75 585 ILE A CA 1
ATOM 4811 C C . ILE A 1 585 ? 4.219 -32.356 -3.747 1.00 86.75 585 ILE A C 1
ATOM 4813 O O . ILE A 1 585 ? 3.978 -31.165 -3.931 1.00 86.75 585 ILE A O 1
ATOM 4817 N N . GLU A 1 586 ? 3.294 -33.297 -3.959 1.00 86.00 586 GLU A N 1
ATOM 4818 C CA . GLU A 1 586 ? 1.923 -33.012 -4.414 1.00 86.00 586 GLU A CA 1
ATOM 4819 C C . GLU A 1 586 ? 1.151 -32.106 -3.430 1.00 86.00 586 GLU A C 1
ATOM 4821 O O . GLU A 1 586 ? 0.197 -31.437 -3.828 1.00 86.00 586 GLU A O 1
ATOM 4826 N N . ARG A 1 587 ? 1.578 -32.021 -2.158 1.00 85.81 587 ARG A N 1
ATOM 4827 C CA . ARG A 1 587 ? 1.031 -31.058 -1.183 1.00 85.81 587 ARG A CA 1
ATOM 4828 C C . ARG A 1 587 ? 1.474 -29.615 -1.440 1.00 85.81 587 ARG A C 1
ATOM 4830 O O . ARG A 1 587 ? 0.798 -28.688 -0.996 1.00 85.81 587 ARG A O 1
ATOM 4837 N N . GLY A 1 588 ? 2.596 -29.423 -2.126 1.00 83.38 588 GLY A N 1
ATOM 4838 C CA . GLY A 1 588 ? 3.170 -28.127 -2.465 1.00 83.38 588 GLY A CA 1
ATOM 4839 C C . GLY A 1 588 ? 4.668 -28.035 -2.174 1.00 83.38 588 GLY A C 1
ATOM 4840 O O . GLY A 1 588 ? 5.269 -28.922 -1.567 1.00 83.38 588 GLY A O 1
ATOM 4841 N N . SER A 1 589 ? 5.281 -26.929 -2.600 1.00 86.12 589 SER A N 1
ATOM 4842 C CA . SER A 1 589 ? 6.715 -26.692 -2.401 1.00 86.12 589 SER A CA 1
ATOM 4843 C C . SER A 1 589 ? 7.046 -26.518 -0.921 1.00 86.12 589 SER A C 1
ATOM 4845 O O . SER A 1 589 ? 6.167 -26.308 -0.088 1.00 86.12 589 SER A O 1
ATOM 4847 N N . PHE A 1 590 ? 8.320 -26.642 -0.561 1.00 91.50 590 PHE A N 1
ATOM 4848 C CA . PHE A 1 590 ? 8.737 -26.535 0.832 1.00 91.50 590 PHE A CA 1
ATOM 4849 C C . PHE A 1 590 ? 8.515 -25.110 1.374 1.00 91.50 590 PHE A C 1
ATOM 4851 O O . PHE A 1 590 ? 9.190 -24.162 0.961 1.00 91.50 590 PHE A O 1
ATOM 4858 N N . LEU A 1 591 ? 7.564 -24.963 2.305 1.00 91.88 591 LEU A N 1
ATOM 4859 C CA . LEU A 1 591 ? 7.194 -23.712 2.978 1.00 91.88 591 LEU A CA 1
ATOM 4860 C C . LEU A 1 591 ? 7.109 -22.486 2.029 1.00 91.88 591 LEU A C 1
ATOM 4862 O O . LEU A 1 591 ? 7.848 -21.509 2.224 1.00 91.88 591 LEU A O 1
ATOM 4866 N N . PRO A 1 592 ? 6.198 -22.469 1.032 1.00 81.56 592 PRO A N 1
ATOM 4867 C CA . PRO A 1 592 ? 6.173 -21.443 -0.014 1.00 81.56 592 PRO A CA 1
ATOM 4868 C C . PRO A 1 592 ? 5.913 -20.049 0.560 1.00 81.56 592 PRO A C 1
ATOM 4870 O O . PRO A 1 592 ? 6.511 -19.074 0.122 1.00 81.56 592 PRO A O 1
ATOM 4873 N N . ASN A 1 593 ? 5.085 -19.979 1.606 1.00 83.88 593 ASN A N 1
ATOM 4874 C CA . ASN A 1 593 ? 4.656 -18.742 2.255 1.00 83.88 593 ASN A CA 1
ATOM 4875 C C . ASN A 1 593 ? 5.544 -18.325 3.449 1.00 83.88 593 ASN A C 1
ATOM 4877 O O . ASN A 1 593 ? 5.179 -17.425 4.207 1.00 83.88 593 ASN A O 1
ATOM 4881 N N . ALA A 1 594 ? 6.671 -19.008 3.696 1.00 86.19 594 ALA A N 1
ATOM 4882 C CA . ALA A 1 594 ? 7.633 -18.622 4.731 1.00 86.19 594 ALA A CA 1
ATOM 4883 C C . ALA A 1 594 ? 8.814 -17.864 4.108 1.00 86.19 594 ALA A C 1
ATOM 4885 O O . ALA A 1 594 ? 9.658 -18.471 3.456 1.00 86.19 594 ALA A O 1
ATOM 4886 N N . GLU A 1 595 ? 8.885 -16.553 4.319 1.00 84.62 595 GLU A N 1
ATOM 4887 C CA . GLU A 1 595 ? 9.899 -15.664 3.727 1.00 84.62 595 GLU A CA 1
ATOM 4888 C C . GLU A 1 595 ? 11.003 -15.313 4.747 1.00 84.62 595 GLU A C 1
ATOM 4890 O O . GLU A 1 595 ? 11.199 -14.149 5.097 1.00 84.62 595 GLU A O 1
ATOM 4895 N N . TYR A 1 596 ? 11.693 -16.326 5.286 1.00 87.88 596 TYR A N 1
ATOM 4896 C CA . TYR A 1 596 ? 12.852 -16.120 6.168 1.00 87.88 596 TYR A CA 1
ATOM 4897 C C . TYR A 1 596 ? 14.150 -16.253 5.364 1.00 87.88 596 TYR A C 1
ATOM 4899 O O . TYR A 1 596 ? 14.372 -17.287 4.748 1.00 87.88 596 TYR A O 1
ATOM 4907 N N . GLU A 1 597 ? 15.042 -15.262 5.422 1.00 82.19 597 GLU A N 1
ATOM 4908 C CA . GLU A 1 597 ? 16.293 -15.242 4.634 1.00 82.19 597 GLU A CA 1
ATOM 4909 C C . GLU A 1 597 ? 17.158 -16.498 4.851 1.00 82.19 597 GLU A C 1
ATOM 4911 O O . GLU A 1 597 ? 17.672 -17.098 3.912 1.00 82.19 597 GLU A O 1
ATOM 4916 N N . TRP A 1 598 ? 17.272 -16.964 6.099 1.00 91.75 598 TRP A N 1
ATOM 4917 C CA . TRP A 1 598 ? 18.040 -18.170 6.422 1.00 91.75 598 TRP A CA 1
ATOM 4918 C C . TRP A 1 598 ? 17.394 -19.467 5.906 1.00 91.75 598 TRP A C 1
ATOM 4920 O O . TRP A 1 598 ? 18.066 -20.497 5.843 1.00 91.75 598 TRP A O 1
ATOM 4930 N N . LEU A 1 599 ? 16.107 -19.433 5.545 1.00 93.00 599 LEU A N 1
ATOM 4931 C CA . LEU A 1 599 ? 15.359 -20.574 5.017 1.00 93.00 599 LEU A CA 1
ATOM 4932 C C . LEU A 1 599 ? 15.588 -20.769 3.512 1.00 93.00 599 LEU A C 1
ATOM 4934 O O . LEU A 1 599 ? 15.429 -21.885 3.024 1.00 93.00 599 LEU A O 1
ATOM 4938 N N . ASP A 1 600 ? 15.999 -19.732 2.777 1.00 86.31 600 ASP A N 1
ATOM 4939 C CA . ASP A 1 600 ? 16.197 -19.814 1.323 1.00 86.31 600 ASP A CA 1
ATOM 4940 C C . ASP A 1 600 ? 17.295 -20.816 0.943 1.00 86.31 600 ASP A C 1
ATOM 4942 O O . ASP A 1 600 ? 17.161 -21.540 -0.044 1.00 86.31 600 ASP A O 1
ATOM 4946 N N . ALA A 1 601 ? 18.335 -20.936 1.776 1.00 86.81 601 ALA A N 1
ATOM 4947 C CA . ALA A 1 601 ? 19.366 -21.959 1.615 1.00 86.81 601 ALA A CA 1
ATOM 4948 C C . ALA A 1 601 ? 18.774 -23.377 1.680 1.00 86.81 601 ALA A C 1
ATOM 4950 O O . ALA A 1 601 ? 19.065 -24.190 0.808 1.00 86.81 601 ALA A O 1
ATOM 4951 N N . PHE A 1 602 ? 17.882 -23.645 2.643 1.00 91.50 602 PHE A N 1
ATOM 4952 C CA . PHE A 1 602 ? 17.178 -24.928 2.732 1.00 91.50 602 PHE A CA 1
ATOM 4953 C C . PHE A 1 602 ? 16.261 -25.149 1.531 1.00 91.50 602 PHE A C 1
ATOM 4955 O O . PHE A 1 602 ? 16.258 -26.233 0.967 1.00 91.50 602 PHE A O 1
ATOM 4962 N N . LYS A 1 603 ? 15.485 -24.139 1.117 1.00 91.31 603 LYS A N 1
ATOM 4963 C CA . LYS A 1 603 ? 14.577 -24.262 -0.037 1.00 91.31 603 LYS A CA 1
ATOM 4964 C C . LYS A 1 603 ? 15.328 -24.615 -1.317 1.00 91.31 603 LYS A C 1
ATOM 4966 O O . LYS A 1 603 ? 14.882 -25.489 -2.057 1.00 91.31 603 LYS A O 1
ATOM 4971 N N . SER A 1 604 ? 16.452 -23.944 -1.561 1.00 86.38 604 SER A N 1
ATOM 4972 C CA . SER A 1 604 ? 17.313 -24.199 -2.717 1.00 86.38 604 SER A CA 1
ATOM 4973 C C . SER A 1 604 ? 17.940 -25.593 -2.647 1.00 86.38 604 SER A C 1
ATOM 4975 O O . SER A 1 604 ? 17.841 -26.359 -3.601 1.00 86.38 604 SER A O 1
ATOM 4977 N N . GLU A 1 605 ? 18.504 -25.961 -1.492 1.00 89.50 605 GLU A N 1
ATOM 4978 C CA . GLU A 1 605 ? 19.083 -27.287 -1.246 1.00 89.50 605 GLU A CA 1
ATOM 4979 C C . GLU A 1 605 ? 18.058 -28.406 -1.471 1.00 89.50 605 GLU A C 1
ATOM 4981 O O . GLU A 1 605 ? 18.316 -29.309 -2.257 1.00 89.50 605 GLU A O 1
ATOM 4986 N N . ILE A 1 606 ? 16.870 -28.301 -0.867 1.00 90.88 606 ILE A N 1
ATOM 4987 C CA . ILE A 1 606 ? 15.784 -29.282 -1.002 1.00 90.88 606 ILE A CA 1
ATOM 4988 C C . ILE A 1 606 ? 15.331 -29.406 -2.457 1.00 90.88 606 ILE A C 1
ATOM 4990 O O . ILE A 1 606 ? 15.140 -30.509 -2.956 1.00 90.88 606 ILE A O 1
ATOM 4994 N N . SER A 1 607 ? 15.165 -28.278 -3.152 1.00 88.81 607 SER A N 1
ATOM 4995 C CA . SER A 1 607 ? 14.745 -28.276 -4.556 1.00 88.81 607 SER A CA 1
ATOM 4996 C C . SER A 1 607 ? 15.746 -29.025 -5.437 1.00 88.81 607 SER A C 1
ATOM 4998 O O . SER A 1 607 ? 15.345 -29.882 -6.222 1.00 88.81 607 SER A O 1
ATOM 5000 N N . ASN A 1 608 ? 17.043 -28.758 -5.257 1.00 87.19 608 ASN A N 1
ATOM 5001 C CA . ASN A 1 608 ? 18.107 -29.424 -6.008 1.00 87.19 608 ASN A CA 1
ATOM 5002 C C . ASN A 1 608 ? 18.213 -30.915 -5.654 1.00 87.19 608 ASN A C 1
ATOM 5004 O O . ASN A 1 608 ? 18.251 -31.749 -6.551 1.00 87.19 608 ASN A O 1
ATOM 5008 N N . GLU A 1 609 ? 18.182 -31.264 -4.364 1.00 88.88 609 GLU A N 1
ATOM 5009 C CA . GLU A 1 609 ? 18.240 -32.658 -3.904 1.00 88.88 609 GLU A CA 1
ATOM 5010 C C . GLU A 1 609 ? 17.079 -33.499 -4.458 1.00 88.88 609 GLU A C 1
ATOM 5012 O O . GLU A 1 609 ? 17.289 -34.631 -4.893 1.00 88.88 609 GLU A O 1
ATOM 5017 N N . ILE A 1 610 ? 15.857 -32.952 -4.489 1.00 88.44 610 ILE A N 1
ATOM 5018 C CA . ILE A 1 610 ? 14.695 -33.640 -5.069 1.00 88.44 610 ILE A CA 1
ATOM 5019 C C . ILE A 1 610 ? 14.901 -33.895 -6.565 1.00 88.44 610 ILE A C 1
ATOM 5021 O O . ILE A 1 610 ? 14.652 -35.008 -7.035 1.00 88.44 610 ILE A O 1
ATOM 5025 N N . ILE A 1 611 ? 15.346 -32.878 -7.310 1.00 87.25 611 ILE A N 1
ATOM 5026 C CA . ILE A 1 611 ? 15.607 -32.997 -8.750 1.00 87.25 611 ILE A CA 1
ATOM 5027 C C . ILE A 1 611 ? 16.676 -34.064 -9.002 1.00 87.25 611 ILE A C 1
ATOM 5029 O O . ILE A 1 611 ? 16.479 -34.936 -9.847 1.00 87.25 611 ILE A O 1
ATOM 5033 N N . ASP A 1 612 ? 17.768 -34.050 -8.238 1.00 86.31 612 ASP A N 1
ATOM 5034 C CA . ASP A 1 612 ? 18.864 -35.011 -8.371 1.00 86.31 612 ASP A CA 1
ATOM 5035 C C . ASP A 1 612 ? 18.410 -36.448 -8.087 1.00 86.31 612 ASP A C 1
ATOM 5037 O O . ASP A 1 612 ? 18.727 -37.365 -8.853 1.00 86.31 612 ASP A O 1
ATOM 5041 N N . VAL A 1 613 ? 17.623 -36.654 -7.025 1.00 85.62 613 VAL A N 1
ATOM 5042 C CA . VAL A 1 613 ? 17.074 -37.970 -6.664 1.00 85.62 613 VAL A CA 1
ATOM 5043 C C . VAL A 1 613 ? 16.150 -38.499 -7.759 1.00 85.62 613 VAL A C 1
ATOM 5045 O O . VAL A 1 613 ? 16.268 -39.663 -8.154 1.00 85.62 613 VAL A O 1
ATOM 5048 N N . TYR A 1 614 ? 15.269 -37.659 -8.305 1.00 86.31 614 TYR A N 1
ATOM 5049 C CA . TYR A 1 614 ? 14.394 -38.067 -9.401 1.00 86.31 614 TYR A CA 1
ATOM 5050 C C . TYR A 1 614 ? 15.146 -38.313 -10.702 1.00 86.31 614 TYR A C 1
ATOM 5052 O O . TYR A 1 614 ? 14.901 -39.333 -11.342 1.00 86.31 614 TYR A O 1
ATOM 5060 N N . ASN A 1 615 ? 16.109 -37.470 -11.069 1.00 84.12 615 ASN A N 1
ATOM 5061 C CA . ASN A 1 615 ? 16.927 -37.693 -12.259 1.00 84.12 615 ASN A CA 1
ATOM 5062 C C . ASN A 1 615 ? 17.746 -38.983 -12.148 1.00 84.12 615 ASN A C 1
ATOM 5064 O O . ASN A 1 615 ? 17.835 -39.744 -13.114 1.00 84.12 615 ASN A O 1
ATOM 5068 N N . HIS A 1 616 ? 18.311 -39.275 -10.972 1.00 82.94 616 HIS A N 1
ATOM 5069 C CA . HIS A 1 616 ? 19.010 -40.535 -10.726 1.00 82.94 616 HIS A CA 1
ATOM 5070 C C . HIS A 1 616 ? 18.075 -41.737 -10.881 1.00 82.94 616 HIS A C 1
ATOM 5072 O O . HIS A 1 616 ? 18.428 -42.728 -11.525 1.00 82.94 616 HIS A O 1
ATOM 5078 N N . TYR A 1 617 ? 16.869 -41.640 -10.324 1.00 83.88 617 TYR A N 1
ATOM 5079 C CA . TYR A 1 617 ? 15.885 -42.707 -10.400 1.00 83.88 617 TYR A CA 1
ATOM 5080 C C . TYR A 1 617 ? 15.379 -42.932 -11.827 1.00 83.88 617 TYR A C 1
ATOM 5082 O O . TYR A 1 617 ? 15.388 -44.069 -12.294 1.00 83.88 617 TYR A O 1
ATOM 5090 N N . ILE A 1 618 ? 15.051 -41.870 -12.567 1.00 83.44 618 ILE A N 1
ATOM 5091 C CA . ILE A 1 618 ? 14.628 -41.969 -13.969 1.00 83.44 618 ILE A CA 1
ATOM 5092 C C . ILE A 1 618 ? 15.727 -42.607 -14.828 1.00 83.44 618 ILE A C 1
ATOM 5094 O O . ILE A 1 618 ? 15.439 -43.495 -15.623 1.00 83.44 618 ILE A O 1
ATOM 5098 N N . LYS A 1 619 ? 16.999 -42.237 -14.620 1.00 81.62 619 LYS A N 1
ATOM 5099 C CA . LYS A 1 619 ? 18.147 -42.850 -15.318 1.00 81.62 619 LYS A CA 1
ATOM 5100 C C . LYS A 1 619 ? 18.325 -44.342 -15.004 1.00 81.62 619 LYS A C 1
ATOM 5102 O O . LYS A 1 619 ? 19.024 -45.036 -15.738 1.00 81.62 619 LYS A O 1
ATOM 5107 N N . SER A 1 620 ? 17.727 -44.839 -13.922 1.00 79.69 620 SER A N 1
ATOM 5108 C CA . SER A 1 620 ? 17.817 -46.242 -13.505 1.00 79.69 620 SER A CA 1
ATOM 5109 C C . SER A 1 620 ? 16.693 -47.136 -14.043 1.00 79.69 620 SER A C 1
ATOM 5111 O O . SER A 1 620 ? 16.783 -48.357 -13.903 1.00 79.69 620 SER A O 1
ATOM 5113 N N . ILE A 1 621 ? 15.663 -46.546 -14.655 1.00 79.44 621 ILE A N 1
ATOM 5114 C CA . ILE A 1 621 ? 14.449 -47.222 -15.122 1.00 79.44 621 ILE A CA 1
ATOM 5115 C C . ILE A 1 621 ? 14.418 -47.191 -16.647 1.00 79.44 621 ILE A C 1
ATOM 5117 O O . ILE A 1 621 ? 14.761 -46.186 -17.266 1.00 79.44 621 ILE A O 1
ATOM 5121 N N . ASP A 1 622 ? 13.981 -48.285 -17.266 1.00 77.75 622 ASP A N 1
ATOM 5122 C CA . ASP A 1 622 ? 13.735 -48.280 -18.704 1.00 77.75 622 ASP A CA 1
ATOM 5123 C C . ASP A 1 622 ? 12.456 -47.494 -19.025 1.00 77.75 622 ASP A C 1
ATOM 5125 O O . ASP A 1 622 ? 11.404 -47.733 -18.425 1.00 77.75 622 ASP A O 1
ATOM 5129 N N . LEU A 1 623 ? 12.527 -46.590 -20.004 1.00 73.69 623 LEU A N 1
ATOM 5130 C CA . LEU A 1 623 ? 11.430 -45.701 -20.400 1.00 73.69 623 LEU A CA 1
ATOM 5131 C C . LEU A 1 623 ? 10.152 -46.461 -20.791 1.00 73.69 623 LEU A C 1
ATOM 5133 O O . LEU A 1 623 ? 9.054 -45.921 -20.684 1.00 73.69 623 LEU A O 1
ATOM 5137 N N . SER A 1 624 ? 10.299 -47.709 -21.243 1.00 74.62 624 SER A N 1
ATOM 5138 C CA . SER A 1 624 ? 9.193 -48.576 -21.656 1.00 74.62 624 SER A CA 1
ATOM 5139 C C . SER A 1 624 ? 8.462 -49.267 -20.495 1.00 74.62 624 SER A C 1
ATOM 5141 O O . SER A 1 624 ? 7.357 -49.771 -20.689 1.00 74.62 624 SER A O 1
ATOM 5143 N N . SER A 1 625 ? 9.056 -49.290 -19.296 1.00 78.62 625 SER A N 1
ATOM 5144 C CA . SER A 1 625 ? 8.578 -50.114 -18.177 1.00 78.62 625 SER A CA 1
ATOM 5145 C C . SER A 1 625 ? 7.359 -49.533 -17.453 1.00 78.62 625 SER A C 1
ATOM 5147 O O . SER A 1 625 ? 6.423 -50.275 -17.165 1.00 78.62 625 SER A O 1
ATOM 5149 N N . ASP A 1 626 ? 7.342 -48.220 -17.197 1.00 83.69 626 ASP A N 1
ATOM 5150 C CA . ASP A 1 626 ? 6.196 -47.510 -16.610 1.00 83.69 626 ASP A CA 1
ATOM 5151 C C . ASP A 1 626 ? 6.146 -46.034 -17.069 1.00 83.69 626 ASP A C 1
ATOM 5153 O O . ASP A 1 626 ? 6.569 -45.118 -16.350 1.00 83.69 626 ASP A O 1
ATOM 5157 N N . PRO A 1 627 ? 5.643 -45.767 -18.291 1.00 86.62 627 PRO A N 1
ATOM 5158 C CA . PRO A 1 627 ? 5.569 -44.409 -18.829 1.00 86.62 627 PRO A CA 1
ATOM 5159 C C . PRO A 1 627 ? 4.659 -43.470 -18.018 1.00 86.62 627 PRO A C 1
ATOM 5161 O O . PRO A 1 627 ? 4.907 -42.266 -17.965 1.00 86.62 627 PRO A O 1
ATOM 5164 N N . GLU A 1 628 ? 3.599 -43.987 -17.386 1.00 87.69 628 GLU A N 1
ATOM 5165 C CA . GLU A 1 628 ? 2.654 -43.178 -16.601 1.00 87.69 628 GLU A CA 1
ATOM 5166 C C . GLU A 1 628 ? 3.333 -42.659 -15.319 1.00 87.69 628 GLU A C 1
ATOM 5168 O O . GLU A 1 628 ? 3.171 -41.495 -14.943 1.00 87.69 628 GLU A O 1
ATOM 5173 N N . PHE A 1 629 ? 4.165 -43.486 -14.685 1.00 86.19 629 PHE A N 1
ATOM 5174 C CA . PHE A 1 629 ? 4.942 -43.089 -13.516 1.00 86.19 629 PHE A CA 1
ATOM 5175 C C . PHE A 1 629 ? 6.059 -42.089 -13.841 1.00 86.19 629 PHE A C 1
ATOM 5177 O O . PHE A 1 629 ? 6.244 -41.115 -13.108 1.00 86.19 629 PHE A O 1
ATOM 5184 N N . LEU A 1 630 ? 6.744 -42.255 -14.976 1.00 88.69 630 LEU A N 1
ATOM 5185 C CA . LEU A 1 630 ? 7.745 -41.293 -15.455 1.00 88.69 630 LEU A CA 1
ATOM 5186 C C . LEU A 1 630 ? 7.142 -39.912 -15.748 1.00 88.69 630 LEU A C 1
ATOM 5188 O O . LEU A 1 630 ? 7.782 -38.890 -15.485 1.00 88.69 630 LEU A O 1
ATOM 5192 N N . ILE A 1 631 ? 5.895 -39.860 -16.229 1.00 90.44 631 ILE A N 1
ATOM 5193 C CA . ILE A 1 631 ? 5.156 -38.600 -16.386 1.00 90.44 631 ILE A CA 1
ATOM 5194 C C . ILE A 1 631 ? 4.938 -37.933 -15.024 1.00 90.44 631 ILE A C 1
ATOM 5196 O O . ILE A 1 631 ? 5.219 -36.743 -14.898 1.00 90.44 631 ILE A O 1
ATOM 5200 N N . ARG A 1 632 ? 4.512 -38.685 -13.998 1.00 88.31 632 ARG A N 1
ATOM 5201 C CA . ARG A 1 632 ? 4.310 -38.138 -12.642 1.00 88.31 632 ARG A CA 1
ATOM 5202 C C . ARG A 1 632 ? 5.601 -37.587 -12.036 1.00 88.31 632 ARG A C 1
ATOM 5204 O O . ARG A 1 632 ? 5.584 -36.497 -11.475 1.00 88.31 632 ARG A O 1
ATOM 5211 N N . LEU A 1 633 ? 6.720 -38.296 -12.188 1.00 88.06 633 LEU A N 1
ATOM 5212 C CA . LEU A 1 633 ? 8.032 -37.810 -11.738 1.00 88.06 633 LEU A CA 1
ATOM 5213 C C . LEU A 1 633 ? 8.431 -36.520 -12.460 1.00 88.06 633 LEU A C 1
ATOM 5215 O O . LEU A 1 633 ? 8.861 -35.558 -11.825 1.00 88.06 633 LEU A O 1
ATOM 5219 N N . SER A 1 634 ? 8.225 -36.477 -13.777 1.00 89.94 634 SER A N 1
ATOM 5220 C CA . SER A 1 634 ? 8.504 -35.287 -14.584 1.00 89.94 634 SER A CA 1
ATOM 5221 C C . SER A 1 634 ? 7.627 -34.100 -14.170 1.00 89.94 634 SER A C 1
ATOM 5223 O O . SER A 1 634 ? 8.108 -32.972 -14.121 1.00 89.94 634 SER A O 1
ATOM 5225 N N . ASP A 1 635 ? 6.358 -34.336 -13.826 1.00 88.75 635 ASP A N 1
ATOM 5226 C CA . ASP A 1 635 ? 5.449 -33.307 -13.309 1.00 88.75 635 ASP A CA 1
ATOM 5227 C C . ASP A 1 635 ? 5.908 -32.746 -11.959 1.00 88.75 635 ASP A C 1
ATOM 5229 O O . ASP A 1 635 ? 5.851 -31.533 -11.749 1.00 88.75 635 ASP A O 1
ATOM 5233 N N . CYS A 1 636 ? 6.426 -33.595 -11.067 1.00 86.25 636 CYS A N 1
ATOM 5234 C CA . CYS A 1 636 ? 7.031 -33.137 -9.818 1.00 86.25 636 CYS A CA 1
ATOM 5235 C C . CYS A 1 636 ? 8.285 -32.286 -10.061 1.00 86.25 636 CYS A C 1
ATOM 5237 O O . CYS A 1 636 ? 8.452 -31.268 -9.392 1.00 86.25 636 CYS A O 1
ATOM 5239 N N . ILE A 1 637 ? 9.141 -32.660 -11.020 1.00 88.44 637 ILE A N 1
ATOM 5240 C CA . ILE A 1 637 ? 10.310 -31.844 -11.387 1.00 88.44 637 ILE A CA 1
ATOM 5241 C C . ILE A 1 637 ? 9.854 -30.495 -11.949 1.00 88.44 637 ILE A C 1
ATOM 5243 O O . ILE A 1 637 ? 10.336 -29.470 -11.487 1.00 88.44 637 ILE A O 1
ATOM 5247 N N . PHE A 1 638 ? 8.875 -30.463 -12.858 1.00 86.88 638 PHE A N 1
ATOM 5248 C CA . PHE A 1 638 ? 8.358 -29.209 -13.425 1.00 86.88 638 PHE A CA 1
ATOM 5249 C C . PHE A 1 638 ? 7.723 -28.270 -12.409 1.00 86.88 638 PHE A C 1
ATOM 5251 O O . PHE A 1 638 ? 7.706 -27.055 -12.608 1.00 86.88 638 PHE A O 1
ATOM 5258 N N . TYR A 1 639 ? 7.178 -28.824 -11.332 1.00 83.88 639 TYR A N 1
ATOM 5259 C CA . TYR A 1 639 ? 6.653 -28.028 -10.236 1.00 83.88 639 TYR A CA 1
ATOM 5260 C C . TYR A 1 639 ? 7.762 -27.256 -9.493 1.00 83.88 639 TYR A C 1
ATOM 5262 O O . TYR A 1 639 ? 7.505 -26.174 -8.968 1.00 83.88 639 TYR A O 1
ATOM 5270 N N . ILE A 1 640 ? 8.989 -27.789 -9.477 1.00 82.75 640 ILE A N 1
ATOM 5271 C CA . ILE A 1 640 ? 10.168 -27.186 -8.838 1.00 82.75 640 ILE A CA 1
ATOM 5272 C C . ILE A 1 640 ? 10.952 -26.326 -9.841 1.00 82.75 640 ILE A C 1
ATOM 5274 O O . ILE A 1 640 ? 11.271 -25.174 -9.555 1.00 82.75 640 ILE A O 1
ATOM 5278 N N . ASP A 1 641 ? 11.227 -26.877 -11.022 1.00 85.75 641 ASP A N 1
ATOM 5279 C CA . ASP A 1 641 ? 11.972 -26.268 -12.120 1.00 85.75 641 ASP A CA 1
ATOM 5280 C C . ASP A 1 641 ? 11.165 -26.378 -13.433 1.00 85.75 641 ASP A C 1
ATOM 5282 O O . ASP A 1 641 ? 11.239 -27.388 -14.144 1.00 85.75 641 ASP A O 1
ATOM 5286 N N . PRO A 1 642 ? 10.384 -25.339 -13.788 1.00 88.50 642 PRO A N 1
ATOM 5287 C CA . PRO A 1 642 ? 9.542 -25.334 -14.987 1.00 88.50 642 PRO A CA 1
ATOM 5288 C C . PRO A 1 642 ? 10.309 -25.444 -16.312 1.00 88.50 642 PRO A C 1
ATOM 5290 O O . PRO A 1 642 ? 9.697 -25.711 -17.347 1.00 88.50 642 PRO A O 1
ATOM 5293 N N . VAL A 1 643 ? 11.624 -25.207 -16.295 1.00 90.81 643 VAL A N 1
ATOM 5294 C CA . VAL A 1 643 ? 12.499 -25.194 -17.477 1.00 90.81 643 VAL A CA 1
ATOM 5295 C C . VAL A 1 643 ? 13.535 -26.313 -17.435 1.00 90.81 643 VAL A C 1
ATOM 5297 O O . VAL A 1 643 ? 14.546 -26.259 -18.133 1.00 90.81 643 VAL A O 1
ATOM 5300 N N . ASN A 1 644 ? 13.227 -27.387 -16.708 1.00 90.56 644 ASN A N 1
ATOM 5301 C CA . ASN A 1 644 ? 14.049 -28.583 -16.683 1.00 90.56 644 ASN A CA 1
ATOM 5302 C C . ASN A 1 644 ? 13.993 -29.357 -18.017 1.00 90.56 644 ASN A C 1
ATOM 5304 O O . ASN A 1 644 ? 12.975 -29.963 -18.368 1.00 90.56 644 ASN A O 1
ATOM 5308 N N . GLU A 1 645 ? 15.098 -29.351 -18.767 1.00 91.25 645 GLU A N 1
ATOM 5309 C CA . GLU A 1 645 ? 15.194 -30.022 -20.071 1.00 91.25 645 GLU A CA 1
ATOM 5310 C C . GLU A 1 645 ? 15.049 -31.550 -19.977 1.00 91.25 645 GLU A C 1
ATOM 5312 O O . GLU A 1 645 ? 14.368 -32.148 -20.813 1.00 91.25 645 GLU A O 1
ATOM 5317 N N . GLU A 1 646 ? 15.661 -32.196 -18.974 1.00 89.38 646 GLU A N 1
ATOM 5318 C CA . GLU A 1 646 ? 15.604 -33.659 -18.823 1.00 89.38 646 GLU A CA 1
ATOM 5319 C C . GLU A 1 646 ? 14.154 -34.115 -18.594 1.00 89.38 646 GLU A C 1
ATOM 5321 O O . GLU A 1 646 ? 13.651 -34.967 -19.334 1.00 89.38 646 GLU A O 1
ATOM 5326 N N . ALA A 1 647 ? 13.446 -33.492 -17.644 1.00 91.19 647 ALA A N 1
ATOM 5327 C CA . ALA A 1 647 ? 12.042 -33.795 -17.361 1.00 91.19 647 ALA A CA 1
ATOM 5328 C C . ALA A 1 647 ? 11.137 -33.579 -18.585 1.00 91.19 647 ALA A C 1
ATOM 5330 O O . ALA A 1 647 ? 10.227 -34.372 -18.842 1.00 91.19 647 ALA A O 1
ATOM 5331 N N . MET A 1 648 ? 11.408 -32.543 -19.385 1.00 94.44 648 MET A N 1
ATOM 5332 C CA . MET A 1 648 ? 10.695 -32.297 -20.639 1.00 94.44 648 MET A CA 1
ATOM 5333 C C . MET A 1 648 ? 10.864 -33.442 -21.633 1.00 94.44 648 MET A C 1
ATOM 5335 O O . MET A 1 648 ? 9.862 -33.942 -22.159 1.00 94.44 648 MET A O 1
ATOM 5339 N N . ILE A 1 649 ? 12.100 -33.888 -21.856 1.00 93.06 649 ILE A N 1
ATOM 5340 C CA . ILE A 1 649 ? 12.403 -34.977 -22.789 1.00 93.06 649 ILE A CA 1
ATOM 5341 C C . ILE A 1 649 ? 11.711 -36.263 -22.329 1.00 93.06 649 ILE A C 1
ATOM 5343 O O . ILE A 1 649 ? 11.004 -36.901 -23.113 1.00 93.06 649 ILE A O 1
ATOM 5347 N N . ILE A 1 650 ? 11.859 -36.616 -21.049 1.00 92.06 650 ILE A N 1
ATOM 5348 C CA . ILE A 1 650 ? 11.281 -37.831 -20.463 1.00 92.06 650 ILE A CA 1
ATOM 5349 C C . ILE A 1 650 ? 9.757 -37.817 -20.588 1.00 92.06 650 ILE A C 1
ATOM 5351 O O . ILE A 1 650 ? 9.168 -38.798 -21.053 1.00 92.06 650 ILE A O 1
ATOM 5355 N N . LYS A 1 651 ? 9.107 -36.703 -20.235 1.00 94.06 651 LYS A N 1
ATOM 5356 C CA . LYS A 1 651 ? 7.651 -36.569 -20.319 1.00 94.06 651 LYS A CA 1
ATOM 5357 C C . LYS A 1 651 ? 7.147 -36.679 -21.754 1.00 94.06 651 LYS A C 1
ATOM 5359 O O . LYS A 1 651 ? 6.170 -37.385 -22.000 1.00 94.06 651 LYS A O 1
ATOM 5364 N N . CYS A 1 652 ? 7.806 -36.020 -22.708 1.00 94.56 652 CYS A N 1
ATOM 5365 C CA . CYS A 1 652 ? 7.409 -36.074 -24.115 1.00 94.56 652 CYS A CA 1
ATOM 5366 C C . CYS A 1 652 ? 7.561 -37.487 -24.692 1.00 94.56 652 CYS A C 1
ATOM 5368 O O . CYS A 1 652 ? 6.620 -37.985 -25.314 1.00 94.56 652 CYS A O 1
ATOM 5370 N N . LYS A 1 653 ? 8.690 -38.164 -24.425 1.00 93.25 653 LYS A N 1
ATOM 5371 C CA . LYS A 1 653 ? 8.910 -39.558 -24.845 1.00 93.25 653 LYS A CA 1
ATOM 5372 C C . LYS A 1 653 ? 7.893 -40.509 -24.206 1.00 93.25 653 LYS A C 1
ATOM 5374 O O . LYS A 1 653 ? 7.280 -41.304 -24.913 1.00 93.25 653 LYS A O 1
ATOM 5379 N N . SER A 1 654 ? 7.629 -40.369 -22.907 1.00 93.44 654 SER A N 1
ATOM 5380 C CA . SER A 1 654 ? 6.649 -41.197 -22.184 1.00 93.44 654 SER A CA 1
ATOM 5381 C C . SER A 1 654 ? 5.221 -41.007 -22.716 1.00 93.44 654 SER A C 1
ATOM 5383 O O . SER A 1 654 ? 4.501 -41.976 -22.943 1.00 93.44 654 SER A O 1
ATOM 5385 N N . LEU A 1 655 ? 4.811 -39.764 -23.001 1.00 93.25 655 LEU A N 1
ATOM 5386 C CA . LEU A 1 655 ? 3.508 -39.468 -23.610 1.00 93.25 655 LEU A CA 1
ATOM 5387 C C . LEU A 1 655 ? 3.390 -40.026 -25.034 1.00 93.25 655 LEU A C 1
ATOM 5389 O O . LEU A 1 655 ? 2.330 -40.536 -25.398 1.00 93.25 655 LEU A O 1
ATOM 5393 N N . ALA A 1 656 ? 4.459 -39.955 -25.831 1.00 92.38 656 ALA A N 1
ATOM 5394 C CA . ALA A 1 656 ? 4.484 -40.525 -27.174 1.00 92.38 656 ALA A CA 1
ATOM 5395 C C . ALA A 1 656 ? 4.384 -42.061 -27.155 1.00 92.38 656 ALA A C 1
ATOM 5397 O O . ALA A 1 656 ? 3.624 -42.614 -27.947 1.00 92.38 656 ALA A O 1
ATOM 5398 N N . LEU A 1 657 ? 5.062 -42.736 -26.216 1.00 91.69 657 LEU A N 1
ATOM 5399 C CA . LEU A 1 657 ? 4.953 -44.190 -26.014 1.00 91.69 657 LEU A CA 1
ATOM 5400 C C . LEU A 1 657 ? 3.523 -44.630 -25.669 1.00 91.69 657 LEU A C 1
ATOM 5402 O O . LEU A 1 657 ? 3.078 -45.684 -26.115 1.00 91.69 657 LEU A O 1
ATOM 5406 N N . LEU A 1 658 ? 2.773 -43.803 -24.934 1.00 91.56 658 LEU A N 1
ATOM 5407 C CA . LEU A 1 658 ? 1.360 -44.045 -24.618 1.00 91.56 658 LEU A CA 1
ATOM 5408 C C . LEU A 1 658 ? 0.393 -43.671 -25.763 1.00 91.56 658 LEU A C 1
ATOM 5410 O O . LEU A 1 658 ? -0.822 -43.686 -25.565 1.00 91.56 658 LEU A O 1
ATOM 5414 N N . GLY A 1 659 ? 0.896 -43.263 -26.935 1.00 90.44 659 GLY A N 1
ATOM 5415 C CA . GLY A 1 659 ? 0.084 -42.772 -28.057 1.00 90.44 659 GLY A CA 1
ATOM 5416 C C . GLY A 1 659 ? -0.570 -41.403 -27.810 1.00 90.44 659 GLY A C 1
ATOM 5417 O O . GLY A 1 659 ? -1.381 -40.936 -28.611 1.00 90.44 659 GLY A O 1
ATOM 5418 N N . LYS A 1 660 ? -0.217 -40.716 -26.715 1.00 93.50 660 LYS A N 1
ATOM 5419 C CA . LYS A 1 660 ? -0.762 -39.411 -26.301 1.00 93.50 660 LYS A CA 1
ATOM 5420 C C . LYS A 1 660 ? -0.003 -38.252 -26.983 1.00 93.50 660 LYS A C 1
ATOM 5422 O O . LYS A 1 660 ? 0.411 -37.296 -26.326 1.00 93.50 660 LYS A O 1
ATOM 5427 N N . HIS A 1 661 ? 0.175 -38.305 -28.309 1.00 91.88 661 HIS A N 1
ATOM 5428 C CA . HIS A 1 661 ? 1.004 -37.352 -29.075 1.00 91.88 661 HIS A CA 1
ATOM 5429 C C . HIS A 1 661 ? 0.582 -35.880 -28.918 1.00 91.88 661 HIS A C 1
ATOM 5431 O O . HIS A 1 661 ? 1.430 -34.997 -28.813 1.00 91.88 661 HIS A O 1
ATOM 5437 N N . SER A 1 662 ? -0.723 -35.604 -28.836 1.00 91.50 662 SER A N 1
ATOM 5438 C CA . SER A 1 662 ? -1.238 -34.245 -28.617 1.00 91.50 662 SER A CA 1
ATOM 5439 C C . SER A 1 662 ? -0.831 -33.669 -27.255 1.00 91.50 662 SER A C 1
ATOM 5441 O O . SER A 1 662 ? -0.568 -32.472 -27.138 1.00 91.50 662 SER A O 1
ATOM 5443 N N . LEU A 1 663 ? -0.736 -34.512 -26.221 1.00 90.12 663 LEU A N 1
ATOM 5444 C CA . LEU A 1 663 ? -0.272 -34.103 -24.896 1.00 90.12 663 LEU A CA 1
ATOM 5445 C C . LEU A 1 663 ? 1.246 -33.906 -24.864 1.00 90.12 663 LEU A C 1
ATOM 5447 O O . LEU A 1 663 ? 1.710 -33.020 -24.144 1.00 90.12 663 LEU A O 1
ATOM 5451 N N . ALA A 1 664 ? 2.009 -34.683 -25.642 1.00 92.94 664 ALA A N 1
ATOM 5452 C CA . ALA A 1 664 ? 3.448 -34.472 -25.811 1.00 92.94 664 ALA A CA 1
ATOM 5453 C C . ALA A 1 664 ? 3.717 -33.100 -26.454 1.00 92.94 664 ALA A C 1
ATOM 5455 O O . ALA A 1 664 ? 4.448 -32.294 -25.883 1.00 92.94 664 ALA A O 1
ATOM 5456 N N . GLN A 1 665 ? 3.016 -32.784 -27.552 1.00 92.69 665 GLN A N 1
ATOM 5457 C CA . GLN A 1 665 ? 3.072 -31.472 -28.209 1.00 92.69 665 GLN A CA 1
ATOM 5458 C C . GLN A 1 665 ? 2.746 -30.333 -27.237 1.00 92.69 665 GLN A C 1
ATOM 5460 O O . GLN A 1 665 ? 3.523 -29.393 -27.089 1.00 92.69 665 GLN A O 1
ATOM 5465 N N . LYS A 1 666 ? 1.633 -30.448 -26.503 1.00 93.75 666 LYS A N 1
ATOM 5466 C CA . LYS A 1 666 ? 1.227 -29.439 -25.516 1.00 93.75 666 LYS A CA 1
ATOM 5467 C C . LYS A 1 666 ? 2.255 -29.262 -24.392 1.00 93.75 666 LYS A C 1
ATOM 5469 O O . LYS A 1 666 ? 2.464 -28.144 -23.924 1.00 93.75 666 LYS A O 1
ATOM 5474 N N . SER A 1 667 ? 2.866 -30.353 -23.930 1.00 91.19 667 SER A N 1
ATOM 5475 C CA . SER A 1 667 ? 3.887 -30.310 -22.875 1.00 91.19 667 SER A CA 1
ATOM 5476 C C . SER A 1 667 ? 5.148 -29.595 -23.360 1.00 91.19 667 SER A C 1
ATOM 5478 O O . SER A 1 667 ? 5.641 -28.713 -22.661 1.00 91.19 667 SER A O 1
ATOM 5480 N N . PHE A 1 668 ? 5.603 -29.901 -24.577 1.00 95.56 668 PHE A N 1
ATOM 5481 C CA . PHE A 1 668 ? 6.740 -29.236 -25.209 1.00 95.56 668 PHE A CA 1
ATOM 5482 C C . PHE A 1 668 ? 6.487 -27.741 -25.444 1.00 95.56 668 PHE A C 1
ATOM 5484 O O . PHE A 1 668 ? 7.292 -26.913 -25.038 1.00 95.56 668 PHE A O 1
ATOM 5491 N N . GLU A 1 669 ? 5.333 -27.364 -25.999 1.00 94.00 669 GLU A N 1
ATOM 5492 C CA . GLU A 1 669 ? 4.979 -25.953 -26.215 1.00 94.00 669 GLU A CA 1
ATOM 5493 C C . GLU A 1 669 ? 4.910 -25.150 -24.912 1.00 94.00 669 GLU A C 1
ATOM 5495 O O . GLU A 1 669 ? 5.305 -23.982 -24.871 1.00 94.00 669 GLU A O 1
ATOM 5500 N N . ASN A 1 670 ? 4.398 -25.759 -23.838 1.00 92.69 670 ASN A N 1
ATOM 5501 C CA . ASN A 1 670 ? 4.384 -25.131 -22.522 1.00 92.69 670 ASN A CA 1
ATOM 5502 C C . ASN A 1 670 ? 5.806 -24.934 -21.984 1.00 92.69 670 ASN A C 1
ATOM 5504 O O . ASN A 1 670 ? 6.112 -23.836 -21.522 1.00 92.69 670 ASN A O 1
ATOM 5508 N N . PHE A 1 671 ? 6.670 -25.946 -22.096 1.00 95.19 671 PHE A N 1
ATOM 5509 C CA . PHE A 1 671 ? 8.084 -25.828 -21.743 1.00 95.19 671 PHE A CA 1
ATOM 5510 C C . PHE A 1 671 ? 8.768 -24.714 -22.542 1.00 95.19 671 PHE A C 1
ATOM 5512 O O . PHE A 1 671 ? 9.351 -23.817 -21.946 1.00 95.19 671 PHE A O 1
ATOM 5519 N N . SER A 1 672 ? 8.638 -24.694 -23.874 1.00 93.69 672 SER A N 1
ATOM 5520 C CA . SER A 1 672 ? 9.257 -23.664 -24.719 1.00 93.69 672 SER A CA 1
ATOM 5521 C C . SER A 1 672 ? 8.771 -22.258 -24.366 1.00 93.69 672 SER A C 1
ATOM 5523 O O . SER A 1 672 ? 9.545 -21.303 -24.428 1.00 93.69 672 SER A O 1
ATOM 5525 N N . ARG A 1 673 ? 7.499 -22.115 -23.966 1.00 93.31 673 ARG A N 1
ATOM 5526 C CA . ARG A 1 673 ? 6.937 -20.841 -23.502 1.00 93.31 673 ARG A CA 1
ATOM 5527 C C . ARG A 1 673 ? 7.560 -20.389 -22.183 1.00 93.31 673 ARG A C 1
ATOM 5529 O O . ARG A 1 673 ? 7.927 -19.221 -22.075 1.00 93.31 673 ARG A O 1
ATOM 5536 N N . GLU A 1 674 ? 7.678 -21.277 -21.196 1.00 88.81 674 GLU A N 1
ATOM 5537 C CA . GLU A 1 674 ? 8.324 -20.942 -19.919 1.00 88.81 674 GLU A CA 1
ATOM 5538 C C . GLU A 1 674 ? 9.836 -20.717 -20.096 1.00 88.81 674 GLU A C 1
ATOM 5540 O O . GLU A 1 674 ? 10.372 -19.759 -19.545 1.00 88.81 674 GLU A O 1
ATOM 5545 N N . TYR A 1 675 ? 10.502 -21.489 -20.958 1.00 91.94 675 TYR A N 1
ATOM 5546 C CA . TYR A 1 675 ? 11.911 -21.308 -21.319 1.00 91.94 675 TYR A CA 1
ATOM 5547 C C . TYR A 1 675 ? 12.160 -19.930 -21.941 1.00 91.94 675 TYR A C 1
ATOM 5549 O O . TYR A 1 675 ? 13.022 -19.184 -21.478 1.00 91.94 675 TYR A O 1
ATOM 5557 N N . ALA A 1 676 ? 11.342 -19.532 -22.921 1.00 90.81 676 ALA A N 1
ATOM 5558 C CA . ALA A 1 676 ? 11.430 -18.209 -23.535 1.00 90.81 676 ALA A CA 1
ATOM 5559 C C . ALA A 1 676 ? 11.128 -17.075 -22.552 1.00 90.81 676 ALA A C 1
ATOM 5561 O O . ALA A 1 676 ? 11.733 -16.009 -22.630 1.00 90.81 676 ALA A O 1
ATOM 5562 N N . LYS A 1 677 ? 10.222 -17.301 -21.600 1.00 88.81 677 LYS A N 1
ATOM 5563 C CA . LYS A 1 677 ? 9.885 -16.329 -20.558 1.00 88.81 677 LYS A CA 1
ATOM 5564 C C . LYS A 1 677 ? 11.010 -16.143 -19.535 1.00 88.81 677 LYS A C 1
ATOM 5566 O O . LYS A 1 677 ? 11.208 -15.019 -19.084 1.00 88.81 677 LYS A O 1
ATOM 5571 N N . ILE A 1 678 ? 11.728 -17.207 -19.172 1.00 84.75 678 ILE A N 1
ATOM 5572 C CA . ILE A 1 678 ? 12.818 -17.157 -18.184 1.00 84.75 678 ILE A CA 1
ATOM 5573 C C . ILE A 1 678 ? 14.128 -16.682 -18.822 1.00 84.75 678 ILE A C 1
ATOM 5575 O O . ILE A 1 678 ? 14.784 -15.794 -18.281 1.00 84.75 678 ILE A O 1
ATOM 5579 N N . TYR A 1 679 ? 14.493 -17.221 -19.987 1.00 86.94 679 TYR A N 1
ATOM 5580 C CA . TYR A 1 679 ? 15.789 -16.963 -20.625 1.00 86.94 679 TYR A CA 1
ATOM 5581 C C . TYR A 1 679 ? 15.745 -15.920 -21.748 1.00 86.94 679 TYR A C 1
ATOM 5583 O O . TYR A 1 679 ? 16.788 -15.576 -22.295 1.00 86.94 679 TYR A O 1
ATOM 5591 N N . SER A 1 680 ? 14.566 -15.392 -22.101 1.00 86.44 680 SER A N 1
ATOM 5592 C CA . SER A 1 680 ? 14.382 -14.425 -23.203 1.00 86.44 680 SER A CA 1
ATOM 5593 C C . SER A 1 680 ? 14.894 -14.913 -24.568 1.00 86.44 680 SER A C 1
ATOM 5595 O O . SER A 1 680 ? 15.219 -14.109 -25.439 1.00 86.44 680 SER A O 1
ATOM 5597 N N . GLN A 1 681 ? 14.949 -16.231 -24.772 1.00 90.19 681 GLN A N 1
ATOM 5598 C CA . GLN A 1 681 ? 15.397 -16.868 -26.011 1.00 90.19 681 GLN A CA 1
ATOM 5599 C C . GLN A 1 681 ? 14.540 -18.099 -26.328 1.00 90.19 681 GLN A C 1
ATOM 5601 O O . GLN A 1 681 ? 14.008 -18.743 -25.425 1.00 90.19 681 GLN A O 1
ATOM 5606 N N . ALA A 1 682 ? 14.397 -18.436 -27.610 1.00 88.75 682 ALA A N 1
ATOM 5607 C CA . ALA A 1 682 ? 13.708 -19.660 -28.006 1.00 88.75 682 ALA A CA 1
ATOM 5608 C C . ALA A 1 682 ? 14.542 -20.898 -27.640 1.00 88.75 682 ALA A C 1
ATOM 5610 O O . ALA A 1 682 ? 15.771 -20.853 -27.677 1.00 88.75 682 ALA A O 1
ATOM 5611 N N . PHE A 1 683 ? 13.864 -21.997 -27.308 1.00 92.25 683 PHE A N 1
ATOM 5612 C CA . PHE A 1 683 ? 14.516 -23.293 -27.140 1.00 92.25 683 PHE A CA 1
ATOM 5613 C C . PHE A 1 683 ? 15.005 -23.816 -28.499 1.00 92.25 683 PHE A C 1
ATOM 5615 O O . PHE A 1 683 ? 14.327 -23.641 -29.511 1.00 92.25 683 PHE A O 1
ATOM 5622 N N . ASP A 1 684 ? 16.193 -24.412 -28.526 1.00 87.12 684 ASP A N 1
ATOM 5623 C CA . ASP A 1 684 ? 16.972 -24.688 -29.738 1.00 87.12 684 ASP A CA 1
ATOM 5624 C C . ASP A 1 684 ? 16.588 -25.992 -30.459 1.00 87.12 684 ASP A C 1
ATOM 5626 O O . ASP A 1 684 ? 16.824 -26.117 -31.662 1.00 87.12 684 ASP A O 1
ATOM 5630 N N . ARG A 1 685 ? 15.979 -26.954 -29.756 1.00 90.19 685 ARG A N 1
ATOM 5631 C CA . ARG A 1 685 ? 15.545 -28.246 -30.320 1.00 90.19 685 ARG A CA 1
ATOM 5632 C C . ARG A 1 685 ? 14.044 -28.266 -30.574 1.00 90.19 685 ARG A C 1
ATOM 5634 O O . ARG A 1 685 ? 13.275 -27.722 -29.788 1.00 90.19 685 ARG A O 1
ATOM 5641 N N . ASP A 1 686 ? 13.621 -28.945 -31.638 1.00 90.75 686 ASP A N 1
ATOM 5642 C CA . ASP A 1 686 ? 12.206 -29.186 -31.928 1.00 90.75 686 ASP A CA 1
ATOM 5643 C C . ASP A 1 686 ? 11.698 -30.508 -31.322 1.00 90.75 686 ASP A C 1
ATOM 5645 O O . ASP A 1 686 ? 12.472 -31.371 -30.896 1.00 90.75 686 ASP A O 1
ATOM 5649 N N . LEU A 1 687 ? 10.370 -30.679 -31.280 1.00 90.50 687 LEU A N 1
ATOM 5650 C CA . LEU A 1 687 ? 9.759 -31.881 -30.708 1.00 90.50 687 LEU A CA 1
ATOM 5651 C C . LEU A 1 687 ? 10.179 -33.158 -31.446 1.00 90.50 687 LEU A C 1
ATOM 5653 O O . LEU A 1 687 ? 10.351 -34.194 -30.813 1.00 90.50 687 LEU A O 1
ATOM 5657 N N . ASN A 1 688 ? 10.366 -33.104 -32.766 1.00 87.88 688 ASN A N 1
ATOM 5658 C CA . ASN A 1 688 ? 10.757 -34.283 -33.540 1.00 87.88 688 ASN A CA 1
ATOM 5659 C C . ASN A 1 688 ? 12.148 -34.778 -33.127 1.00 87.88 688 ASN A C 1
ATOM 5661 O O . ASN A 1 688 ? 12.329 -35.976 -32.935 1.00 87.88 688 ASN A O 1
ATOM 5665 N N . THR A 1 689 ? 13.086 -33.855 -32.904 1.00 89.00 689 THR A N 1
ATOM 5666 C CA . THR A 1 689 ? 14.435 -34.139 -32.394 1.00 89.00 689 THR A CA 1
ATOM 5667 C C . THR A 1 689 ? 14.397 -34.696 -30.972 1.00 89.00 689 THR A C 1
ATOM 5669 O O . THR A 1 689 ? 15.218 -35.528 -30.599 1.00 89.00 689 THR A O 1
ATOM 5672 N N . ILE A 1 690 ? 13.436 -34.255 -30.158 1.00 89.50 690 ILE A N 1
ATOM 5673 C CA . ILE A 1 690 ? 13.238 -34.779 -28.801 1.00 89.50 690 ILE A CA 1
ATOM 5674 C C . ILE A 1 690 ? 12.637 -36.183 -28.816 1.00 89.50 690 ILE A C 1
ATOM 5676 O O . ILE A 1 690 ? 12.938 -36.963 -27.920 1.00 89.50 690 ILE A O 1
ATOM 5680 N N . LEU A 1 691 ? 11.766 -36.498 -29.776 1.00 88.00 691 LEU A N 1
ATOM 5681 C CA . LEU A 1 691 ? 11.089 -37.794 -29.862 1.00 88.00 691 LEU A CA 1
ATOM 5682 C C . LEU A 1 691 ? 11.918 -38.870 -30.577 1.00 88.00 691 LEU A C 1
ATOM 5684 O O . LEU A 1 691 ? 11.655 -40.051 -30.347 1.00 88.00 691 LEU A O 1
ATOM 5688 N N . SER A 1 692 ? 12.904 -38.481 -31.395 1.00 77.06 692 SER A N 1
ATOM 5689 C CA . SER A 1 692 ? 13.956 -39.383 -31.890 1.00 77.06 692 SER A CA 1
ATOM 5690 C C . SER A 1 692 ? 14.871 -39.872 -30.766 1.00 77.06 692 SER A C 1
ATOM 5692 O O . SER A 1 692 ? 15.323 -41.031 -30.864 1.00 77.06 692 SER A O 1
#

Organism: NCBI:txid2571270

Radius of gyration: 34.35 Å; Cα contacts (8 Å, |Δi|>4): 1214; chains: 1; bounding box: 76×101×66 Å